Protein 2K5K (pdb70)

B-factor: mean 1.0, std 0.0, range [1.0, 1.0]

Solvent-accessible surface area: 7721 Å² total; per-residue (Å²): 189,192,77,130,108,143,141,98,167,176,144,129,98,85,134,74,118,123,51,122,38,88,47,112,136,153,140,161,201,70,144,92,94,118,87,115,140,153,184,50,80,203,148,52,140,151,107,123,236,158,55,128,222,143,132,157,43,185,58,110,59,207

Sequence (62 aa):
MRDMTEETRKDLPPEALRALAEAEERRRRAKALDLPKEIGGRNGPEPVRFGDWEKKGIAIDFMRDMTEETRKDLPPEALRALAEAEERRRRAKALDLPKEIGGRNGPEPVRFGDWEKKGIAIDFMRDMTEETRKDLPPEALRALAEAEERRRRAKALDLPKEIGGRNGPEPVRFGDWEKKGIAIDFMRDMTEETRKDLPPEALRALAEAEERRRRAKALDLPKEIGGRNGPEPVRFGDWEKKGIAIDFMRDMTEETRKDLPPEALRALAEAEERRRRAKALDLPKEIGGRNGPEPVRFGDWEKKGIAIDFMRDMTEETRKDLPPEALRALAEAEERRRRAKALDLPKEIGGRNGPEPVRFGDWEKKGIAIDFMRDMTEETRKDLPPEALRALAEAEERRRRAKALDLPKEIGGRNGPEPVRFGDWEKKGIAIDFMRDMTEETRKDLPPEALRALAEAEERRRRAKALDLPKEIGGRNGPEPVRFGDWEKKGIAIDFMRDMTEETRKDLPPEALRALAEAEERRRRAKALDLPKEIGGRNGPEPVRFGDWEKKGIAIDFMRDMTEETRKDLPPEALRALAEAEERRRRAKALDLPKEIGGRNGPEPVRFGDWEKKGIAIDF

Structure (mmCIF, N/CA/C/O backbone):
data_2K5K
#
_entry.id   2K5K
#
loop_
_atom_site.group_PDB
_atom_site.id
_atom_site.type_symbol
_atom_site.label_atom_id
_atom_site.label_alt_id
_atom_site.label_comp_id
_atom_site.label_asym_id
_atom_site.label_entity_id
_atom_site.label_seq_id
_atom_site.pdbx_PDB_ins_code
_atom_site.Cartn_x
_atom_site.Cartn_y
_atom_site.Cartn_z
_atom_site.occupancy
_atom_site.B_iso_or_equiv
_atom_site.auth_seq_id
_atom_site.auth_comp_id
_atom_site.auth_asym_id
_atom_site.auth_atom_id
_atom_site.pdbx_PDB_model_num
ATOM 1 N N . MET A 1 1 ? -25.555 -2.527 5.006 1.00 1.00 1 MET A N 1
ATOM 2 C CA . MET A 1 1 ? -26.857 -2.845 5.653 1.00 1.00 1 MET A CA 1
ATOM 3 C C . MET A 1 1 ? -27.872 -3.169 4.557 1.00 1.00 1 MET A C 1
ATOM 4 O O . MET A 1 1 ? -28.151 -2.335 3.697 1.00 1.00 1 MET A O 1
ATOM 20 N N . ARG A 1 2 ? -28.421 -4.382 4.581 1.00 1.00 2 ARG A N 1
ATOM 21 C CA . ARG A 1 2 ? -29.405 -4.789 3.575 1.00 1.00 2 ARG A CA 1
ATOM 22 C C . ARG A 1 2 ? -30.412 -5.743 4.196 1.00 1.00 2 ARG A C 1
ATOM 23 O O . ARG A 1 2 ? -30.070 -6.546 5.063 1.00 1.00 2 ARG A O 1
ATOM 44 N N . ASP A 1 3 ? -31.661 -5.640 3.755 1.00 1.00 3 ASP A N 1
ATOM 45 C CA . ASP A 1 3 ? -32.731 -6.488 4.279 1.00 1.00 3 ASP A CA 1
ATOM 46 C C . ASP A 1 3 ? -33.640 -6.971 3.146 1.00 1.00 3 ASP A C 1
ATOM 47 O O . ASP A 1 3 ? -34.125 -8.102 3.174 1.00 1.00 3 ASP A O 1
ATOM 56 N N . MET A 1 4 ? -33.853 -6.111 2.143 1.00 1.00 4 MET A N 1
ATOM 57 C CA . MET A 1 4 ? -34.697 -6.462 0.992 1.00 1.00 4 MET A CA 1
ATOM 58 C C . MET A 1 4 ? -33.949 -6.203 -0.321 1.00 1.00 4 MET A C 1
ATOM 59 O O . MET A 1 4 ? -33.085 -5.326 -0.390 1.00 1.00 4 MET A O 1
ATOM 73 N N . THR A 1 5 ? -34.281 -6.978 -1.357 1.00 1.00 5 THR A N 1
ATOM 74 C CA . THR A 1 5 ? -33.629 -6.825 -2.659 1.00 1.00 5 THR A CA 1
ATOM 75 C C . THR A 1 5 ? -33.893 -5.436 -3.230 1.00 1.00 5 THR A C 1
ATOM 76 O O . THR A 1 5 ? -32.975 -4.746 -3.676 1.00 1.00 5 THR A O 1
ATOM 87 N N . GLU A 1 6 ? -35.162 -5.037 -3.205 1.00 1.00 6 GLU A N 1
ATOM 88 C CA . GLU A 1 6 ? -35.569 -3.730 -3.715 1.00 1.00 6 GLU A CA 1
ATOM 89 C C . GLU A 1 6 ? -34.787 -3.356 -4.981 1.00 1.00 6 GLU A C 1
ATOM 90 O O . GLU A 1 6 ? -34.839 -4.075 -5.983 1.00 1.00 6 GLU A O 1
ATOM 102 N N . GLU A 1 7 ? -34.072 -2.233 -4.940 1.00 1.00 7 GLU A N 1
ATOM 103 C CA . GLU A 1 7 ? -33.296 -1.783 -6.094 1.00 1.00 7 GLU A CA 1
ATOM 104 C C . GLU A 1 7 ? -32.128 -2.728 -6.361 1.00 1.00 7 GLU A C 1
ATOM 105 O O . GLU A 1 7 ? -31.380 -3.073 -5.447 1.00 1.00 7 GLU A O 1
ATOM 117 N N . THR A 1 8 ? -31.967 -3.144 -7.621 1.00 1.00 8 THR A N 1
ATOM 118 C CA . THR A 1 8 ? -30.875 -4.049 -7.996 1.00 1.00 8 THR A CA 1
ATOM 119 C C . THR A 1 8 ? -30.031 -3.422 -9.102 1.00 1.00 8 THR A C 1
ATOM 120 O O . THR A 1 8 ? -30.558 -2.966 -10.117 1.00 1.00 8 THR A O 1
ATOM 131 N N . ARG A 1 9 ? -28.720 -3.396 -8.897 1.00 1.00 9 ARG A N 1
ATOM 132 C CA . ARG A 1 9 ? -27.822 -2.822 -9.886 1.00 1.00 9 ARG A CA 1
ATOM 133 C C . ARG A 1 9 ? -27.699 -3.769 -11.068 1.00 1.00 9 ARG A C 1
ATOM 134 O O . ARG A 1 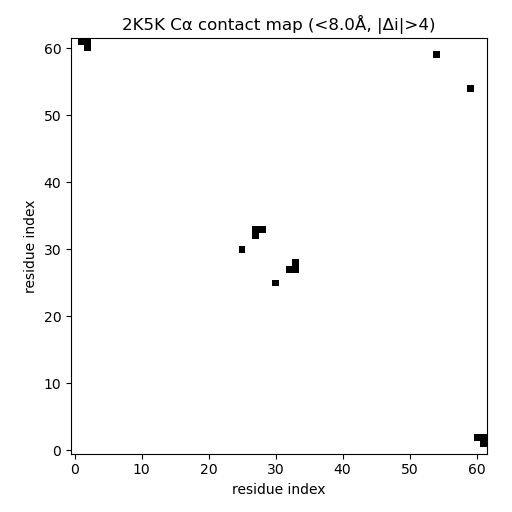9 ? -27.960 -4.965 -10.945 1.00 1.00 9 ARG A O 1
ATOM 155 N N . LYS A 1 10 ? -27.296 -3.227 -12.212 1.00 1.00 10 LYS A N 1
ATOM 156 C CA . LYS A 1 10 ? -27.127 -4.031 -13.422 1.00 1.00 10 LYS A CA 1
ATOM 157 C C . LYS A 1 10 ? -25.734 -3.790 -14.005 1.00 1.00 10 LYS A C 1
ATOM 158 O O . LYS A 1 10 ? -25.238 -2.660 -14.031 1.00 1.00 10 LYS A O 1
ATOM 177 N N . ASP A 1 11 ? -25.108 -4.870 -14.460 1.00 1.00 11 ASP A N 1
ATOM 178 C CA . ASP A 1 11 ? -23.775 -4.805 -15.048 1.00 1.00 11 ASP A CA 1
ATOM 179 C C . ASP A 1 11 ? -22.870 -3.825 -14.296 1.00 1.00 11 ASP A C 1
ATOM 180 O O . ASP A 1 11 ? -22.540 -2.744 -14.795 1.00 1.00 11 ASP A O 1
ATOM 189 N N . LEU A 1 12 ? -22.468 -4.226 -13.090 1.00 1.00 12 LEU A N 1
ATOM 190 C CA . LEU A 1 12 ? -21.597 -3.403 -12.258 1.00 1.00 12 LEU A CA 1
ATOM 191 C C . LEU A 1 12 ? -20.370 -2.941 -13.055 1.00 1.00 12 LEU A C 1
ATOM 192 O O . LEU A 1 12 ? -19.880 -3.672 -13.918 1.00 1.00 12 LEU A O 1
ATOM 208 N N . PRO A 1 13 ? -19.862 -1.758 -12.787 1.00 1.00 13 PRO A N 1
ATOM 209 C CA . PRO A 1 13 ? -18.670 -1.223 -13.510 1.00 1.00 13 PRO A CA 1
ATOM 210 C C . PRO A 1 13 ? -17.401 -2.021 -13.190 1.00 1.00 13 PRO A C 1
ATOM 211 O O . PRO A 1 13 ? -17.355 -2.753 -12.200 1.00 1.00 13 PRO A O 1
ATOM 222 N N . PRO A 1 14 ? -16.380 -1.891 -14.005 1.00 1.00 14 PRO A N 1
ATOM 223 C CA . PRO A 1 14 ? -15.091 -2.613 -13.796 1.00 1.00 14 PRO A CA 1
ATOM 224 C C . PRO A 1 14 ? -14.272 -1.998 -12.662 1.00 1.00 14 PRO A C 1
ATOM 225 O O . PRO A 1 14 ? -13.067 -1.776 -12.796 1.00 1.00 14 PRO A O 1
ATOM 236 N N . GLU A 1 15 ? -14.936 -1.733 -11.542 1.00 1.00 15 GLU A N 1
ATOM 237 C CA . GLU A 1 15 ? -14.264 -1.156 -10.385 1.00 1.00 15 GLU A CA 1
ATOM 238 C C . GLU A 1 15 ? -13.258 -2.154 -9.815 1.00 1.00 15 GLU A C 1
ATOM 239 O O . GLU A 1 15 ? -12.119 -1.801 -9.505 1.00 1.00 15 GLU A O 1
ATOM 251 N N . ALA A 1 16 ? -13.689 -3.406 -9.695 1.00 1.00 16 ALA A N 1
ATOM 252 C CA . ALA A 1 16 ? -12.834 -4.465 -9.177 1.00 1.00 16 ALA A CA 1
ATOM 253 C C . ALA A 1 16 ? -11.823 -4.892 -10.234 1.00 1.00 16 ALA A C 1
ATOM 254 O O . ALA A 1 16 ? -10.660 -5.164 -9.928 1.00 1.00 16 ALA A O 1
ATOM 261 N N . LEU A 1 17 ? -12.274 -4.942 -11.484 1.00 1.00 17 LEU A N 1
ATOM 262 C CA . LEU A 1 17 ? -11.401 -5.329 -12.580 1.00 1.00 17 LEU A CA 1
ATOM 263 C C . LEU A 1 17 ? -10.274 -4.313 -12.726 1.00 1.00 17 LEU A C 1
ATOM 264 O O . LEU A 1 17 ? -9.108 -4.678 -12.879 1.00 1.00 17 LEU A O 1
ATOM 280 N N . ARG A 1 18 ? -10.633 -3.035 -12.669 1.00 1.00 18 ARG A N 1
ATOM 281 C CA . ARG A 1 18 ? -9.648 -1.973 -12.782 1.00 1.00 18 ARG A CA 1
ATOM 282 C C . ARG A 1 18 ? -8.709 -2.026 -11.581 1.00 1.00 18 ARG A C 1
ATOM 283 O O . ARG A 1 18 ? -7.512 -1.763 -11.702 1.00 1.00 18 ARG A O 1
ATOM 304 N N . ALA A 1 19 ? -9.264 -2.371 -10.423 1.00 1.00 19 ALA A N 1
ATOM 305 C CA . ALA A 1 19 ? -8.463 -2.462 -9.206 1.00 1.00 19 ALA A CA 1
ATOM 306 C C . ALA A 1 19 ? -7.324 -3.453 -9.427 1.00 1.00 19 ALA A C 1
ATOM 307 O O . ALA A 1 19 ? -6.182 -3.206 -9.034 1.00 1.00 19 ALA A O 1
ATOM 314 N N . LEU A 1 20 ? -7.643 -4.564 -10.079 1.00 1.00 20 LEU A N 1
ATOM 315 C CA . LEU A 1 20 ? -6.646 -5.583 -10.373 1.00 1.00 20 LEU A CA 1
ATOM 316 C C . LEU A 1 20 ? -5.575 -5.002 -11.291 1.00 1.00 20 LEU A C 1
ATOM 317 O O . LEU A 1 20 ? -4.381 -5.251 -11.109 1.00 1.00 20 LEU A O 1
ATOM 333 N N . ALA A 1 21 ? -6.013 -4.214 -12.268 1.00 1.00 21 ALA A N 1
ATOM 334 C CA . ALA A 1 21 ? -5.093 -3.584 -13.208 1.00 1.00 21 ALA A CA 1
ATOM 335 C C . ALA A 1 21 ? -4.187 -2.586 -12.487 1.00 1.00 21 ALA A C 1
ATOM 336 O O . ALA A 1 21 ? -2.994 -2.497 -12.778 1.00 1.00 21 ALA A O 1
ATOM 343 N N . GLU A 1 22 ? -4.753 -1.846 -11.531 1.00 1.00 22 GLU A N 1
ATOM 344 C CA . GLU A 1 22 ? -3.967 -0.878 -10.772 1.00 1.00 22 GLU A CA 1
ATOM 345 C C . GLU A 1 22 ? -2.956 -1.617 -9.894 1.00 1.00 22 GLU A C 1
ATOM 346 O O . GLU A 1 22 ? -1.817 -1.184 -9.732 1.00 1.00 22 GLU A O 1
ATOM 358 N N . ALA A 1 23 ? -3.383 -2.751 -9.346 1.00 1.00 23 ALA A N 1
ATOM 359 C CA . ALA A 1 23 ? -2.509 -3.563 -8.503 1.00 1.00 23 ALA A CA 1
ATOM 360 C C . ALA A 1 23 ? -1.341 -4.093 -9.329 1.00 1.00 23 ALA A C 1
ATOM 361 O O . ALA A 1 23 ? -0.238 -4.284 -8.818 1.00 1.00 23 ALA A O 1
ATOM 368 N N . GLU A 1 24 ? -1.602 -4.324 -10.616 1.00 1.00 24 GLU A N 1
ATOM 369 C CA . GLU A 1 24 ? -0.580 -4.829 -11.527 1.00 1.00 24 GLU A CA 1
ATOM 370 C C . GLU A 1 24 ? 0.484 -3.762 -11.781 1.00 1.00 24 GLU A C 1
ATOM 371 O O . GLU A 1 24 ? 1.676 -4.066 -11.870 1.00 1.00 24 GLU A O 1
ATOM 383 N N . GLU A 1 25 ? 0.043 -2.508 -11.895 1.00 1.00 25 GLU A N 1
ATOM 384 C CA . GLU A 1 25 ? 0.964 -1.401 -12.137 1.00 1.00 25 GLU A CA 1
ATOM 385 C C . GLU A 1 25 ? 2.145 -1.486 -11.179 1.00 1.00 25 GLU A C 1
ATOM 386 O O . GLU A 1 25 ? 3.180 -0.846 -11.388 1.00 1.00 25 GLU A O 1
ATOM 398 N N . ARG A 1 26 ? 1.978 -2.275 -10.116 1.00 1.00 26 ARG A N 1
ATOM 399 C CA . ARG A 1 26 ? 3.030 -2.443 -9.109 1.00 1.00 26 ARG A CA 1
ATOM 400 C C . ARG A 1 26 ? 3.080 -3.886 -8.599 1.00 1.00 26 ARG A C 1
ATOM 401 O O . ARG A 1 26 ? 2.057 -4.564 -8.506 1.00 1.00 26 ARG A O 1
ATOM 422 N N . ARG A 1 27 ? 4.285 -4.346 -8.259 1.00 1.00 27 ARG A N 1
ATOM 423 C CA . ARG A 1 27 ? 4.470 -5.710 -7.745 1.00 1.00 27 ARG A CA 1
ATOM 424 C C . ARG A 1 27 ? 5.553 -5.725 -6.665 1.00 1.00 27 ARG A C 1
ATOM 425 O O . ARG A 1 27 ? 6.439 -4.869 -6.649 1.00 1.00 27 ARG A O 1
ATOM 446 N N . ARG A 1 28 ? 5.466 -6.699 -5.760 1.00 1.00 28 ARG A N 1
ATOM 447 C CA . ARG A 1 28 ? 6.431 -6.820 -4.667 1.00 1.00 28 ARG A CA 1
ATOM 448 C C . ARG A 1 28 ? 7.849 -7.027 -5.205 1.00 1.00 28 ARG A C 1
ATOM 449 O O . ARG A 1 28 ? 8.804 -6.427 -4.708 1.00 1.00 28 ARG A O 1
ATOM 470 N N . ARG A 1 29 ? 7.976 -7.871 -6.223 1.00 1.00 29 ARG A N 1
ATOM 471 C CA . ARG A 1 29 ? 9.277 -8.149 -6.828 1.00 1.00 29 ARG A CA 1
ATOM 472 C C . ARG A 1 29 ? 9.854 -6.879 -7.464 1.00 1.00 29 ARG A C 1
ATOM 473 O O . ARG A 1 29 ? 11.064 -6.653 -7.440 1.00 1.00 29 ARG A O 1
ATOM 494 N N . ALA A 1 30 ? 8.972 -6.059 -8.028 1.00 1.00 30 ALA A N 1
ATOM 495 C CA . ALA A 1 30 ? 9.385 -4.813 -8.671 1.00 1.00 30 ALA A CA 1
ATOM 496 C C . ALA A 1 30 ? 9.986 -3.846 -7.654 1.00 1.00 30 ALA A C 1
ATOM 497 O O . ALA A 1 30 ? 10.930 -3.114 -7.958 1.00 1.00 30 ALA A O 1
ATOM 504 N N . LYS A 1 31 ? 9.439 -3.849 -6.444 1.00 1.00 31 LYS A N 1
ATOM 505 C CA . LYS A 1 31 ? 9.938 -2.971 -5.389 1.00 1.00 31 LYS A CA 1
ATOM 506 C C . LYS A 1 31 ? 11.338 -3.394 -4.962 1.00 1.00 31 LYS A C 1
ATOM 507 O O . LYS A 1 31 ? 11.960 -2.742 -4.123 1.00 1.00 31 LYS A O 1
ATOM 526 N N . ALA A 1 32 ? 11.826 -4.484 -5.548 1.00 1.00 32 ALA A N 1
ATOM 527 C CA . ALA A 1 32 ? 13.161 -4.985 -5.231 1.00 1.00 32 ALA A CA 1
ATOM 528 C C . ALA A 1 32 ? 13.164 -5.671 -3.867 1.00 1.00 32 ALA A C 1
ATOM 529 O O . ALA A 1 32 ? 13.968 -5.330 -2.994 1.00 1.00 32 ALA A O 1
ATOM 536 N N . LEU A 1 33 ? 12.264 -6.636 -3.689 1.00 1.00 33 LEU A N 1
ATOM 537 C CA . LEU A 1 33 ? 12.176 -7.364 -2.426 1.00 1.00 33 LEU A CA 1
ATOM 538 C C . LEU A 1 33 ? 11.646 -8.779 -2.652 1.00 1.00 33 LEU A C 1
ATOM 539 O O . LEU A 1 33 ? 10.444 -9.029 -2.538 1.00 1.00 33 LEU A O 1
ATOM 555 N N . ASP A 1 34 ? 12.550 -9.698 -2.964 1.00 1.00 34 ASP A N 1
ATOM 556 C CA . ASP A 1 34 ? 12.177 -11.089 -3.207 1.00 1.00 34 ASP A CA 1
ATOM 557 C C . ASP A 1 34 ? 11.594 -11.733 -1.946 1.00 1.00 34 ASP A C 1
ATOM 558 O O . ASP A 1 34 ? 10.633 -12.500 -2.021 1.00 1.00 34 ASP A O 1
ATOM 567 N N . LEU A 1 35 ? 12.178 -11.406 -0.793 1.00 1.00 35 LEU A N 1
ATOM 568 C CA . LEU A 1 35 ? 11.707 -11.940 0.485 1.00 1.00 35 LEU A CA 1
ATOM 569 C C . LEU A 1 35 ? 12.173 -13.385 0.693 1.00 1.00 35 LEU A C 1
ATOM 570 O O . LEU A 1 35 ? 11.357 -14.287 0.898 1.00 1.00 35 LEU A O 1
ATOM 586 N N . PRO A 1 36 ? 13.456 -13.615 0.653 1.00 1.00 36 PRO A N 1
ATOM 587 C CA . PRO A 1 36 ? 14.031 -14.981 0.847 1.00 1.00 36 PRO A CA 1
ATOM 588 C C . PRO A 1 36 ? 13.826 -15.507 2.272 1.00 1.00 36 PRO A C 1
ATOM 589 O O . PRO A 1 36 ? 13.944 -16.708 2.516 1.00 1.00 36 PRO A O 1
ATOM 600 N N . LYS A 1 37 ? 13.531 -14.605 3.205 1.00 1.00 37 LYS A N 1
ATOM 601 C CA . LYS A 1 37 ? 13.331 -14.999 4.603 1.00 1.00 37 LYS A CA 1
ATOM 602 C C . LYS A 1 37 ? 12.151 -15.971 4.744 1.00 1.00 37 LYS A C 1
ATOM 603 O O . LYS A 1 37 ? 11.092 -15.767 4.147 1.00 1.00 37 LYS A O 1
ATOM 622 N N . GLU A 1 38 ? 12.337 -17.022 5.546 1.00 1.00 38 GLU A N 1
ATOM 623 C CA . GLU A 1 38 ? 11.274 -18.007 5.759 1.00 1.00 38 GLU A CA 1
ATOM 624 C C . GLU A 1 38 ? 11.526 -18.799 7.044 1.00 1.00 38 GLU A C 1
ATOM 625 O O . GLU A 1 38 ? 10.597 -19.069 7.810 1.00 1.00 38 GLU A O 1
ATOM 637 N N . ILE A 1 39 ? 12.788 -19.155 7.287 1.00 1.00 39 ILE A N 1
ATOM 638 C CA . ILE A 1 39 ? 13.139 -19.902 8.496 1.00 1.00 39 ILE A CA 1
ATOM 639 C C . ILE A 1 39 ? 12.991 -19.020 9.735 1.00 1.00 39 ILE A C 1
ATOM 640 O O . ILE A 1 39 ? 12.786 -19.517 10.845 1.00 1.00 39 ILE A O 1
ATOM 656 N N . GLY A 1 40 ? 13.107 -17.706 9.538 1.00 1.00 40 GLY A N 1
ATOM 657 C CA . GLY A 1 40 ? 12.999 -16.751 10.645 1.00 1.00 40 GLY A CA 1
ATOM 658 C C . GLY A 1 40 ? 11.545 -16.349 10.904 1.00 1.00 40 GLY A C 1
ATOM 659 O O . GLY A 1 40 ? 10.640 -16.746 10.167 1.00 1.00 40 GLY A O 1
ATOM 663 N N . GLY A 1 41 ? 11.333 -15.558 11.959 1.00 1.00 41 GLY A N 1
ATOM 664 C CA . GLY A 1 41 ? 9.984 -15.109 12.311 1.00 1.00 41 GLY A CA 1
ATOM 665 C C . GLY A 1 41 ? 10.018 -13.917 13.274 1.00 1.00 41 GLY A C 1
ATOM 666 O O . GLY A 1 41 ? 9.706 -14.057 14.458 1.00 1.00 41 GLY A O 1
ATOM 670 N N . ARG A 1 42 ? 10.399 -12.747 12.757 1.00 1.00 42 ARG A N 1
ATOM 671 C CA . ARG A 1 42 ? 10.476 -11.536 13.581 1.00 1.00 42 ARG A CA 1
ATOM 672 C C . ARG A 1 42 ? 9.089 -10.939 13.840 1.00 1.00 42 ARG A C 1
ATOM 673 O O . ARG A 1 42 ? 8.186 -11.039 13.006 1.00 1.00 42 ARG A O 1
ATOM 694 N N . ASN A 1 43 ? 8.934 -10.315 15.009 1.00 1.00 43 ASN A N 1
ATOM 695 C CA . ASN A 1 43 ? 7.663 -9.701 15.388 1.00 1.00 43 ASN A CA 1
ATOM 696 C C . ASN A 1 43 ? 7.410 -8.429 14.582 1.00 1.00 43 ASN A C 1
ATOM 697 O O . ASN A 1 43 ? 8.328 -7.644 14.341 1.00 1.00 43 ASN A O 1
ATOM 708 N N . GLY A 1 44 ? 6.157 -8.234 14.165 1.00 1.00 44 GLY A N 1
ATOM 709 C CA . GLY A 1 44 ? 5.781 -7.054 13.380 1.00 1.00 44 GLY A CA 1
ATOM 710 C C . GLY A 1 44 ? 4.658 -6.281 14.067 1.00 1.00 44 GLY A C 1
ATOM 711 O O . GLY A 1 44 ? 4.406 -6.463 15.260 1.00 1.00 44 GLY A O 1
ATOM 715 N N . PRO A 1 45 ? 3.991 -5.426 13.343 1.00 1.00 45 PRO A N 1
ATOM 716 C CA . PRO A 1 45 ? 2.869 -4.596 13.886 1.00 1.00 45 PRO A CA 1
ATOM 717 C C . PRO A 1 45 ? 1.738 -5.439 14.474 1.00 1.00 45 PRO A C 1
ATOM 718 O O . PRO A 1 45 ? 1.434 -6.524 13.977 1.00 1.00 45 PRO A O 1
ATOM 729 N N . GLU A 1 46 ? 1.122 -4.926 15.541 1.00 1.00 46 GLU A N 1
ATOM 730 C CA . GLU A 1 46 ? 0.029 -5.636 16.202 1.00 1.00 46 GLU A CA 1
ATOM 731 C C . GLU A 1 46 ? -0.794 -4.683 17.080 1.00 1.00 46 GLU A C 1
ATOM 732 O O . GLU A 1 46 ? -0.610 -4.626 18.298 1.00 1.00 46 GLU A O 1
ATOM 744 N N . PRO A 1 47 ? -1.695 -3.935 16.489 1.00 1.00 47 PRO A N 1
ATOM 745 C CA . PRO A 1 47 ? -2.562 -2.972 17.241 1.00 1.00 47 PRO A CA 1
ATOM 746 C C . PRO A 1 47 ? -3.418 -3.676 18.299 1.00 1.00 47 PRO A C 1
ATOM 747 O O . PRO A 1 47 ? -3.843 -4.817 18.107 1.00 1.00 47 PRO A O 1
ATOM 758 N N . VAL A 1 48 ? -3.652 -2.987 19.417 1.00 1.00 48 VAL A N 1
ATOM 759 C CA . VAL A 1 48 ? -4.439 -3.549 20.521 1.00 1.00 48 VAL A CA 1
ATOM 760 C C . VAL A 1 48 ? -5.831 -3.991 20.052 1.00 1.00 48 VAL A C 1
ATOM 761 O O . VAL A 1 48 ? -6.333 -3.519 19.031 1.00 1.00 48 VAL A O 1
ATOM 774 N N . ARG A 1 49 ? -6.439 -4.916 20.802 1.00 1.00 49 ARG A N 1
ATOM 775 C CA . ARG A 1 49 ? -7.763 -5.429 20.445 1.00 1.00 49 ARG A CA 1
ATOM 776 C C . ARG A 1 49 ? -8.853 -4.418 20.794 1.00 1.00 49 ARG A C 1
ATOM 777 O O . ARG A 1 49 ? -9.702 -4.672 21.651 1.00 1.00 49 ARG A O 1
ATOM 798 N N . PHE A 1 50 ? -8.829 -3.274 20.109 1.00 1.00 50 PHE A N 1
ATOM 799 C CA . PHE A 1 50 ? -9.823 -2.221 20.332 1.00 1.00 50 PHE A CA 1
ATOM 800 C C . PHE A 1 50 ? -10.799 -2.169 19.155 1.00 1.00 50 PHE A C 1
ATOM 801 O O . PHE A 1 50 ? -10.406 -2.357 18.001 1.00 1.00 50 PHE A O 1
ATOM 818 N N . GLY A 1 51 ? -12.070 -1.924 19.457 1.00 1.00 51 GLY A N 1
ATOM 819 C CA . GLY A 1 51 ? -13.097 -1.854 18.419 1.00 1.00 51 GLY A CA 1
ATOM 820 C C . GLY A 1 51 ? -14.315 -1.077 18.911 1.00 1.00 51 GLY A C 1
ATOM 821 O O . GLY A 1 51 ? -14.517 -0.919 20.115 1.00 1.00 51 GLY A O 1
ATOM 825 N N . ASP A 1 52 ? -15.122 -0.589 17.967 1.00 1.00 52 ASP A N 1
ATOM 826 C CA . ASP A 1 52 ? -16.317 0.183 18.313 1.00 1.00 52 ASP A CA 1
ATOM 827 C C . ASP A 1 52 ? -17.433 -0.035 17.290 1.00 1.00 52 ASP A C 1
ATOM 828 O O . ASP A 1 52 ? -17.397 0.513 16.189 1.00 1.00 52 ASP A O 1
ATOM 837 N N . TRP A 1 53 ? -18.430 -0.839 17.662 1.00 1.00 53 TRP A N 1
ATOM 838 C CA . TRP A 1 53 ? -19.560 -1.126 16.767 1.00 1.00 53 TRP A CA 1
ATOM 839 C C . TRP A 1 53 ? -20.822 -0.425 17.264 1.00 1.00 53 TRP A C 1
ATOM 840 O O . TRP A 1 53 ? -21.123 -0.439 18.456 1.00 1.00 53 TRP A O 1
ATOM 861 N N . GLU A 1 54 ? -21.565 0.177 16.334 1.00 1.00 54 GLU A N 1
ATOM 862 C CA . GLU A 1 54 ? -22.807 0.875 16.689 1.00 1.00 54 GLU A CA 1
ATOM 863 C C . GLU A 1 54 ? -23.942 0.513 15.727 1.00 1.00 54 GLU A C 1
ATOM 864 O O . GLU A 1 54 ? -24.555 1.387 15.114 1.00 1.00 54 GLU A O 1
ATOM 876 N N . LYS A 1 55 ? -24.213 -0.786 15.609 1.00 1.00 55 LYS A N 1
ATOM 877 C CA . LYS A 1 55 ? -25.272 -1.282 14.726 1.00 1.00 55 LYS A CA 1
ATOM 878 C C . LYS A 1 55 ? -26.662 -0.796 15.163 1.00 1.00 55 LYS A C 1
ATOM 879 O O . LYS A 1 55 ? -27.467 -0.383 14.328 1.00 1.00 55 LYS A O 1
ATOM 898 N N . LYS A 1 56 ? -26.941 -0.850 16.465 1.00 1.00 56 LYS A N 1
ATOM 899 C CA . LYS A 1 56 ? -28.245 -0.414 16.975 1.00 1.00 56 LYS A CA 1
ATOM 900 C C . LYS A 1 56 ? -28.515 1.045 16.602 1.00 1.00 56 LYS A C 1
ATOM 901 O O . LYS A 1 56 ? -27.624 1.892 16.681 1.00 1.00 56 LYS A O 1
ATOM 920 N N . GLY A 1 57 ? -29.750 1.329 16.190 1.00 1.00 57 GLY A N 1
ATOM 921 C CA . GLY A 1 57 ? -30.125 2.686 15.801 1.00 1.00 57 GLY A CA 1
ATOM 922 C C . GLY A 1 57 ? -31.410 2.683 14.977 1.00 1.00 57 GLY A C 1
ATOM 923 O O . GLY A 1 57 ? -32.179 1.723 15.014 1.00 1.00 57 GLY A O 1
ATOM 927 N N . ILE A 1 58 ? -31.638 3.762 14.237 1.00 1.00 58 ILE A N 1
ATOM 928 C CA . ILE A 1 58 ? -32.833 3.875 13.404 1.00 1.00 58 ILE A CA 1
ATOM 929 C C . ILE A 1 58 ? -32.822 2.821 12.293 1.00 1.00 58 ILE A C 1
ATOM 930 O O . ILE A 1 58 ? -33.844 2.205 11.995 1.00 1.00 58 ILE A O 1
ATOM 946 N N . ALA A 1 59 ? -31.658 2.638 11.673 1.00 1.00 59 ALA A N 1
ATOM 947 C CA . ALA A 1 59 ? -31.507 1.682 10.586 1.00 1.00 59 ALA A CA 1
ATOM 948 C C . ALA A 1 59 ? -31.575 0.244 11.100 1.00 1.00 59 ALA A C 1
ATOM 949 O O . ALA A 1 59 ? -31.655 -0.700 10.312 1.00 1.00 59 ALA A O 1
ATOM 956 N N . ILE A 1 60 ? -31.540 0.079 12.421 1.00 1.00 60 ILE A N 1
ATOM 957 C CA . ILE A 1 60 ? -31.595 -1.254 13.026 1.00 1.00 60 ILE A CA 1
ATOM 958 C C . ILE A 1 60 ? -32.583 -2.159 12.282 1.00 1.00 60 ILE A C 1
ATOM 959 O O . ILE A 1 60 ? -33.798 -1.960 12.336 1.00 1.00 60 ILE A O 1
ATOM 975 N N . ASP A 1 61 ? -32.041 -3.153 11.571 1.00 1.00 61 ASP A N 1
ATOM 976 C CA . ASP A 1 61 ? -32.869 -4.083 10.804 1.00 1.00 61 ASP A CA 1
ATOM 977 C C . ASP A 1 61 ? -32.146 -5.423 10.613 1.00 1.00 61 ASP A C 1
ATOM 978 O O . ASP A 1 61 ? -30.989 -5.573 11.009 1.00 1.00 61 ASP A O 1
ATOM 987 N N . PHE A 1 62 ? -32.834 -6.390 9.996 1.00 1.00 62 PHE A N 1
ATOM 988 C CA . PHE A 1 62 ? -32.241 -7.706 9.759 1.00 1.00 62 PHE A CA 1
ATOM 989 C C . PHE A 1 62 ? -33.157 -8.574 8.897 1.00 1.00 62 PHE A C 1
ATOM 990 O O . PHE A 1 62 ? -32.655 -9.192 7.970 1.00 1.00 62 PHE A O 1
ATOM 1007 N N . MET A 1 1 ? -35.198 -8.198 -14.186 1.00 1.00 1 MET A N 2
ATOM 1008 C CA . MET A 1 1 ? -34.017 -8.333 -15.085 1.00 1.00 1 MET A CA 2
ATOM 1009 C C . MET A 1 1 ? -33.311 -6.984 -15.195 1.00 1.00 1 MET A C 2
ATOM 1010 O O . MET A 1 1 ? -32.084 -6.915 -15.138 1.00 1.00 1 MET A O 2
ATOM 1026 N N . ARG A 1 2 ? -34.089 -5.908 -15.332 1.00 1.00 2 ARG A N 2
ATOM 1027 C CA . ARG A 1 2 ? -33.504 -4.569 -15.426 1.00 1.00 2 ARG A CA 2
ATOM 1028 C C . ARG A 1 2 ? -33.278 -4.010 -14.026 1.00 1.00 2 ARG A C 2
ATOM 1029 O O . ARG A 1 2 ? -34.148 -4.107 -13.160 1.00 1.00 2 ARG A O 2
ATOM 1050 N N . ASP A 1 3 ? -32.095 -3.446 -13.808 1.00 1.00 3 ASP A N 2
ATOM 1051 C CA . ASP A 1 3 ? -31.738 -2.890 -12.504 1.00 1.00 3 ASP A CA 2
ATOM 1052 C C . ASP A 1 3 ? -32.089 -1.402 -12.425 1.00 1.00 3 ASP A C 2
ATOM 1053 O O . ASP A 1 3 ? -32.370 -0.768 -13.441 1.00 1.00 3 ASP A O 2
ATOM 1062 N N . MET A 1 4 ? -32.087 -0.854 -11.207 1.00 1.00 4 MET A N 2
ATOM 1063 C CA . MET A 1 4 ? -32.422 0.559 -10.996 1.00 1.00 4 MET A CA 2
ATOM 1064 C C . MET A 1 4 ? -31.184 1.450 -11.130 1.00 1.00 4 MET A C 2
ATOM 1065 O O . MET A 1 4 ? -30.773 1.785 -12.242 1.00 1.00 4 MET A O 2
ATOM 1079 N N . THR A 1 5 ? -30.598 1.844 -9.998 1.00 1.00 5 THR A N 2
ATOM 1080 C CA . THR A 1 5 ? -29.418 2.704 -10.016 1.00 1.00 5 THR A CA 2
ATOM 1081 C C . THR A 1 5 ? -28.253 2.005 -10.705 1.00 1.00 5 THR A C 2
ATOM 1082 O O . THR A 1 5 ? -27.615 2.565 -11.598 1.00 1.00 5 THR A O 2
ATOM 1093 N N . GLU A 1 6 ? -27.976 0.780 -10.274 1.00 1.00 6 GLU A N 2
ATOM 1094 C CA . GLU A 1 6 ? -26.878 0.002 -10.838 1.00 1.00 6 GLU A CA 2
ATOM 1095 C C . GLU A 1 6 ? -27.155 -0.336 -12.302 1.00 1.00 6 GLU A C 2
ATOM 1096 O O . GLU A 1 6 ? -28.290 -0.616 -12.678 1.00 1.00 6 GLU A O 2
ATOM 1108 N N . GLU A 1 7 ? -26.106 -0.299 -13.130 1.00 1.00 7 GLU A N 2
ATOM 1109 C CA . GLU A 1 7 ? -26.241 -0.597 -14.561 1.00 1.00 7 GLU A CA 2
ATOM 1110 C C . GLU A 1 7 ? -25.763 -2.016 -14.857 1.00 1.00 7 GLU A C 2
ATOM 1111 O O . GLU A 1 7 ? -24.571 -2.311 -14.766 1.00 1.00 7 GLU A O 2
ATOM 1123 N N . THR A 1 8 ? -26.700 -2.893 -15.222 1.00 1.00 8 THR A N 2
ATOM 1124 C CA . THR A 1 8 ? -26.360 -4.281 -15.540 1.00 1.00 8 THR A CA 2
ATOM 1125 C C . THR A 1 8 ? -26.054 -4.414 -17.029 1.00 1.00 8 THR A C 2
ATOM 1126 O O . THR A 1 8 ? -26.828 -3.966 -17.875 1.00 1.00 8 THR A O 2
ATOM 1137 N N . ARG A 1 9 ? -24.918 -5.034 -17.340 1.00 1.00 9 ARG A N 2
ATOM 1138 C CA . ARG A 1 9 ? -24.501 -5.232 -18.730 1.00 1.00 9 ARG A CA 2
ATOM 1139 C C . ARG A 1 9 ? -23.934 -6.635 -18.893 1.00 1.00 9 ARG A C 2
ATOM 1140 O O . ARG A 1 9 ? -24.610 -7.534 -19.394 1.00 1.00 9 ARG A O 2
ATOM 1161 N N . LYS A 1 10 ? -22.691 -6.818 -18.456 1.00 1.00 10 LYS A N 2
ATOM 1162 C CA . LYS A 1 10 ? -22.043 -8.121 -18.542 1.00 1.00 10 LYS A CA 2
ATOM 1163 C C . LYS A 1 10 ? -22.377 -8.944 -17.299 1.00 1.00 10 LYS A C 2
ATOM 1164 O O . LYS A 1 10 ? -23.251 -9.809 -17.339 1.00 1.00 10 LYS A O 2
ATOM 1183 N N . ASP A 1 11 ? -21.686 -8.678 -16.194 1.00 1.00 11 ASP A N 2
ATOM 1184 C CA . ASP A 1 11 ? -21.938 -9.419 -14.962 1.00 1.00 11 ASP A CA 2
ATOM 1185 C C . ASP A 1 11 ? -21.392 -8.670 -13.747 1.00 1.00 11 ASP A C 2
ATOM 1186 O O . ASP A 1 11 ? -22.089 -7.853 -13.144 1.00 1.00 11 ASP A O 2
ATOM 1195 N N . LEU A 1 12 ? -20.145 -8.969 -13.386 1.00 1.00 12 LEU A N 2
ATOM 1196 C CA . LEU A 1 12 ? -19.515 -8.330 -12.231 1.00 1.00 12 LEU A CA 2
ATOM 1197 C C . LEU A 1 12 ? -19.100 -6.895 -12.570 1.00 1.00 12 LEU A C 2
ATOM 1198 O O . LEU A 1 12 ? -18.738 -6.608 -13.711 1.00 1.00 12 LEU A O 2
ATOM 1214 N N . PRO A 1 13 ? -19.140 -5.988 -11.618 1.00 1.00 13 PRO A N 2
ATOM 1215 C CA . PRO A 1 13 ? -18.756 -4.570 -11.865 1.00 1.00 13 PRO A CA 2
ATOM 1216 C C . PRO A 1 13 ? -17.267 -4.433 -12.241 1.00 1.00 13 PRO A C 2
ATOM 1217 O O . PRO A 1 13 ? -16.415 -5.112 -11.668 1.00 1.00 13 PRO A O 2
ATOM 1228 N N . PRO A 1 14 ? -16.935 -3.567 -13.176 1.00 1.00 14 PRO A N 2
ATOM 1229 C CA . PRO A 1 14 ? -15.520 -3.350 -13.602 1.00 1.00 14 PRO A CA 2
ATOM 1230 C C . PRO A 1 14 ? -14.742 -2.521 -12.580 1.00 1.00 14 PRO A C 2
ATOM 1231 O O . PRO A 1 14 ? -13.608 -2.109 -12.830 1.00 1.00 14 PRO A O 2
ATOM 1242 N N . GLU A 1 15 ? -15.358 -2.287 -11.423 1.00 1.00 15 GLU A N 2
ATOM 1243 C CA . GLU A 1 15 ? -14.715 -1.513 -10.366 1.00 1.00 15 GLU A CA 2
ATOM 1244 C C . GLU A 1 15 ? -13.508 -2.271 -9.829 1.00 1.00 15 GLU A C 2
ATOM 1245 O O . GLU A 1 15 ? -12.472 -1.683 -9.532 1.00 1.00 15 GLU A O 2
ATOM 1257 N N . ALA A 1 16 ? -13.654 -3.587 -9.709 1.00 1.00 16 ALA A N 2
ATOM 1258 C CA . ALA A 1 16 ? -12.573 -4.432 -9.220 1.00 1.00 16 ALA A CA 2
ATOM 1259 C C . ALA A 1 16 ? -11.636 -4.799 -10.363 1.00 1.00 16 ALA A C 2
ATOM 1260 O O . ALA A 1 16 ? -10.462 -5.103 -10.148 1.00 1.00 16 ALA A O 2
ATOM 1267 N N . LEU A 1 17 ? -12.166 -4.774 -11.584 1.00 1.00 17 LEU A N 2
ATOM 1268 C CA . LEU A 1 17 ? -11.368 -5.112 -12.757 1.00 1.00 17 LEU A CA 2
ATOM 1269 C C . LEU A 1 17 ? -10.221 -4.121 -12.918 1.00 1.00 17 LEU A C 2
ATOM 1270 O O . LEU A 1 17 ? -9.076 -4.510 -13.144 1.00 1.00 17 LEU A O 2
ATOM 1286 N N . ARG A 1 18 ? -10.535 -2.841 -12.785 1.00 1.00 18 ARG A N 2
ATOM 1287 C CA . ARG A 1 18 ? -9.522 -1.804 -12.905 1.00 1.00 18 ARG A CA 2
ATOM 1288 C C . ARG A 1 18 ? -8.665 -1.784 -11.646 1.00 1.00 18 ARG A C 2
ATOM 1289 O O . ARG A 1 18 ? -7.491 -1.419 -11.686 1.00 1.00 18 ARG A O 2
ATOM 1310 N N . ALA A 1 19 ? -9.261 -2.193 -10.525 1.00 1.00 19 ALA A N 2
ATOM 1311 C CA . ALA A 1 19 ? -8.541 -2.228 -9.258 1.00 1.00 19 ALA A CA 2
ATOM 1312 C C . ALA A 1 19 ? -7.391 -3.223 -9.358 1.00 1.00 19 ALA A C 2
ATOM 1313 O O . ALA A 1 19 ? -6.272 -2.950 -8.924 1.00 1.00 19 ALA A O 2
ATOM 1320 N N . LEU A 1 20 ? -7.677 -4.373 -9.958 1.00 1.00 20 LEU A N 2
ATOM 1321 C CA . LEU A 1 20 ? -6.668 -5.406 -10.143 1.00 1.00 20 LEU A CA 2
ATOM 1322 C C . LEU A 1 20 ? -5.578 -4.893 -11.075 1.00 1.00 20 LEU A C 2
ATOM 1323 O O . LEU A 1 20 ? -4.395 -5.171 -10.879 1.00 1.00 20 LEU A O 2
ATOM 1339 N N . ALA A 1 21 ? -5.989 -4.138 -12.089 1.00 1.00 21 ALA A N 2
ATOM 1340 C CA . ALA A 1 21 ? -5.051 -3.583 -13.054 1.00 1.00 21 ALA A CA 2
ATOM 1341 C C . ALA A 1 21 ? -4.084 -2.625 -12.364 1.00 1.00 21 ALA A C 2
ATOM 1342 O O . ALA A 1 21 ? -2.901 -2.581 -12.699 1.00 1.00 21 ALA A O 2
ATOM 1349 N N . GLU A 1 22 ? -4.586 -1.867 -11.389 1.00 1.00 22 GLU A N 2
ATOM 1350 C CA . GLU A 1 22 ? -3.742 -0.932 -10.653 1.00 1.00 22 GLU A CA 2
ATOM 1351 C C . GLU A 1 22 ? -2.733 -1.709 -9.812 1.00 1.00 22 GLU A C 2
ATOM 1352 O O . GLU A 1 22 ? -1.571 -1.321 -9.696 1.00 1.00 22 GLU A O 2
ATOM 1364 N N . ALA A 1 23 ? -3.187 -2.822 -9.241 1.00 1.00 23 ALA A N 2
ATOM 1365 C CA . ALA A 1 23 ? -2.321 -3.672 -8.430 1.00 1.00 23 ALA A CA 2
ATOM 1366 C C . ALA A 1 23 ? -1.208 -4.251 -9.298 1.00 1.00 23 ALA A C 2
ATOM 1367 O O . ALA A 1 23 ? -0.079 -4.437 -8.844 1.00 1.00 23 ALA A O 2
ATOM 1374 N N . GLU A 1 24 ? -1.542 -4.527 -10.556 1.00 1.00 24 GLU A N 2
ATOM 1375 C CA . GLU A 1 24 ? -0.577 -5.071 -11.506 1.00 1.00 24 GLU A CA 2
ATOM 1376 C C . GLU A 1 24 ? 0.424 -3.992 -11.928 1.00 1.00 24 GLU A C 2
ATOM 1377 O O . GLU A 1 24 ? 1.609 -4.270 -12.112 1.00 1.00 24 GLU A O 2
ATOM 1389 N N . GLU A 1 25 ? -0.067 -2.760 -12.075 1.00 1.00 25 GLU A N 2
ATOM 1390 C CA . GLU A 1 25 ? 0.785 -1.637 -12.471 1.00 1.00 25 GLU A CA 2
ATOM 1391 C C . GLU A 1 25 ? 1.510 -1.075 -11.250 1.00 1.00 25 GLU A C 2
ATOM 1392 O O . GLU A 1 25 ? 2.504 -0.359 -11.374 1.00 1.00 25 GLU A O 2
ATOM 1404 N N . ARG A 1 26 ? 0.999 -1.415 -10.072 1.00 1.00 26 ARG A N 2
ATOM 1405 C CA . ARG A 1 26 ? 1.582 -0.965 -8.810 1.00 1.00 26 ARG A CA 2
ATOM 1406 C C . ARG A 1 26 ? 1.832 0.543 -8.809 1.00 1.00 26 ARG A C 2
ATOM 1407 O O . ARG A 1 26 ? 2.978 0.988 -8.774 1.00 1.00 26 ARG A O 2
ATOM 1428 N N . ARG A 1 27 ? 0.751 1.323 -8.827 1.00 1.00 27 ARG A N 2
ATOM 1429 C CA . ARG A 1 27 ? 0.868 2.781 -8.807 1.00 1.00 27 ARG A CA 2
ATOM 1430 C C . ARG A 1 27 ? 1.094 3.276 -7.379 1.00 1.00 27 ARG A C 2
ATOM 1431 O O . ARG A 1 27 ? 0.553 2.719 -6.424 1.00 1.00 27 ARG A O 2
ATOM 1452 N N . ARG A 1 28 ? 1.901 4.323 -7.248 1.00 1.00 28 ARG A N 2
ATOM 1453 C CA . ARG A 1 28 ? 2.207 4.903 -5.941 1.00 1.00 28 ARG A CA 2
ATOM 1454 C C . ARG A 1 28 ? 0.943 5.439 -5.269 1.00 1.00 28 ARG A C 2
ATOM 1455 O O . ARG A 1 28 ? 0.834 5.439 -4.044 1.00 1.00 28 ARG A O 2
ATOM 1476 N N . ARG A 1 29 ? -0.003 5.907 -6.076 1.00 1.00 29 ARG A N 2
ATOM 1477 C CA . ARG A 1 29 ? -1.249 6.455 -5.549 1.00 1.00 29 ARG A CA 2
ATOM 1478 C C . ARG A 1 29 ? -2.007 5.393 -4.750 1.00 1.00 29 ARG A C 2
ATOM 1479 O O . ARG A 1 29 ? -2.616 5.693 -3.724 1.00 1.00 29 ARG A O 2
ATOM 1500 N N . ALA A 1 30 ? -1.964 4.155 -5.229 1.00 1.00 30 ALA A N 2
ATOM 1501 C CA . ALA A 1 30 ? -2.648 3.052 -4.561 1.00 1.00 30 ALA A CA 2
ATOM 1502 C C . ALA A 1 30 ? -2.006 2.764 -3.207 1.00 1.00 30 ALA A C 2
ATOM 1503 O O . ALA A 1 30 ? -2.696 2.435 -2.243 1.00 1.00 30 ALA A O 2
ATOM 1510 N N . LYS A 1 31 ? -0.684 2.892 -3.141 1.00 1.00 31 LYS A N 2
ATOM 1511 C CA . LYS A 1 31 ? 0.038 2.644 -1.899 1.00 1.00 31 LYS A CA 2
ATOM 1512 C C . LYS A 1 31 ? -0.425 3.609 -0.811 1.00 1.00 31 LYS A C 2
ATOM 1513 O O . LYS A 1 31 ? -0.617 3.218 0.341 1.00 1.00 31 LYS A O 2
ATOM 1532 N N . ALA A 1 32 ? -0.606 4.868 -1.185 1.00 1.00 32 ALA A N 2
ATOM 1533 C CA . ALA A 1 32 ? -1.048 5.882 -0.238 1.00 1.00 32 ALA A CA 2
ATOM 1534 C C . ALA A 1 32 ? -2.502 5.644 0.172 1.00 1.00 32 ALA A C 2
ATOM 1535 O O . ALA A 1 32 ? -3.007 6.290 1.089 1.00 1.00 32 ALA A O 2
ATOM 1542 N N . LEU A 1 33 ? -3.176 4.713 -0.513 1.00 1.00 33 LEU A N 2
ATOM 1543 C CA . LEU A 1 33 ? -4.575 4.398 -0.217 1.00 1.00 33 LEU A CA 2
ATOM 1544 C C . LEU A 1 33 ? -4.697 2.968 0.298 1.00 1.00 33 LEU A C 2
ATOM 1545 O O . LEU A 1 33 ? -5.798 2.434 0.414 1.00 1.00 33 LEU A O 2
ATOM 1561 N N . ASP A 1 34 ? -3.556 2.348 0.591 1.00 1.00 34 ASP A N 2
ATOM 1562 C CA . ASP A 1 34 ? -3.549 0.972 1.079 1.00 1.00 34 ASP A CA 2
ATOM 1563 C C . ASP A 1 34 ? -3.817 0.931 2.582 1.00 1.00 34 ASP A C 2
ATOM 1564 O O . ASP A 1 34 ? -2.982 1.356 3.381 1.00 1.00 34 ASP A O 2
ATOM 1573 N N . LEU A 1 35 ? -4.993 0.427 2.968 1.00 1.00 35 LEU A N 2
ATOM 1574 C CA . LEU A 1 35 ? -5.361 0.352 4.382 1.00 1.00 35 LEU A CA 2
ATOM 1575 C C . LEU A 1 35 ? -4.798 -0.921 5.028 1.00 1.00 35 LEU A C 2
ATOM 1576 O O . LEU A 1 35 ? -4.602 -1.931 4.354 1.00 1.00 35 LEU A O 2
ATOM 1592 N N . PRO A 1 36 ? -4.541 -0.889 6.321 1.00 1.00 36 PRO A N 2
ATOM 1593 C CA . PRO A 1 36 ? -3.988 -2.066 7.065 1.00 1.00 36 PRO A CA 2
ATOM 1594 C C . PRO A 1 36 ? -4.974 -3.234 7.117 1.00 1.00 36 PRO A C 2
ATOM 1595 O O . PRO A 1 36 ? -6.188 -3.032 7.115 1.00 1.00 36 PRO A O 2
ATOM 1606 N N . LYS A 1 37 ? -4.443 -4.462 7.167 1.00 1.00 37 LYS A N 2
ATOM 1607 C CA . LYS A 1 37 ? -5.288 -5.657 7.221 1.00 1.00 37 LYS A CA 2
ATOM 1608 C C . LYS A 1 37 ? -4.726 -6.683 8.216 1.00 1.00 37 LYS A C 2
ATOM 1609 O O . LYS A 1 37 ? -5.280 -6.866 9.301 1.00 1.00 37 LYS A O 2
ATOM 1628 N N . GLU A 1 38 ? -3.639 -7.359 7.848 1.00 1.00 38 GLU A N 2
ATOM 1629 C CA . GLU A 1 38 ? -3.048 -8.362 8.733 1.00 1.00 38 GLU A CA 2
ATOM 1630 C C . GLU A 1 38 ? -1.677 -8.798 8.212 1.00 1.00 38 GLU A C 2
ATOM 1631 O O . GLU A 1 38 ? -0.646 -8.334 8.699 1.00 1.00 38 GLU A O 2
ATOM 1643 N N . ILE A 1 39 ? -1.667 -9.688 7.214 1.00 1.00 39 ILE A N 2
ATOM 1644 C CA . ILE A 1 39 ? -0.409 -10.174 6.628 1.00 1.00 39 ILE A CA 2
ATOM 1645 C C . ILE A 1 39 ? -0.445 -10.040 5.107 1.00 1.00 39 ILE A C 2
ATOM 1646 O O . ILE A 1 39 ? -1.437 -10.389 4.469 1.00 1.00 39 ILE A O 2
ATOM 1662 N N . GLY A 1 40 ? 0.641 -9.524 4.534 1.00 1.00 40 GLY A N 2
ATOM 1663 C CA . GLY A 1 40 ? 0.717 -9.339 3.087 1.00 1.00 40 GLY A CA 2
ATOM 1664 C C . GLY A 1 40 ? 2.168 -9.331 2.605 1.00 1.00 40 GLY A C 2
ATOM 1665 O O . GLY A 1 40 ? 3.093 -9.160 3.399 1.00 1.00 40 GLY A O 2
ATOM 1669 N N . GLY A 1 41 ? 2.355 -9.515 1.301 1.00 1.00 41 GLY A N 2
ATOM 1670 C CA . GLY A 1 41 ? 3.694 -9.523 0.715 1.00 1.00 41 GLY A CA 2
ATOM 1671 C C . GLY A 1 41 ? 4.563 -10.640 1.300 1.00 1.00 41 GLY A C 2
ATOM 1672 O O . GLY A 1 41 ? 5.042 -10.541 2.428 1.00 1.00 41 GLY A O 2
ATOM 1676 N N . ARG A 1 42 ? 4.769 -11.695 0.512 1.00 1.00 42 ARG A N 2
ATOM 1677 C CA . ARG A 1 42 ? 5.591 -12.832 0.938 1.00 1.00 42 ARG A CA 2
ATOM 1678 C C . ARG A 1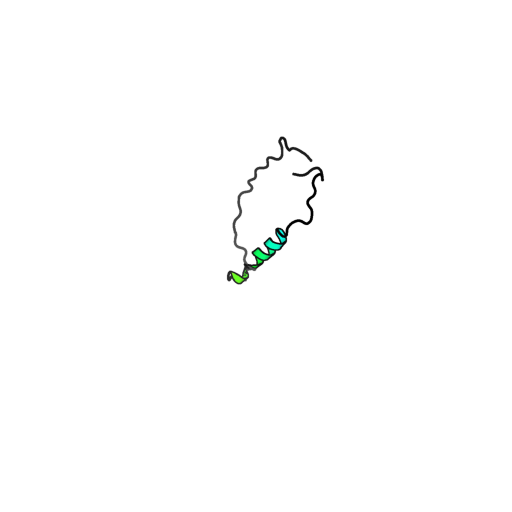 42 ? 5.244 -13.278 2.358 1.00 1.00 42 ARG A C 2
ATOM 1679 O O . ARG A 1 42 ? 5.904 -12.887 3.321 1.00 1.00 42 ARG A O 2
ATOM 1700 N N . ASN A 1 43 ? 4.210 -14.109 2.474 1.00 1.00 43 ASN A N 2
ATOM 1701 C CA . ASN A 1 43 ? 3.780 -14.618 3.773 1.00 1.00 43 ASN A CA 2
ATOM 1702 C C . ASN A 1 43 ? 4.751 -15.684 4.288 1.00 1.00 43 ASN A C 2
ATOM 1703 O O . ASN A 1 43 ? 4.384 -16.848 4.450 1.00 1.00 43 ASN A O 2
ATOM 1714 N N . GLY A 1 44 ? 5.992 -15.276 4.544 1.00 1.00 44 GLY A N 2
ATOM 1715 C CA . GLY A 1 44 ? 7.012 -16.201 5.039 1.00 1.00 44 GLY A CA 2
ATOM 1716 C C . GLY A 1 44 ? 6.946 -16.331 6.561 1.00 1.00 44 GLY A C 2
ATOM 1717 O O . GLY A 1 44 ? 7.018 -17.434 7.101 1.00 1.00 44 GLY A O 2
ATOM 1721 N N . PRO A 1 45 ? 6.819 -15.227 7.254 1.00 1.00 45 PRO A N 2
ATOM 1722 C CA . PRO A 1 45 ? 6.742 -15.202 8.748 1.00 1.00 45 PRO A CA 2
ATOM 1723 C C . PRO A 1 45 ? 5.559 -16.005 9.293 1.00 1.00 45 PRO A C 2
ATOM 1724 O O . PRO A 1 45 ? 4.495 -16.065 8.675 1.00 1.00 45 PRO A O 2
ATOM 1735 N N . GLU A 1 46 ? 5.771 -16.628 10.449 1.00 1.00 46 GLU A N 2
ATOM 1736 C CA . GLU A 1 46 ? 4.738 -17.442 11.086 1.00 1.00 46 GLU A CA 2
ATOM 1737 C C . GLU A 1 46 ? 3.354 -16.791 10.950 1.00 1.00 46 GLU A C 2
ATOM 1738 O O . GLU A 1 46 ? 3.246 -15.566 10.871 1.00 1.00 46 GLU A O 2
ATOM 1750 N N . PRO A 1 47 ? 2.299 -17.581 10.924 1.00 1.00 47 PRO A N 2
ATOM 1751 C CA . PRO A 1 47 ? 0.896 -17.061 10.800 1.00 1.00 47 PRO A CA 2
ATOM 1752 C C . PRO A 1 47 ? 0.461 -16.265 12.040 1.00 1.00 47 PRO A C 2
ATOM 1753 O O . PRO A 1 47 ? -0.470 -15.460 11.979 1.00 1.00 47 PRO A O 2
ATOM 1764 N N . VAL A 1 48 ? 1.142 -16.496 13.162 1.00 1.00 48 VAL A N 2
ATOM 1765 C CA . VAL A 1 48 ? 0.827 -15.803 14.414 1.00 1.00 48 VAL A CA 2
ATOM 1766 C C . VAL A 1 48 ? -0.652 -15.938 14.770 1.00 1.00 48 VAL A C 2
ATOM 1767 O O . VAL A 1 48 ? -1.518 -15.402 14.082 1.00 1.00 48 VAL A O 2
ATOM 1780 N N . ARG A 1 49 ? -0.934 -16.653 15.867 1.00 1.00 49 ARG A N 2
ATOM 1781 C CA . ARG A 1 49 ? -2.314 -16.850 16.328 1.00 1.00 49 ARG A CA 2
ATOM 1782 C C . ARG A 1 49 ? -2.428 -16.601 17.832 1.00 1.00 49 ARG A C 2
ATOM 1783 O O . ARG A 1 49 ? -2.702 -17.521 18.605 1.00 1.00 49 ARG A O 2
ATOM 1804 N N . PHE A 1 50 ? -2.231 -15.346 18.237 1.00 1.00 50 PHE A N 2
ATOM 1805 C CA . PHE A 1 50 ? -2.322 -14.961 19.649 1.00 1.00 50 PHE A CA 2
ATOM 1806 C C . PHE A 1 50 ? -3.157 -13.690 19.787 1.00 1.00 50 PHE A C 2
ATOM 1807 O O . PHE A 1 50 ? -2.680 -12.671 20.292 1.00 1.00 50 PHE A O 2
ATOM 1824 N N . GLY A 1 51 ? -4.404 -13.758 19.325 1.00 1.00 51 GLY A N 2
ATOM 1825 C CA . GLY A 1 51 ? -5.305 -12.612 19.388 1.00 1.00 51 GLY A CA 2
ATOM 1826 C C . GLY A 1 51 ? -5.808 -12.380 20.809 1.00 1.00 51 GLY A C 2
ATOM 1827 O O . GLY A 1 51 ? -5.111 -12.667 21.780 1.00 1.00 51 GLY A O 2
ATOM 1831 N N . ASP A 1 52 ? -7.021 -11.845 20.920 1.00 1.00 52 ASP A N 2
ATOM 1832 C CA . ASP A 1 52 ? -7.610 -11.557 22.226 1.00 1.00 52 ASP A CA 2
ATOM 1833 C C . ASP A 1 52 ? -8.286 -12.794 22.814 1.00 1.00 52 ASP A C 2
ATOM 1834 O O . ASP A 1 52 ? -9.512 -12.905 22.802 1.00 1.00 52 ASP A O 2
ATOM 1843 N N . TRP A 1 53 ? -7.475 -13.712 23.344 1.00 1.00 53 TRP A N 2
ATOM 1844 C CA . TRP A 1 53 ? -7.989 -14.941 23.957 1.00 1.00 53 TRP A CA 2
ATOM 1845 C C . TRP A 1 53 ? -9.200 -15.474 23.195 1.00 1.00 53 TRP A C 2
ATOM 1846 O O . TRP A 1 53 ? -10.342 -15.251 23.599 1.00 1.00 53 TRP A O 2
ATOM 1867 N N . GLU A 1 54 ? -8.946 -16.178 22.093 1.00 1.00 54 GLU A N 2
ATOM 1868 C CA . GLU A 1 54 ? -10.033 -16.734 21.289 1.00 1.00 54 GLU A CA 2
ATOM 1869 C C . GLU A 1 54 ? -9.576 -17.964 20.503 1.00 1.00 54 GLU A C 2
ATOM 1870 O O . GLU A 1 54 ? -8.507 -17.979 19.898 1.00 1.00 54 GLU A O 2
ATOM 1882 N N . LYS A 1 55 ? -10.419 -18.994 20.522 1.00 1.00 55 LYS A N 2
ATOM 1883 C CA . LYS A 1 55 ? -10.137 -20.242 19.811 1.00 1.00 55 LYS A CA 2
ATOM 1884 C C . LYS A 1 55 ? -8.754 -20.796 20.158 1.00 1.00 55 LYS A C 2
ATOM 1885 O O . LYS A 1 55 ? -7.822 -20.688 19.365 1.00 1.00 55 LYS A O 2
ATOM 1904 N N . LYS A 1 56 ? -8.629 -21.401 21.344 1.00 1.00 56 LYS A N 2
ATOM 1905 C CA . LYS A 1 56 ? -7.352 -21.986 21.780 1.00 1.00 56 LYS A CA 2
ATOM 1906 C C . LYS A 1 56 ? -7.584 -23.347 22.436 1.00 1.00 56 LYS A C 2
ATOM 1907 O O . LYS A 1 56 ? -8.383 -23.472 23.363 1.00 1.00 56 LYS A O 2
ATOM 1926 N N . GLY A 1 57 ? -6.877 -24.363 21.943 1.00 1.00 57 GLY A N 2
ATOM 1927 C CA . GLY A 1 57 ? -7.004 -25.718 22.480 1.00 1.00 57 GLY A CA 2
ATOM 1928 C C . GLY A 1 57 ? -6.021 -25.944 23.620 1.00 1.00 57 GLY A C 2
ATOM 1929 O O . GLY A 1 57 ? -5.310 -25.024 24.027 1.00 1.00 57 GLY A O 2
ATOM 1933 N N . ILE A 1 58 ? -5.984 -27.172 24.137 1.00 1.00 58 ILE A N 2
ATOM 1934 C CA . ILE A 1 58 ? -5.083 -27.512 25.238 1.00 1.00 58 ILE A CA 2
ATOM 1935 C C . ILE A 1 58 ? -3.889 -28.318 24.732 1.00 1.00 58 ILE A C 2
ATOM 1936 O O . ILE A 1 58 ? -4.043 -29.278 23.980 1.00 1.00 58 ILE A O 2
ATOM 1952 N N . ALA A 1 59 ? -2.696 -27.908 25.151 1.00 1.00 59 ALA A N 2
ATOM 1953 C CA . ALA A 1 59 ? -1.466 -28.584 24.746 1.00 1.00 59 ALA A CA 2
ATOM 1954 C C . ALA A 1 59 ? -1.432 -28.813 23.233 1.00 1.00 59 ALA A C 2
ATOM 1955 O O . ALA A 1 59 ? -0.696 -29.671 22.746 1.00 1.00 59 ALA A O 2
ATOM 1962 N N . ILE A 1 60 ? -2.226 -28.040 22.496 1.00 1.00 60 ILE A N 2
ATOM 1963 C CA . ILE A 1 60 ? -2.279 -28.163 21.038 1.00 1.00 60 ILE A CA 2
ATOM 1964 C C . ILE A 1 60 ? -2.549 -29.614 20.614 1.00 1.00 60 ILE A C 2
ATOM 1965 O O . ILE A 1 60 ? -2.597 -29.927 19.425 1.00 1.00 60 ILE A O 2
ATOM 1981 N N . ASP A 1 61 ? -2.735 -30.494 21.594 1.00 1.00 61 ASP A N 2
ATOM 1982 C CA . ASP A 1 61 ? -3.002 -31.905 21.320 1.00 1.00 61 ASP A CA 2
ATOM 1983 C C . ASP A 1 61 ? -4.349 -32.087 20.616 1.00 1.00 61 ASP A C 2
ATOM 1984 O O . ASP A 1 61 ? -5.339 -31.450 20.977 1.00 1.00 61 ASP A O 2
ATOM 1993 N N . PHE A 1 62 ? -4.373 -32.962 19.610 1.00 1.00 62 PHE A N 2
ATOM 1994 C CA . PHE A 1 62 ? -5.598 -33.227 18.852 1.00 1.00 62 PHE A CA 2
ATOM 1995 C C . PHE A 1 62 ? -6.557 -34.105 19.651 1.00 1.00 62 PHE A C 2
ATOM 1996 O O . PHE A 1 62 ? -7.690 -33.694 19.840 1.00 1.00 62 PHE A O 2
ATOM 2013 N N . MET A 1 1 ? -18.684 10.581 -15.969 1.00 1.00 1 MET A N 3
ATOM 2014 C CA . MET A 1 1 ? -19.276 11.805 -16.581 1.00 1.00 1 MET A CA 3
ATOM 2015 C C . MET A 1 1 ? -19.712 11.510 -18.014 1.00 1.00 1 MET A C 3
ATOM 2016 O O . MET A 1 1 ? -19.900 12.427 -18.813 1.00 1.00 1 MET A O 3
ATOM 2032 N N . ARG A 1 2 ? -19.885 10.231 -18.337 1.00 1.00 2 ARG A N 3
ATOM 2033 C CA . ARG A 1 2 ? -20.312 9.850 -19.678 1.00 1.00 2 ARG A CA 3
ATOM 2034 C C . ARG A 1 2 ? -21.694 10.427 -19.960 1.00 1.00 2 ARG A C 3
ATOM 2035 O O . ARG A 1 2 ? -21.958 10.946 -21.045 1.00 1.00 2 ARG A O 3
ATOM 2056 N N . ASP A 1 3 ? -22.568 10.338 -18.963 1.00 1.00 3 ASP A N 3
ATOM 2057 C CA . ASP A 1 3 ? -23.923 10.858 -19.085 1.00 1.00 3 ASP A CA 3
ATOM 2058 C C . ASP A 1 3 ? -24.570 10.398 -20.393 1.00 1.00 3 ASP A C 3
ATOM 2059 O O . ASP A 1 3 ? -24.804 9.205 -20.593 1.00 1.00 3 ASP A O 3
ATOM 2068 N N . MET A 1 4 ? -24.862 11.356 -21.273 1.00 1.00 4 MET A N 3
ATOM 2069 C CA . MET A 1 4 ? -25.488 11.053 -22.562 1.00 1.00 4 MET A CA 3
ATOM 2070 C C . MET A 1 4 ? -26.519 9.937 -22.424 1.00 1.00 4 MET A C 3
ATOM 2071 O O . MET A 1 4 ? -26.542 9.008 -23.228 1.00 1.00 4 MET A O 3
ATOM 2085 N N . THR A 1 5 ? -27.356 10.031 -21.398 1.00 1.00 5 THR A N 3
ATOM 2086 C CA . THR A 1 5 ? -28.377 9.016 -21.156 1.00 1.00 5 THR A CA 3
ATOM 2087 C C . THR A 1 5 ? -27.721 7.672 -20.837 1.00 1.00 5 THR A C 3
ATOM 2088 O O . THR A 1 5 ? -27.630 7.283 -19.672 1.00 1.00 5 THR A O 3
ATOM 2099 N N . GLU A 1 6 ? -27.263 6.972 -21.874 1.00 1.00 6 GLU A N 3
ATOM 2100 C CA . GLU A 1 6 ? -26.608 5.671 -21.699 1.00 1.00 6 GLU A CA 3
ATOM 2101 C C . GLU A 1 6 ? -27.260 4.863 -20.578 1.00 1.00 6 GLU A C 3
ATOM 2102 O O . GLU A 1 6 ? -26.572 4.220 -19.784 1.00 1.00 6 GLU A O 3
ATOM 2114 N N . GLU A 1 7 ? -28.587 4.890 -20.522 1.00 1.00 7 GLU A N 3
ATOM 2115 C CA . GLU A 1 7 ? -29.309 4.147 -19.498 1.00 1.00 7 GLU A CA 3
ATOM 2116 C C . GLU A 1 7 ? -29.222 2.649 -19.758 1.00 1.00 7 GLU A C 3
ATOM 2117 O O . GLU A 1 7 ? -29.582 2.171 -20.834 1.00 1.00 7 GLU A O 3
ATOM 2129 N N . THR A 1 8 ? -28.747 1.909 -18.761 1.00 1.00 8 THR A N 3
ATOM 2130 C CA . THR A 1 8 ? -28.618 0.458 -18.875 1.00 1.00 8 THR A CA 3
ATOM 2131 C C . THR A 1 8 ? -28.963 -0.206 -17.551 1.00 1.00 8 THR A C 3
ATOM 2132 O O . THR A 1 8 ? -29.211 0.468 -16.552 1.00 1.00 8 THR A O 3
ATOM 2143 N N . ARG A 1 9 ? -28.959 -1.533 -17.545 1.00 1.00 9 ARG A N 3
ATOM 2144 C CA . ARG A 1 9 ? -29.252 -2.275 -16.329 1.00 1.00 9 ARG A CA 3
ATOM 2145 C C . ARG A 1 9 ? -28.241 -1.892 -15.250 1.00 1.00 9 ARG A C 3
ATOM 2146 O O . ARG A 1 9 ? -28.523 -1.993 -14.058 1.00 1.00 9 ARG A O 3
ATOM 2167 N N . LYS A 1 10 ? -27.055 -1.463 -15.686 1.00 1.00 10 LYS A N 3
ATOM 2168 C CA . LYS A 1 10 ? -25.994 -1.079 -14.757 1.00 1.00 10 LYS A CA 3
ATOM 2169 C C . LYS A 1 10 ? -25.656 -2.241 -13.835 1.00 1.00 10 LYS A C 3
ATOM 2170 O O . LYS A 1 10 ? -26.208 -2.372 -12.742 1.00 1.00 10 LYS A O 3
ATOM 2189 N N . ASP A 1 11 ? -24.751 -3.092 -14.305 1.00 1.00 11 ASP A N 3
ATOM 2190 C CA . ASP A 1 11 ? -24.337 -4.268 -13.548 1.00 1.00 11 ASP A CA 3
ATOM 2191 C C . ASP A 1 11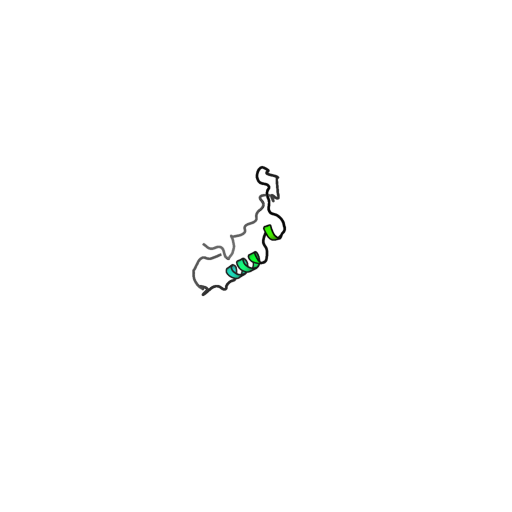 ? -23.291 -3.910 -12.490 1.00 1.00 11 ASP A C 3
ATOM 2192 O O . ASP A 1 11 ? -23.013 -2.736 -12.245 1.00 1.00 11 ASP A O 3
ATOM 2201 N N . LEU A 1 12 ? -22.723 -4.945 -11.867 1.00 1.00 12 LEU A N 3
ATOM 2202 C CA . LEU A 1 12 ? -21.713 -4.759 -10.823 1.00 1.00 12 LEU A CA 3
ATOM 2203 C C . LEU A 1 12 ? -20.652 -3.744 -11.274 1.00 1.00 12 LEU A C 3
ATOM 2204 O O . LEU A 1 12 ? -20.350 -3.655 -12.464 1.00 1.00 12 LEU A O 3
ATOM 2220 N N . PRO A 1 13 ? -20.086 -2.973 -10.364 1.00 1.00 13 PRO A N 3
ATOM 2221 C CA . PRO A 1 13 ? -19.051 -1.943 -10.717 1.00 1.00 13 PRO A CA 3
ATOM 2222 C C . PRO A 1 13 ? -17.782 -2.587 -11.312 1.00 1.00 13 PRO A C 3
ATOM 2223 O O . PRO A 1 13 ? -17.243 -3.528 -10.731 1.00 1.00 13 PRO A O 3
ATOM 2234 N N . PRO A 1 14 ? -17.279 -2.107 -12.441 1.00 1.00 14 PRO A N 3
ATOM 2235 C CA . PRO A 1 14 ? -16.046 -2.676 -13.065 1.00 1.00 14 PRO A CA 3
ATOM 2236 C C . PRO A 1 14 ? -14.779 -2.211 -12.349 1.00 1.00 14 PRO A C 3
ATOM 2237 O O . PRO A 1 14 ? -13.665 -2.536 -12.761 1.00 1.00 14 PRO A O 3
ATOM 2248 N N . GLU A 1 15 ? -14.962 -1.451 -11.274 1.00 1.00 15 GLU A N 3
ATOM 2249 C CA . GLU A 1 15 ? -13.834 -0.946 -10.503 1.00 1.00 15 GLU A CA 3
ATOM 2250 C C . GLU A 1 15 ? -12.985 -2.107 -9.998 1.00 1.00 15 GLU A C 3
ATOM 2251 O O . GLU A 1 15 ? -11.762 -2.004 -9.912 1.00 1.00 15 GLU A O 3
ATOM 2263 N N . ALA A 1 16 ? -13.646 -3.210 -9.661 1.00 1.00 16 ALA A N 3
ATOM 2264 C CA . ALA A 1 16 ? -12.942 -4.385 -9.164 1.00 1.00 16 ALA A CA 3
ATOM 2265 C C . ALA A 1 16 ? -11.910 -4.854 -10.180 1.00 1.00 16 ALA A C 3
ATOM 2266 O O . ALA A 1 16 ? -10.752 -5.098 -9.839 1.00 1.00 16 ALA A O 3
ATOM 2273 N N . LEU A 1 17 ? -12.339 -4.972 -11.431 1.00 1.00 17 LEU A N 3
ATOM 2274 C CA . LEU A 1 17 ? -11.447 -5.407 -12.500 1.00 1.00 17 LEU A CA 3
ATOM 2275 C C . LEU A 1 17 ? -10.331 -4.392 -12.690 1.00 1.00 17 LEU A C 3
ATOM 2276 O O . LEU A 1 17 ? -9.166 -4.752 -12.858 1.00 1.00 17 LEU A O 3
ATOM 2292 N N . ARG A 1 18 ? -10.701 -3.120 -12.647 1.00 1.00 18 ARG A N 3
ATOM 2293 C CA . ARG A 1 18 ? -9.733 -2.045 -12.796 1.00 1.00 18 ARG A CA 3
ATOM 2294 C C . ARG A 1 18 ? -8.783 -2.055 -11.610 1.00 1.00 18 ARG A C 3
ATOM 2295 O O . ARG A 1 18 ? -7.597 -1.758 -11.745 1.00 1.00 18 ARG A O 3
ATOM 2316 N N . ALA A 1 19 ? -9.317 -2.412 -10.446 1.00 1.00 19 ALA A N 3
ATOM 2317 C CA . ALA A 1 19 ? -8.502 -2.469 -9.240 1.00 1.00 19 ALA A CA 3
ATOM 2318 C C . ALA A 1 19 ? -7.376 -3.476 -9.438 1.00 1.00 19 ALA A C 3
ATOM 2319 O O . ALA A 1 19 ? -6.238 -3.242 -9.034 1.00 1.00 19 ALA A O 3
ATOM 2326 N N . LEU A 1 20 ? -7.707 -4.593 -10.081 1.00 1.00 20 LEU A N 3
ATOM 2327 C CA . LEU A 1 20 ? -6.718 -5.631 -10.350 1.00 1.00 20 LEU A CA 3
ATOM 2328 C C . LEU A 1 20 ? -5.644 -5.087 -11.286 1.00 1.00 20 LEU A C 3
ATOM 2329 O O . LEU A 1 20 ? -4.457 -5.362 -11.116 1.00 1.00 20 LEU A O 3
ATOM 2345 N N . ALA A 1 21 ? -6.076 -4.309 -12.276 1.00 1.00 21 ALA A N 3
ATOM 2346 C CA . ALA A 1 21 ? -5.149 -3.724 -13.238 1.00 1.00 21 ALA A CA 3
ATOM 2347 C C . ALA A 1 21 ? -4.207 -2.752 -12.540 1.00 1.00 21 ALA A C 3
ATOM 2348 O O . ALA A 1 21 ? -3.015 -2.702 -12.841 1.00 1.00 21 ALA A O 3
ATOM 2355 N N . GLU A 1 22 ? -4.745 -1.991 -11.598 1.00 1.00 22 GLU A N 3
ATOM 2356 C CA . GLU A 1 22 ? -3.934 -1.037 -10.856 1.00 1.00 22 GLU A CA 3
ATOM 2357 C C . GLU A 1 22 ? -2.942 -1.777 -9.971 1.00 1.00 22 GLU A C 3
ATOM 2358 O O . GLU A 1 22 ? -1.825 -1.310 -9.743 1.00 1.00 22 GLU A O 3
ATOM 2370 N N . ALA A 1 23 ? -3.356 -2.941 -9.487 1.00 1.00 23 ALA A N 3
ATOM 2371 C CA . ALA A 1 23 ? -2.496 -3.750 -8.638 1.00 1.00 23 ALA A CA 3
ATOM 2372 C C . ALA A 1 23 ? -1.243 -4.144 -9.405 1.00 1.00 23 ALA A C 3
ATOM 2373 O O . ALA A 1 23 ? -0.150 -4.215 -8.843 1.00 1.00 23 ALA A O 3
ATOM 2380 N N . GLU A 1 24 ? -1.412 -4.395 -10.700 1.00 1.00 24 GLU A N 3
ATOM 2381 C CA . GLU A 1 24 ? -0.289 -4.775 -11.545 1.00 1.00 24 GLU A CA 3
ATOM 2382 C C . GLU A 1 24 ? 0.675 -3.602 -11.690 1.00 1.00 24 GLU A C 3
ATOM 2383 O O . GLU A 1 24 ? 1.890 -3.766 -11.589 1.00 1.00 24 GLU A O 3
ATOM 2395 N N . GLU A 1 25 ? 0.121 -2.413 -11.916 1.00 1.00 25 GLU A N 3
ATOM 2396 C CA . GLU A 1 25 ? 0.939 -1.217 -12.059 1.00 1.00 25 GLU A CA 3
ATOM 2397 C C . GLU A 1 25 ? 1.582 -0.865 -10.723 1.00 1.00 25 GLU A C 3
ATOM 2398 O O . GLU A 1 25 ? 2.708 -0.375 -10.672 1.00 1.00 25 GLU A O 3
ATOM 2410 N N . ARG A 1 26 ? 0.852 -1.135 -9.640 1.00 1.00 26 ARG A N 3
ATOM 2411 C CA . ARG A 1 26 ? 1.339 -0.855 -8.286 1.00 1.00 26 ARG A CA 3
ATOM 2412 C C . ARG A 1 26 ? 2.138 0.445 -8.237 1.00 1.00 26 ARG A C 3
ATOM 2413 O O . ARG A 1 26 ? 2.046 1.278 -9.141 1.00 1.00 26 ARG A O 3
ATOM 2434 N N . ARG A 1 27 ? 2.910 0.622 -7.164 1.00 1.00 27 ARG A N 3
ATOM 2435 C CA . ARG A 1 27 ? 3.719 1.832 -6.989 1.00 1.00 27 ARG A CA 3
ATOM 2436 C C . ARG A 1 27 ? 5.172 1.562 -7.356 1.00 1.00 27 ARG A C 3
ATOM 2437 O O . ARG A 1 27 ? 5.967 1.146 -6.515 1.00 1.00 27 ARG A O 3
ATOM 2458 N N . ARG A 1 28 ? 5.512 1.803 -8.614 1.00 1.00 28 ARG A N 3
ATOM 2459 C CA . ARG A 1 28 ? 6.873 1.584 -9.082 1.00 1.00 28 ARG A CA 3
ATOM 2460 C C . ARG A 1 28 ? 7.842 2.564 -8.420 1.00 1.00 28 ARG A C 3
ATOM 2461 O O . ARG A 1 28 ? 8.986 2.217 -8.124 1.00 1.00 28 ARG A O 3
ATOM 2482 N N . ARG A 1 29 ? 7.376 3.789 -8.197 1.00 1.00 29 ARG A N 3
ATOM 2483 C CA . ARG A 1 29 ? 8.211 4.816 -7.579 1.00 1.00 29 ARG A CA 3
ATOM 2484 C C . ARG A 1 29 ? 8.646 4.392 -6.181 1.00 1.00 29 ARG A C 3
ATOM 2485 O O . ARG A 1 29 ? 9.653 4.869 -5.662 1.00 1.00 29 ARG A O 3
ATOM 2506 N N . ALA A 1 30 ? 7.875 3.496 -5.576 1.00 1.00 30 ALA A N 3
ATOM 2507 C CA . ALA A 1 30 ? 8.184 3.018 -4.235 1.00 1.00 30 ALA A CA 3
ATOM 2508 C C . ALA A 1 30 ? 9.507 2.267 -4.224 1.00 1.00 30 ALA A C 3
ATOM 2509 O O . ALA A 1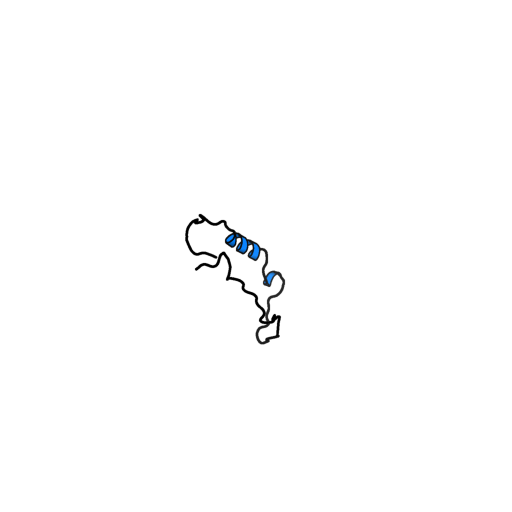 30 ? 10.259 2.323 -3.252 1.00 1.00 30 ALA A O 3
ATOM 2516 N N . LYS A 1 31 ? 9.784 1.556 -5.311 1.00 1.00 31 LYS A N 3
ATOM 2517 C CA . LYS A 1 31 ? 11.019 0.790 -5.413 1.00 1.00 31 LYS A CA 3
ATOM 2518 C C . LYS A 1 31 ? 12.229 1.706 -5.284 1.00 1.00 31 LYS A C 3
ATOM 2519 O O . LYS A 1 31 ? 13.205 1.363 -4.618 1.00 1.00 31 LYS A O 3
ATOM 2538 N N . ALA A 1 32 ? 12.161 2.870 -5.922 1.00 1.00 32 ALA A N 3
ATOM 2539 C CA . ALA A 1 32 ? 13.261 3.829 -5.869 1.00 1.00 32 ALA A CA 3
ATOM 2540 C C . ALA A 1 32 ? 13.163 4.699 -4.618 1.00 1.00 32 ALA A C 3
ATOM 2541 O O . ALA A 1 32 ? 13.927 5.648 -4.453 1.00 1.00 32 ALA A O 3
ATOM 2548 N N . LEU A 1 33 ? 12.217 4.367 -3.737 1.00 1.00 33 LEU A N 3
ATOM 2549 C CA . LEU A 1 33 ? 12.023 5.123 -2.499 1.00 1.00 33 LEU A CA 3
ATOM 2550 C C . LEU A 1 33 ? 11.585 4.183 -1.385 1.00 1.00 33 LEU A C 3
ATOM 2551 O O . LEU A 1 33 ? 10.394 4.058 -1.099 1.00 1.00 33 LEU A O 3
ATOM 2567 N N . ASP A 1 34 ? 12.552 3.519 -0.761 1.00 1.00 34 ASP A N 3
ATOM 2568 C CA . ASP A 1 34 ? 12.258 2.582 0.322 1.00 1.00 34 ASP A CA 3
ATOM 2569 C C . ASP A 1 34 ? 12.341 3.277 1.677 1.00 1.00 34 ASP A C 3
ATOM 2570 O O . ASP A 1 34 ? 12.207 2.636 2.720 1.00 1.00 34 ASP A O 3
ATOM 2579 N N . LEU A 1 35 ? 12.576 4.591 1.658 1.00 1.00 35 LEU A N 3
ATOM 2580 C CA . LEU A 1 35 ? 12.691 5.371 2.899 1.00 1.00 35 LEU A CA 3
ATOM 2581 C C . LEU A 1 35 ? 11.731 6.565 2.891 1.00 1.00 35 LEU A C 3
ATOM 2582 O O . LEU A 1 35 ? 12.160 7.717 2.959 1.00 1.00 35 LEU A O 3
ATOM 2598 N N . PRO A 1 36 ? 10.450 6.311 2.810 1.00 1.00 36 PRO A N 3
ATOM 2599 C CA . PRO A 1 36 ? 9.412 7.391 2.792 1.00 1.00 36 PRO A CA 3
ATOM 2600 C C . PRO A 1 36 ? 9.319 8.133 4.130 1.00 1.00 36 PRO A C 3
ATOM 2601 O O . PRO A 1 36 ? 8.741 9.219 4.206 1.00 1.00 36 PRO A O 3
ATOM 2612 N N . LYS A 1 37 ? 9.883 7.544 5.178 1.00 1.00 37 LYS A N 3
ATOM 2613 C CA . LYS A 1 37 ? 9.847 8.159 6.505 1.00 1.00 37 LYS A CA 3
ATOM 2614 C C . LYS A 1 37 ? 10.708 9.426 6.529 1.00 1.00 37 LYS A C 3
ATOM 2615 O O . LYS A 1 37 ? 11.744 9.494 5.869 1.00 1.00 37 LYS A O 3
ATOM 2634 N N . GLU A 1 38 ? 10.273 10.427 7.302 1.00 1.00 38 GLU A N 3
ATOM 2635 C CA . GLU A 1 38 ? 11.008 11.695 7.418 1.00 1.00 38 GLU A CA 3
ATOM 2636 C C . GLU A 1 38 ? 11.420 11.934 8.867 1.00 1.00 38 GLU A C 3
ATOM 2637 O O . GLU A 1 38 ? 11.279 13.040 9.391 1.00 1.00 38 GLU A O 3
ATOM 2649 N N . ILE A 1 39 ? 11.929 10.892 9.512 1.00 1.00 39 ILE A N 3
ATOM 2650 C CA . ILE A 1 39 ? 12.357 10.998 10.902 1.00 1.00 39 ILE A CA 3
ATOM 2651 C C . ILE A 1 39 ? 11.215 11.522 11.777 1.00 1.00 39 ILE A C 3
ATOM 2652 O O . ILE A 1 39 ? 10.512 10.742 12.420 1.00 1.00 39 ILE A O 3
ATOM 2668 N N . GLY A 1 40 ? 11.033 12.843 11.796 1.00 1.00 40 GLY A N 3
ATOM 2669 C CA . GLY A 1 40 ? 9.968 13.447 12.594 1.00 1.00 40 GLY A CA 3
ATOM 2670 C C . GLY A 1 40 ? 10.360 13.543 14.065 1.00 1.00 40 GLY A C 3
ATOM 2671 O O . GLY A 1 40 ? 11.495 13.248 14.437 1.00 1.00 40 GLY A O 3
ATOM 2675 N N . GLY A 1 41 ? 9.408 13.958 14.903 1.00 1.00 41 GLY A N 3
ATOM 2676 C CA . GLY A 1 41 ? 9.663 14.089 16.337 1.00 1.00 41 GLY A CA 3
ATOM 2677 C C . GLY A 1 41 ? 8.798 15.185 16.956 1.00 1.00 41 GLY A C 3
ATOM 2678 O O . GLY A 1 41 ? 9.255 15.922 17.827 1.00 1.00 41 GLY A O 3
ATOM 2682 N N . ARG A 1 42 ? 7.547 15.277 16.506 1.00 1.00 42 ARG A N 3
ATOM 2683 C CA . ARG A 1 42 ? 6.611 16.281 17.020 1.00 1.00 42 ARG A CA 3
ATOM 2684 C C . ARG A 1 42 ? 7.305 17.622 17.266 1.00 1.00 42 ARG A C 3
ATOM 2685 O O . ARG A 1 42 ? 7.990 17.808 18.271 1.00 1.00 42 ARG A O 3
ATOM 2706 N N . ASN A 1 43 ? 7.110 18.557 16.344 1.00 1.00 43 ASN A N 3
ATOM 2707 C CA . ASN A 1 43 ? 7.715 19.877 16.474 1.00 1.00 43 ASN A CA 3
ATOM 2708 C C . ASN A 1 43 ? 7.103 20.638 17.648 1.00 1.00 43 ASN A C 3
ATOM 2709 O O . ASN A 1 43 ? 5.897 20.891 17.677 1.00 1.00 43 ASN A O 3
ATOM 2720 N N . GLY A 1 44 ? 7.941 20.998 18.619 1.00 1.00 44 GLY A N 3
ATOM 2721 C CA . GLY A 1 44 ? 7.474 21.728 19.797 1.00 1.00 44 GLY A CA 3
ATOM 2722 C C . GLY A 1 44 ? 7.519 23.237 19.561 1.00 1.00 44 GLY A C 3
ATOM 2723 O O . GLY A 1 44 ? 7.603 23.694 18.420 1.00 1.00 44 GLY A O 3
ATOM 2727 N N . PRO A 1 45 ? 7.469 24.010 20.616 1.00 1.00 45 PRO A N 3
ATOM 2728 C CA . PRO A 1 45 ? 7.507 25.503 20.531 1.00 1.00 45 PRO A CA 3
ATOM 2729 C C . PRO A 1 45 ? 8.628 26.005 19.621 1.00 1.00 45 PRO A C 3
ATOM 2730 O O . PRO A 1 45 ? 9.473 25.228 19.174 1.00 1.00 45 PRO A O 3
ATOM 2741 N N . GLU A 1 46 ? 8.608 27.311 19.333 1.00 1.00 46 GLU A N 3
ATOM 2742 C CA . GLU A 1 46 ? 9.609 27.934 18.455 1.00 1.00 46 GLU A CA 3
ATOM 2743 C C . GLU A 1 46 ? 10.438 28.970 19.217 1.00 1.00 46 GLU A C 3
ATOM 2744 O O . GLU A 1 46 ? 10.124 30.160 19.191 1.00 1.00 46 GLU A O 3
ATOM 2756 N N . PRO A 1 47 ? 11.483 28.553 19.886 1.00 1.00 47 PRO A N 3
ATOM 2757 C CA . PRO A 1 47 ? 12.367 29.480 20.661 1.00 1.00 47 PRO A CA 3
ATOM 2758 C C . PRO A 1 47 ? 12.876 30.654 19.815 1.00 1.00 47 PRO A C 3
ATOM 2759 O O . PRO A 1 47 ? 12.284 31.004 18.795 1.00 1.00 47 PRO A O 3
ATOM 2770 N N . VAL A 1 48 ? 13.974 31.262 20.257 1.00 1.00 48 VAL A N 3
ATOM 2771 C CA . VAL A 1 48 ? 14.546 32.403 19.545 1.00 1.00 48 VAL A CA 3
ATOM 2772 C C . VAL A 1 48 ? 14.839 32.047 18.089 1.00 1.00 48 VAL A C 3
ATOM 2773 O O . VAL A 1 48 ? 15.422 31.004 17.796 1.00 1.00 48 VAL A O 3
ATOM 2786 N N . ARG A 1 49 ? 14.424 32.929 17.176 1.00 1.00 49 ARG A N 3
ATOM 2787 C CA . ARG A 1 49 ? 14.640 32.710 15.743 1.00 1.00 49 ARG A CA 3
ATOM 2788 C C . ARG A 1 49 ? 15.094 33.997 15.057 1.00 1.00 49 ARG A C 3
ATOM 2789 O O . ARG A 1 49 ? 15.136 34.069 13.828 1.00 1.00 49 ARG A O 3
ATOM 2810 N N . PHE A 1 50 ? 15.430 35.011 15.854 1.00 1.00 50 PHE A N 3
ATOM 2811 C CA . PHE A 1 50 ? 15.880 36.300 15.316 1.00 1.00 50 PHE A CA 3
ATOM 2812 C C . PHE A 1 50 ? 17.398 36.429 15.429 1.00 1.00 50 PHE A C 3
ATOM 2813 O O . PHE A 1 50 ? 17.967 36.224 16.501 1.00 1.00 50 PHE A O 3
ATOM 2830 N N . GLY A 1 51 ? 18.049 36.771 14.318 1.00 1.00 51 GLY A N 3
ATOM 2831 C CA . GLY A 1 51 ? 19.505 36.928 14.306 1.00 1.00 51 GLY A CA 3
ATOM 2832 C C . GLY A 1 51 ? 19.928 38.010 13.316 1.00 1.00 51 GLY A C 3
ATOM 2833 O O . GLY A 1 51 ? 19.800 37.839 12.103 1.00 1.00 51 GLY A O 3
ATOM 2837 N N . ASP A 1 52 ? 20.430 39.124 13.843 1.00 1.00 52 ASP A N 3
ATOM 2838 C CA . ASP A 1 52 ? 20.864 40.237 13.002 1.00 1.00 52 ASP A CA 3
ATOM 2839 C C . ASP A 1 52 ? 22.283 40.012 12.485 1.00 1.00 52 ASP A C 3
ATOM 2840 O O . ASP A 1 52 ? 22.997 39.130 12.963 1.00 1.00 52 ASP A O 3
ATOM 2849 N N . TRP A 1 53 ? 22.681 40.816 11.503 1.00 1.00 53 TRP A N 3
ATOM 2850 C CA . TRP A 1 53 ? 24.013 40.699 10.922 1.00 1.00 53 TRP A CA 3
ATOM 2851 C C . TRP A 1 53 ? 25.078 41.176 11.907 1.00 1.00 53 TRP A C 3
ATOM 2852 O O . TRP A 1 53 ? 24.767 41.732 12.961 1.00 1.00 53 TRP A O 3
ATOM 2873 N N . GLU A 1 54 ? 26.334 40.944 11.552 1.00 1.00 54 GLU A N 3
ATOM 2874 C CA . GLU A 1 54 ? 27.451 41.343 12.402 1.00 1.00 54 GLU A CA 3
ATOM 2875 C C . GLU A 1 54 ? 27.554 42.869 12.484 1.00 1.00 54 GLU A C 3
ATOM 2876 O O . GLU A 1 54 ? 26.742 43.524 13.140 1.00 1.00 54 GLU A O 3
ATOM 2888 N N . LYS A 1 55 ? 28.556 43.423 11.815 1.00 1.00 55 LYS A N 3
ATOM 2889 C CA . LYS A 1 55 ? 28.773 44.869 11.808 1.00 1.00 55 LYS A CA 3
ATOM 2890 C C . LYS A 1 55 ? 28.700 45.453 13.220 1.00 1.00 55 LYS A C 3
ATOM 2891 O O . LYS A 1 55 ? 28.368 46.625 13.398 1.00 1.00 55 LYS A O 3
ATOM 2910 N N . LYS A 1 56 ? 29.024 44.638 14.222 1.00 1.00 56 LYS A N 3
ATOM 2911 C CA . LYS A 1 56 ? 29.002 45.092 15.616 1.00 1.00 56 LYS A CA 3
ATOM 2912 C C . LYS A 1 56 ? 30.179 44.503 16.386 1.00 1.00 56 LYS A C 3
ATOM 2913 O O . LYS A 1 56 ? 30.719 43.462 16.012 1.00 1.00 56 LYS A O 3
ATOM 2932 N N . GLY A 1 57 ? 30.573 45.176 17.464 1.00 1.00 57 GLY A N 3
ATOM 2933 C CA . GLY A 1 57 ? 31.689 44.714 18.285 1.00 1.00 57 GLY A CA 3
ATOM 2934 C C . GLY A 1 57 ? 32.984 45.405 17.875 1.00 1.00 57 GLY A C 3
ATOM 2935 O O . GLY A 1 57 ? 32.975 46.577 17.498 1.00 1.00 57 GLY A O 3
ATOM 2939 N N . ILE A 1 58 ? 34.095 44.677 17.963 1.00 1.00 58 ILE A N 3
ATOM 2940 C CA . ILE A 1 58 ? 35.399 45.233 17.607 1.00 1.00 58 ILE A CA 3
ATOM 2941 C C . ILE A 1 58 ? 35.704 46.484 18.435 1.00 1.00 58 ILE A C 3
ATOM 2942 O O . ILE A 1 58 ? 36.783 47.066 18.322 1.00 1.00 58 ILE A O 3
ATOM 2958 N N . ALA A 1 59 ? 34.752 46.891 19.274 1.00 1.00 59 ALA A N 3
ATOM 2959 C CA . ALA A 1 59 ? 34.932 48.072 20.117 1.00 1.00 59 ALA A CA 3
ATOM 2960 C C . ALA A 1 59 ? 34.109 47.950 21.397 1.00 1.00 59 ALA A C 3
ATOM 2961 O O . ALA A 1 59 ? 33.987 48.914 22.152 1.00 1.00 59 ALA A O 3
ATOM 2968 N N . ILE A 1 60 ? 33.555 46.758 21.634 1.00 1.00 60 ILE A N 3
ATOM 2969 C CA . ILE A 1 60 ? 32.740 46.501 22.826 1.00 1.00 60 ILE A CA 3
ATOM 2970 C C . ILE A 1 60 ? 31.979 47.750 23.268 1.00 1.00 60 ILE A C 3
ATOM 2971 O O . ILE A 1 60 ? 32.061 48.172 24.423 1.00 1.00 60 ILE A O 3
ATOM 2987 N N . ASP A 1 61 ? 31.240 48.336 22.333 1.00 1.00 61 ASP A N 3
ATOM 2988 C CA . ASP A 1 61 ? 30.468 49.540 22.619 1.00 1.00 61 ASP A CA 3
ATOM 2989 C C . ASP A 1 61 ? 29.370 49.252 23.636 1.00 1.00 61 ASP A C 3
ATOM 2990 O O . ASP A 1 61 ? 28.758 48.183 23.622 1.00 1.00 61 ASP A O 3
ATOM 2999 N N . PHE A 1 62 ? 29.131 50.214 24.520 1.00 1.00 62 PHE A N 3
ATOM 3000 C CA . PHE A 1 62 ? 28.108 50.060 25.549 1.00 1.00 62 PHE A CA 3
ATOM 3001 C C . PHE A 1 62 ? 27.914 51.370 26.307 1.00 1.00 62 PHE A C 3
ATOM 3002 O O . PHE A 1 62 ? 26.785 51.663 26.666 1.00 1.00 62 PHE A O 3
ATOM 3019 N N . MET A 1 1 ? -21.640 21.030 -26.452 1.00 1.00 1 MET A N 4
ATOM 3020 C CA . MET A 1 1 ? -21.253 19.637 -26.103 1.00 1.00 1 MET A CA 4
ATOM 3021 C C . MET A 1 1 ? -22.418 18.710 -26.444 1.00 1.00 1 MET A C 4
ATOM 3022 O O . MET A 1 1 ? -23.484 18.798 -25.834 1.00 1.00 1 MET A O 4
ATOM 3038 N N . ARG A 1 2 ? -22.223 17.822 -27.423 1.00 1.00 2 ARG A N 4
ATOM 3039 C CA . ARG A 1 2 ? -23.286 16.893 -27.816 1.00 1.00 2 ARG A CA 4
ATOM 3040 C C . ARG A 1 2 ? -23.121 15.580 -27.060 1.00 1.00 2 ARG A C 4
ATOM 3041 O O . ARG A 1 2 ? -22.007 15.075 -26.904 1.00 1.00 2 ARG A O 4
ATOM 3062 N N . ASP A 1 3 ? -24.236 15.050 -26.576 1.00 1.00 3 ASP A N 4
ATOM 3063 C CA . ASP A 1 3 ? -24.229 13.806 -25.814 1.00 1.00 3 ASP A CA 4
ATOM 3064 C C . ASP A 1 3 ? -24.210 12.590 -26.748 1.00 1.00 3 ASP A C 4
ATOM 3065 O O . ASP A 1 3 ? -24.690 12.660 -27.882 1.00 1.00 3 ASP A O 4
ATOM 3074 N N . MET A 1 4 ? -23.644 11.481 -26.261 1.00 1.00 4 MET A N 4
ATOM 3075 C CA . MET A 1 4 ? -23.555 10.249 -27.054 1.00 1.00 4 MET A CA 4
ATOM 3076 C C . MET A 1 4 ? -23.254 9.050 -26.155 1.00 1.00 4 MET A C 4
ATOM 3077 O O . MET A 1 4 ? -23.725 7.940 -26.407 1.00 1.00 4 MET A O 4
ATOM 3091 N N . THR A 1 5 ? -22.471 9.278 -25.096 1.00 1.00 5 THR A N 4
ATOM 3092 C CA . THR A 1 5 ? -22.119 8.206 -24.156 1.00 1.00 5 THR A CA 4
ATOM 3093 C C . THR A 1 5 ? -22.314 8.670 -22.719 1.00 1.00 5 THR A C 4
ATOM 3094 O O . THR A 1 5 ? -22.368 9.870 -22.442 1.00 1.00 5 THR A O 4
ATOM 3105 N N . GLU A 1 6 ? -22.422 7.708 -21.807 1.00 1.00 6 GLU A N 4
ATOM 3106 C CA . GLU A 1 6 ? -22.617 8.018 -20.396 1.00 1.00 6 GLU A CA 4
ATOM 3107 C C . GLU A 1 6 ? -22.257 6.811 -19.523 1.00 1.00 6 GLU A C 4
ATOM 3108 O O . GLU A 1 6 ? -22.140 5.689 -20.018 1.00 1.00 6 GLU A O 4
ATOM 3120 N N . GLU A 1 7 ? -22.066 7.050 -18.225 1.00 1.00 7 GLU A N 4
ATOM 3121 C CA . GLU A 1 7 ? -21.707 5.978 -17.299 1.00 1.00 7 GLU A CA 4
ATOM 3122 C C . GLU A 1 7 ? -22.957 5.295 -16.756 1.00 1.00 7 GLU A C 4
ATOM 3123 O O . GLU A 1 7 ? -23.740 5.906 -16.029 1.00 1.00 7 GLU A O 4
ATOM 3135 N N . THR A 1 8 ? -23.145 4.018 -17.107 1.00 1.00 8 THR A N 4
ATOM 3136 C CA . THR A 1 8 ? -24.311 3.260 -16.639 1.00 1.00 8 THR A CA 4
ATOM 3137 C C . THR A 1 8 ? -23.855 1.996 -15.918 1.00 1.00 8 THR A C 4
ATOM 3138 O O . THR A 1 8 ? -23.041 1.231 -16.438 1.00 1.00 8 THR A O 4
ATOM 3149 N N . ARG A 1 9 ? -24.383 1.779 -14.715 1.00 1.00 9 ARG A N 4
ATOM 3150 C CA . ARG A 1 9 ? -24.024 0.596 -13.936 1.00 1.00 9 ARG A CA 4
ATOM 3151 C C . ARG A 1 9 ? -24.929 -0.558 -14.343 1.00 1.00 9 ARG A C 4
ATOM 3152 O O . ARG A 1 9 ? -25.723 -1.058 -13.545 1.00 1.00 9 ARG A O 4
ATOM 3173 N N . LYS A 1 10 ? -24.813 -0.960 -15.610 1.00 1.00 10 LYS A N 4
ATOM 3174 C CA . LYS A 1 10 ? -25.631 -2.041 -16.139 1.00 1.00 10 LYS A CA 4
ATOM 3175 C C . LYS A 1 10 ? -25.315 -3.340 -15.405 1.00 1.00 10 LYS A C 4
ATOM 3176 O O . LYS A 1 10 ? -26.214 -4.123 -15.099 1.00 1.00 10 LYS A O 4
ATOM 3195 N N . ASP A 1 11 ? -24.032 -3.565 -15.127 1.00 1.00 11 ASP A N 4
ATOM 3196 C CA . ASP A 1 11 ? -23.602 -4.782 -14.436 1.00 1.00 11 ASP A CA 4
ATOM 3197 C C . ASP A 1 11 ? -23.015 -4.471 -13.057 1.00 1.00 11 ASP A C 4
ATOM 3198 O O . ASP A 1 11 ? -22.990 -3.318 -12.618 1.00 1.00 11 ASP A O 4
ATOM 3207 N N . LEU A 1 12 ? -22.563 -5.522 -12.376 1.00 1.00 12 LEU A N 4
ATOM 3208 C CA . LEU A 1 12 ? -21.994 -5.387 -11.041 1.00 1.00 12 LEU A CA 4
ATOM 3209 C C . LEU A 1 12 ? -20.764 -4.473 -11.074 1.00 1.00 12 LEU A C 4
ATOM 3210 O O . LEU A 1 12 ? -20.040 -4.454 -12.070 1.00 1.00 12 LEU A O 4
ATOM 3226 N N . PRO A 1 13 ? -20.512 -3.723 -10.023 1.00 1.00 13 PRO A N 4
ATOM 3227 C CA . PRO A 1 13 ? -19.348 -2.801 -9.963 1.00 1.00 13 PRO A CA 4
ATOM 3228 C C . PRO A 1 13 ? -18.095 -3.410 -10.616 1.00 1.00 13 PRO A C 4
ATOM 3229 O O . PRO A 1 13 ? -17.431 -4.259 -10.016 1.00 1.00 13 PRO A O 4
ATOM 3240 N N . PRO A 1 14 ? -17.763 -3.000 -11.819 1.00 1.00 14 PRO A N 4
ATOM 3241 C CA . PRO A 1 14 ? -16.573 -3.525 -12.544 1.00 1.00 14 PRO A CA 4
ATOM 3242 C C . PRO A 1 14 ? -15.287 -2.826 -12.106 1.00 1.00 14 PRO A C 4
ATOM 3243 O O . PRO A 1 14 ? -14.204 -3.134 -12.599 1.00 1.00 14 PRO A O 4
ATOM 3254 N N . GLU A 1 15 ? -15.422 -1.888 -11.172 1.00 1.00 15 GLU A N 4
ATOM 3255 C CA . GLU A 1 15 ? -14.269 -1.149 -10.665 1.00 1.00 15 GLU A CA 4
ATOM 3256 C C . GLU A 1 15 ? -13.229 -2.124 -10.119 1.00 1.00 15 GLU A C 4
ATOM 3257 O O . GLU A 1 15 ? -12.030 -1.849 -10.141 1.00 1.00 15 GLU A O 4
ATOM 3269 N N . ALA A 1 16 ? -13.706 -3.268 -9.638 1.00 1.00 16 ALA A N 4
ATOM 3270 C CA . ALA A 1 16 ? -12.826 -4.292 -9.093 1.00 1.00 16 ALA A CA 4
ATOM 3271 C C . ALA A 1 16 ? -11.841 -4.766 -10.156 1.00 1.00 16 ALA A C 4
ATOM 3272 O O . ALA A 1 16 ? -10.665 -4.999 -9.870 1.00 1.00 16 ALA A O 4
ATOM 3279 N N . LEU A 1 17 ? -12.323 -4.891 -11.388 1.00 1.00 17 LEU A N 4
ATOM 3280 C CA . LEU A 1 17 ? -11.473 -5.320 -12.491 1.00 1.00 17 LEU A CA 4
ATOM 3281 C C . LEU A 1 17 ? -10.370 -4.297 -12.725 1.00 1.00 17 LEU A C 4
ATOM 3282 O O . LEU A 1 17 ? -9.208 -4.653 -12.921 1.00 1.00 17 LEU A O 4
ATOM 3298 N N . ARG A 1 18 ? -10.740 -3.024 -12.684 1.00 1.00 18 ARG A N 4
ATOM 3299 C CA . ARG A 1 18 ? -9.772 -1.957 -12.869 1.00 1.00 18 ARG A CA 4
ATOM 3300 C C . ARG A 1 18 ? -8.796 -1.942 -11.696 1.00 1.00 18 ARG A C 4
ATOM 3301 O O . ARG A 1 18 ? -7.597 -1.714 -11.871 1.00 1.00 18 ARG A O 4
ATOM 3322 N N . ALA A 1 19 ? -9.319 -2.190 -10.496 1.00 1.00 19 ALA A N 4
ATOM 3323 C CA . ALA A 1 19 ? -8.481 -2.209 -9.303 1.00 1.00 19 ALA A CA 4
ATOM 3324 C C . ALA A 1 19 ? -7.427 -3.302 -9.442 1.00 1.00 19 ALA A C 4
ATOM 3325 O O . ALA A 1 19 ? -6.272 -3.125 -9.050 1.00 1.00 19 ALA A O 4
ATOM 3332 N N . LEU A 1 20 ? -7.832 -4.423 -10.027 1.00 1.00 20 LEU A N 4
ATOM 3333 C CA . LEU A 1 20 ? -6.916 -5.536 -10.239 1.00 1.00 20 LEU A CA 4
ATOM 3334 C C . LEU A 1 20 ? -5.778 -5.099 -11.157 1.00 1.00 20 LEU A C 4
ATOM 3335 O O . LEU A 1 20 ? -4.614 -5.427 -10.926 1.00 1.00 20 LEU A O 4
ATOM 3351 N N . ALA A 1 21 ? -6.130 -4.351 -12.199 1.00 1.00 21 ALA A N 4
ATOM 3352 C CA . ALA A 1 21 ? -5.142 -3.861 -13.153 1.00 1.00 21 ALA A CA 4
ATOM 3353 C C . ALA A 1 21 ? -4.172 -2.894 -12.469 1.00 1.00 21 ALA A C 4
ATOM 3354 O O . ALA A 1 21 ? -2.981 -2.873 -12.784 1.00 1.00 21 ALA A O 4
ATOM 3361 N N . GLU A 1 22 ? -4.682 -2.108 -11.520 1.00 1.00 22 GLU A N 4
ATOM 3362 C CA . GLU A 1 22 ? -3.833 -1.164 -10.799 1.00 1.00 22 GLU A CA 4
ATOM 3363 C C . GLU A 1 22 ? -2.810 -1.931 -9.961 1.00 1.00 22 GLU A C 4
ATOM 3364 O O . GLU A 1 22 ? -1.681 -1.480 -9.768 1.00 1.00 22 GLU A O 4
ATOM 3376 N N . ALA A 1 23 ? -3.215 -3.108 -9.484 1.00 1.00 23 ALA A N 4
ATOM 3377 C CA . ALA A 1 23 ? -2.327 -3.950 -8.689 1.00 1.00 23 ALA A CA 4
ATOM 3378 C C . ALA A 1 23 ? -1.075 -4.286 -9.497 1.00 1.00 23 ALA A C 4
ATOM 3379 O O . ALA A 1 23 ? 0.018 -4.424 -8.947 1.00 1.00 23 ALA A O 4
ATOM 3386 N N . GLU A 1 24 ? -1.253 -4.411 -10.812 1.00 1.00 24 GLU A N 4
ATOM 3387 C CA . GLU A 1 24 ? -0.142 -4.720 -11.708 1.00 1.00 24 GLU A CA 4
ATOM 3388 C C . GLU A 1 24 ? 0.813 -3.529 -11.807 1.00 1.00 24 GLU A C 4
ATOM 3389 O O . GLU A 1 24 ? 2.033 -3.698 -11.809 1.00 1.00 24 GLU A O 4
ATOM 3401 N N . GLU A 1 25 ? 0.246 -2.326 -11.878 1.00 1.00 25 GLU A N 4
ATOM 3402 C CA . GLU A 1 25 ? 1.053 -1.110 -11.960 1.00 1.00 25 GLU A CA 4
ATOM 3403 C C . GLU A 1 25 ? 1.785 -0.876 -10.641 1.00 1.00 25 GLU A C 4
ATOM 3404 O O . GLU A 1 25 ? 2.910 -0.372 -10.618 1.00 1.00 25 GLU A O 4
ATOM 3416 N N . ARG A 1 26 ? 1.116 -1.224 -9.544 1.00 1.00 26 ARG A N 4
ATOM 3417 C CA . ARG A 1 26 ? 1.670 -1.035 -8.205 1.00 1.00 26 ARG A CA 4
ATOM 3418 C C . ARG A 1 26 ? 3.133 -1.482 -8.129 1.00 1.00 26 ARG A C 4
ATOM 3419 O O . ARG A 1 26 ? 3.463 -2.630 -8.436 1.00 1.00 26 ARG A O 4
ATOM 3440 N N . ARG A 1 27 ? 4.004 -0.565 -7.697 1.00 1.00 27 ARG A N 4
ATOM 3441 C CA . ARG A 1 27 ? 5.430 -0.869 -7.562 1.00 1.00 27 ARG A CA 4
ATOM 3442 C C . ARG A 1 27 ? 6.092 0.085 -6.567 1.00 1.00 27 ARG A C 4
ATOM 3443 O O . ARG A 1 27 ? 7.126 0.685 -6.863 1.00 1.00 27 ARG A O 4
ATOM 3464 N N . ARG A 1 28 ? 5.484 0.218 -5.389 1.00 1.00 28 ARG A N 4
ATOM 3465 C CA . ARG A 1 28 ? 6.013 1.101 -4.350 1.00 1.00 28 ARG A CA 4
ATOM 3466 C C . ARG A 1 28 ? 7.314 0.545 -3.767 1.00 1.00 28 ARG A C 4
ATOM 3467 O O . ARG A 1 28 ? 8.101 1.279 -3.166 1.00 1.00 28 ARG A O 4
ATOM 3488 N N . ARG A 1 29 ? 7.536 -0.754 -3.957 1.00 1.00 29 ARG A N 4
ATOM 3489 C CA . ARG A 1 29 ? 8.745 -1.402 -3.456 1.00 1.00 29 ARG A CA 4
ATOM 3490 C C . ARG A 1 29 ? 9.978 -0.887 -4.197 1.00 1.00 29 ARG A C 4
ATOM 3491 O O . ARG A 1 29 ? 11.101 -0.968 -3.694 1.00 1.00 29 ARG A O 4
ATOM 3512 N N . ALA A 1 30 ? 9.758 -0.351 -5.396 1.00 1.00 30 ALA A N 4
ATOM 3513 C CA . ALA A 1 30 ? 10.850 0.184 -6.210 1.00 1.00 30 ALA A CA 4
ATOM 3514 C C . ALA A 1 30 ? 11.094 1.659 -5.890 1.00 1.00 30 ALA A C 4
ATOM 3515 O O . ALA A 1 30 ? 12.191 2.176 -6.105 1.00 1.00 30 ALA A O 4
ATOM 3522 N N . LYS A 1 31 ? 10.071 2.328 -5.367 1.00 1.00 31 LYS A N 4
ATOM 3523 C CA . LYS A 1 31 ? 10.195 3.741 -5.017 1.00 1.00 31 LYS A CA 4
ATOM 3524 C C . LYS A 1 31 ? 11.257 3.932 -3.934 1.00 1.00 31 LYS A C 4
ATOM 3525 O O . LYS A 1 31 ? 12.093 4.831 -4.023 1.00 1.00 31 LYS A O 4
ATOM 3544 N N . ALA A 1 32 ? 11.218 3.075 -2.917 1.00 1.00 32 ALA A N 4
ATOM 3545 C CA . ALA A 1 32 ? 12.182 3.153 -1.823 1.00 1.00 32 ALA A CA 4
ATOM 3546 C C . ALA A 1 32 ? 13.467 2.414 -2.186 1.00 1.00 32 ALA A C 4
ATOM 3547 O O . ALA A 1 32 ? 14.319 2.173 -1.328 1.00 1.00 32 ALA A O 4
ATOM 3554 N N . LEU A 1 33 ? 13.609 2.064 -3.467 1.00 1.00 33 LEU A N 4
ATOM 3555 C CA . LEU A 1 33 ? 14.796 1.360 -3.934 1.00 1.00 33 LEU A CA 4
ATOM 3556 C C . LEU A 1 33 ? 15.022 1.607 -5.424 1.00 1.00 33 LEU A C 4
ATOM 3557 O O . LEU A 1 33 ? 14.333 1.035 -6.271 1.00 1.00 33 LEU A O 4
ATOM 3573 N N . ASP A 1 34 ? 16.000 2.453 -5.734 1.00 1.00 34 ASP A N 4
ATOM 3574 C CA . ASP A 1 34 ? 16.321 2.772 -7.121 1.00 1.00 34 ASP A CA 4
ATOM 3575 C C . ASP A 1 34 ? 16.958 1.575 -7.832 1.00 1.00 34 ASP A C 4
ATOM 3576 O O . ASP A 1 34 ? 17.738 0.827 -7.238 1.00 1.00 34 ASP A O 4
ATOM 3585 N N . LEU A 1 35 ? 16.607 1.394 -9.104 1.00 1.00 35 LEU A N 4
ATOM 3586 C CA . LEU A 1 35 ? 17.128 0.281 -9.894 1.00 1.00 35 LEU A CA 4
ATOM 3587 C C . LEU A 1 35 ? 18.635 0.091 -9.664 1.00 1.00 35 LEU A C 4
ATOM 3588 O O . LEU A 1 35 ? 19.348 1.036 -9.326 1.00 1.00 35 LEU A O 4
ATOM 3604 N N . PRO A 1 36 ? 19.127 -1.113 -9.843 1.00 1.00 36 PRO A N 4
ATOM 3605 C CA . PRO A 1 36 ? 20.577 -1.418 -9.649 1.00 1.00 36 PRO A CA 4
ATOM 3606 C C . PRO A 1 36 ? 21.469 -0.711 -10.675 1.00 1.00 36 PRO A C 4
ATOM 3607 O O . PRO A 1 36 ? 22.669 -0.555 -10.457 1.00 1.00 36 PRO A O 4
ATOM 3618 N N . LYS A 1 37 ? 20.879 -0.297 -11.795 1.00 1.00 37 LYS A N 4
ATOM 3619 C CA . LYS A 1 37 ? 21.642 0.375 -12.849 1.00 1.00 37 LYS A CA 4
ATOM 3620 C C . LYS A 1 37 ? 22.018 1.796 -12.430 1.00 1.00 37 LYS A C 4
ATOM 3621 O O . LYS A 1 37 ? 21.827 2.180 -11.275 1.00 1.00 37 LYS A O 4
ATOM 3640 N N . GLU A 1 38 ? 22.567 2.580 -13.364 1.00 1.00 38 GLU A N 4
ATOM 3641 C CA . GLU A 1 38 ? 22.972 3.953 -13.057 1.00 1.00 38 GLU A CA 4
ATOM 3642 C C . GLU A 1 38 ? 22.672 4.865 -14.245 1.00 1.00 38 GLU A C 4
ATOM 3643 O O . GLU A 1 38 ? 21.883 4.511 -15.124 1.00 1.00 38 GLU A O 4
ATOM 3655 N N . ILE A 1 39 ? 23.294 6.046 -14.267 1.00 1.00 39 ILE A N 4
ATOM 3656 C CA . ILE A 1 39 ? 23.076 7.001 -15.360 1.00 1.00 39 ILE A CA 4
ATOM 3657 C C . ILE A 1 39 ? 24.176 6.869 -16.412 1.00 1.00 39 ILE A C 4
ATOM 3658 O O . ILE A 1 39 ? 24.122 7.508 -17.465 1.00 1.00 39 ILE A O 4
ATOM 3674 N N . GLY A 1 40 ? 25.170 6.035 -16.115 1.00 1.00 40 GLY A N 4
ATOM 3675 C CA . GLY A 1 40 ? 26.288 5.810 -17.032 1.00 1.00 40 GLY A CA 4
ATOM 3676 C C . GLY A 1 40 ? 27.110 7.079 -17.247 1.00 1.00 40 GLY A C 4
ATOM 3677 O O . GLY A 1 40 ? 27.442 7.784 -16.294 1.00 1.00 40 GLY A O 4
ATOM 3681 N N . GLY A 1 41 ? 27.447 7.361 -18.510 1.00 1.00 41 GLY A N 4
ATOM 3682 C CA . GLY A 1 41 ? 28.241 8.550 -18.851 1.00 1.00 41 GLY A CA 4
ATOM 3683 C C . GLY A 1 41 ? 29.530 8.168 -19.582 1.00 1.00 41 GLY A C 4
ATOM 3684 O O . GLY A 1 41 ? 30.049 7.062 -19.416 1.00 1.00 41 GLY A O 4
ATOM 3688 N N . ARG A 1 42 ? 30.036 9.093 -20.399 1.00 1.00 42 ARG A N 4
ATOM 3689 C CA . ARG A 1 42 ? 31.261 8.854 -21.165 1.00 1.00 42 ARG A CA 4
ATOM 3690 C C . ARG A 1 42 ? 32.514 8.963 -20.291 1.00 1.00 42 ARG A C 4
ATOM 3691 O O . ARG A 1 42 ? 33.577 8.458 -20.656 1.00 1.00 42 ARG A O 4
ATOM 3712 N N . ASN A 1 43 ? 32.389 9.624 -19.143 1.00 1.00 43 ASN A N 4
ATOM 3713 C CA . ASN A 1 43 ? 33.524 9.793 -18.232 1.00 1.00 43 ASN A CA 4
ATOM 3714 C C . ASN A 1 43 ? 33.525 8.702 -17.160 1.00 1.00 43 ASN A C 4
ATOM 3715 O O . ASN A 1 43 ? 32.467 8.270 -16.697 1.00 1.00 43 ASN A O 4
ATOM 3726 N N . GLY A 1 44 ? 34.722 8.258 -16.775 1.00 1.00 44 GLY A N 4
ATOM 3727 C CA . GLY A 1 44 ? 34.860 7.214 -15.762 1.00 1.00 44 GLY A CA 4
ATOM 3728 C C . GLY A 1 44 ? 36.274 6.636 -15.762 1.00 1.00 44 GLY A C 4
ATOM 3729 O O . GLY A 1 44 ? 37.060 6.890 -14.846 1.00 1.00 44 GLY A O 4
ATOM 3733 N N . PRO A 1 45 ? 36.607 5.868 -16.766 1.00 1.00 45 PRO A N 4
ATOM 3734 C CA . PRO A 1 45 ? 37.957 5.234 -16.895 1.00 1.00 45 PRO A CA 4
ATOM 3735 C C . PRO A 1 45 ? 39.076 6.265 -17.076 1.00 1.00 45 PRO A C 4
ATOM 3736 O O . PRO A 1 45 ? 40.236 5.991 -16.769 1.00 1.00 45 PRO A O 4
ATOM 3747 N N . GLU A 1 46 ? 38.710 7.446 -17.577 1.00 1.00 46 GLU A N 4
ATOM 3748 C CA . GLU A 1 46 ? 39.672 8.529 -17.801 1.00 1.00 46 GLU A CA 4
ATOM 3749 C C . GLU A 1 46 ? 41.051 7.996 -18.215 1.00 1.00 46 GLU A C 4
ATOM 3750 O O . GLU A 1 46 ? 42.043 8.204 -17.512 1.00 1.00 46 GLU A O 4
ATOM 3762 N N . PRO A 1 47 ? 41.141 7.323 -19.340 1.00 1.00 47 PRO A N 4
ATOM 3763 C CA . PRO A 1 47 ? 42.436 6.768 -19.844 1.00 1.00 47 PRO A CA 4
ATOM 3764 C C . PRO A 1 47 ? 43.403 7.874 -20.278 1.00 1.00 47 PRO A C 4
ATOM 3765 O O . PRO A 1 47 ? 42.979 8.940 -20.728 1.00 1.00 47 PRO A O 4
ATOM 3776 N N . VAL A 1 48 ? 44.701 7.608 -20.131 1.00 1.00 48 VAL A N 4
ATOM 3777 C CA . VAL A 1 48 ? 45.726 8.590 -20.496 1.00 1.00 48 VAL A CA 4
ATOM 3778 C C . VAL A 1 48 ? 45.870 8.726 -22.020 1.00 1.00 48 VAL A C 4
ATOM 3779 O O . VAL A 1 48 ? 45.136 9.488 -22.651 1.00 1.00 48 VAL A O 4
ATOM 3792 N N . ARG A 1 49 ? 46.825 7.999 -22.601 1.00 1.00 49 ARG A N 4
ATOM 3793 C CA . ARG A 1 49 ? 47.061 8.053 -24.046 1.00 1.00 49 ARG A CA 4
ATOM 3794 C C . ARG A 1 49 ? 47.145 9.496 -24.535 1.00 1.00 49 ARG A C 4
ATOM 3795 O O . ARG A 1 49 ? 46.390 9.913 -25.416 1.00 1.00 49 ARG A O 4
ATOM 3816 N N . PHE A 1 50 ? 48.091 10.249 -23.972 1.00 1.00 50 PHE A N 4
ATOM 3817 C CA . PHE A 1 50 ? 48.301 11.646 -24.361 1.00 1.00 50 PHE A CA 4
ATOM 3818 C C . PHE A 1 50 ? 49.554 11.767 -25.228 1.00 1.00 50 PHE A C 4
ATOM 3819 O O . PHE A 1 50 ? 49.994 12.872 -25.552 1.00 1.00 50 PHE A O 4
ATOM 3836 N N . GLY A 1 51 ? 50.121 10.620 -25.605 1.00 1.00 51 GLY A N 4
ATOM 3837 C CA . GLY A 1 51 ? 51.326 10.598 -26.439 1.00 1.00 51 GLY A CA 4
ATOM 3838 C C . GLY A 1 51 ? 50.967 10.503 -27.923 1.00 1.00 51 GLY A C 4
ATOM 3839 O O . GLY A 1 51 ? 51.198 9.480 -28.564 1.00 1.00 51 GLY A O 4
ATOM 3843 N N . ASP A 1 52 ? 50.389 11.577 -28.452 1.00 1.00 52 ASP A N 4
ATOM 3844 C CA . ASP A 1 52 ? 49.980 11.620 -29.858 1.00 1.00 52 ASP A CA 4
ATOM 3845 C C . ASP A 1 52 ? 51.190 11.705 -30.795 1.00 1.00 52 ASP A C 4
ATOM 3846 O O . ASP A 1 52 ? 52.183 12.369 -30.490 1.00 1.00 52 ASP A O 4
ATOM 3855 N N . TRP A 1 53 ? 51.096 11.026 -31.939 1.00 1.00 53 TRP A N 4
ATOM 3856 C CA . TRP A 1 53 ? 52.185 11.021 -32.915 1.00 1.00 53 TRP A CA 4
ATOM 3857 C C . TRP A 1 53 ? 52.193 12.316 -33.728 1.00 1.00 53 TRP A C 4
ATOM 3858 O O . TRP A 1 53 ? 51.299 12.554 -34.541 1.00 1.00 53 TRP A O 4
ATOM 3879 N N . GLU A 1 54 ? 53.210 13.148 -33.506 1.00 1.00 54 GLU A N 4
ATOM 3880 C CA . GLU A 1 54 ? 53.315 14.415 -34.231 1.00 1.00 54 GLU A CA 4
ATOM 3881 C C . GLU A 1 54 ? 54.662 15.097 -33.967 1.00 1.00 54 GLU A C 4
ATOM 3882 O O . GLU A 1 54 ? 54.741 16.322 -33.861 1.00 1.00 54 GLU A O 4
ATOM 3894 N N . LYS A 1 55 ? 55.713 14.288 -33.864 1.00 1.00 55 LYS A N 4
ATOM 3895 C CA . LYS A 1 55 ? 57.059 14.802 -33.606 1.00 1.00 55 LYS A CA 4
ATOM 3896 C C . LYS A 1 55 ? 57.559 15.708 -34.742 1.00 1.00 55 LYS A C 4
ATOM 3897 O O . LYS A 1 55 ? 58.124 16.773 -34.484 1.00 1.00 55 LYS A O 4
ATOM 3916 N N . LYS A 1 56 ? 57.357 15.284 -35.990 1.00 1.00 56 LYS A N 4
ATOM 3917 C CA . LYS A 1 56 ? 57.801 16.071 -37.147 1.00 1.00 56 LYS A CA 4
ATOM 3918 C C . LYS A 1 56 ? 59.172 16.703 -36.882 1.00 1.00 56 LYS A C 4
ATOM 3919 O O . LYS A 1 56 ? 59.892 16.290 -35.972 1.00 1.00 56 LYS A O 4
ATOM 3938 N N . GLY A 1 57 ? 59.532 17.703 -37.686 1.00 1.00 57 GLY A N 4
ATOM 3939 C CA . GLY A 1 57 ? 60.819 18.379 -37.530 1.00 1.00 57 GLY A CA 4
ATOM 3940 C C . GLY A 1 57 ? 60.714 19.527 -36.530 1.00 1.00 57 GLY A C 4
ATOM 3941 O O . GLY A 1 57 ? 59.669 19.727 -35.907 1.00 1.00 57 GLY A O 4
ATOM 3945 N N . ILE A 1 58 ? 61.803 20.275 -36.378 1.00 1.00 58 ILE A N 4
ATOM 3946 C CA . ILE A 1 58 ? 61.830 21.402 -35.448 1.00 1.00 58 ILE A CA 4
ATOM 3947 C C . ILE A 1 58 ? 60.830 22.474 -35.877 1.00 1.00 58 ILE A C 4
ATOM 3948 O O . ILE A 1 58 ? 60.106 23.030 -35.049 1.00 1.00 58 ILE A O 4
ATOM 3964 N N . ALA A 1 59 ? 60.799 22.758 -37.177 1.00 1.00 59 ALA A N 4
ATOM 3965 C CA . ALA A 1 59 ? 59.891 23.766 -37.720 1.00 1.00 59 ALA A CA 4
ATOM 3966 C C . ALA A 1 59 ? 59.500 23.416 -39.158 1.00 1.00 59 ALA A C 4
ATOM 3967 O O . ALA A 1 59 ? 58.317 23.401 -39.497 1.00 1.00 59 ALA A O 4
ATOM 3974 N N . ILE A 1 60 ? 60.496 23.132 -40.003 1.00 1.00 60 ILE A N 4
ATOM 3975 C CA . ILE A 1 60 ? 60.220 22.783 -41.399 1.00 1.00 60 ILE A CA 4
ATOM 3976 C C . ILE A 1 60 ? 61.346 21.929 -41.992 1.00 1.00 60 ILE A C 4
ATOM 3977 O O . ILE A 1 60 ? 61.091 20.989 -42.745 1.00 1.00 60 ILE A O 4
ATOM 3993 N N . ASP A 1 61 ? 62.587 22.266 -41.641 1.00 1.00 61 ASP A N 4
ATOM 3994 C CA . ASP A 1 61 ? 63.753 21.527 -42.130 1.00 1.00 61 ASP A CA 4
ATOM 3995 C C . ASP A 1 61 ? 63.823 21.539 -43.659 1.00 1.00 61 ASP A C 4
ATOM 3996 O O . ASP A 1 61 ? 62.918 22.041 -44.325 1.00 1.00 61 ASP A O 4
ATOM 4005 N N . PHE A 1 62 ? 64.912 20.993 -44.210 1.00 1.00 62 PHE A N 4
ATOM 4006 C CA . PHE A 1 62 ? 65.089 20.960 -45.663 1.00 1.00 62 PHE A CA 4
ATOM 4007 C C . PHE A 1 62 ? 66.259 20.059 -46.055 1.00 1.00 62 PHE A C 4
ATOM 4008 O O . PHE A 1 62 ? 66.304 19.646 -47.204 1.00 1.00 62 PHE A O 4
ATOM 4025 N N . MET A 1 1 ? -40.211 16.536 -17.259 1.00 1.00 1 MET A N 5
ATOM 4026 C CA . MET A 1 1 ? -39.861 15.946 -18.578 1.00 1.00 1 MET A CA 5
ATOM 4027 C C . MET A 1 1 ? -38.682 16.703 -19.174 1.00 1.00 1 MET A C 5
ATOM 4028 O O . MET A 1 1 ? -38.102 16.275 -20.173 1.00 1.00 1 MET A O 5
ATOM 4044 N N . ARG A 1 2 ? -38.321 17.822 -18.555 1.00 1.00 2 ARG A N 5
ATOM 4045 C CA . ARG A 1 2 ? -37.199 18.609 -19.048 1.00 1.00 2 ARG A CA 5
ATOM 4046 C C . ARG A 1 2 ? -35.894 17.901 -18.711 1.00 1.00 2 ARG A C 5
ATOM 4047 O O . ARG A 1 2 ? -35.686 17.468 -17.576 1.00 1.00 2 ARG A O 5
ATOM 4068 N N . ASP A 1 3 ? -35.023 17.770 -19.709 1.00 1.00 3 ASP A N 5
ATOM 4069 C CA . ASP A 1 3 ? -33.738 17.092 -19.522 1.00 1.00 3 ASP A CA 5
ATOM 4070 C C . ASP A 1 3 ? -32.612 17.867 -20.207 1.00 1.00 3 ASP A C 5
ATOM 4071 O O . ASP A 1 3 ? -31.870 17.322 -21.026 1.00 1.00 3 ASP A O 5
ATOM 4080 N N . MET A 1 4 ? -32.491 19.152 -19.856 1.00 1.00 4 MET A N 5
ATOM 4081 C CA . MET A 1 4 ? -31.455 20.014 -20.426 1.00 1.00 4 MET A CA 5
ATOM 4082 C C . MET A 1 4 ? -30.057 19.535 -20.019 1.00 1.00 4 MET A C 5
ATOM 4083 O O . MET A 1 4 ? -29.129 19.558 -20.827 1.00 1.00 4 MET A O 5
ATOM 4097 N N . THR A 1 5 ? -29.911 19.105 -18.760 1.00 1.00 5 THR A N 5
ATOM 4098 C CA . THR A 1 5 ? -28.618 18.623 -18.263 1.00 1.00 5 THR A CA 5
ATOM 4099 C C . THR A 1 5 ? -28.827 17.474 -17.286 1.00 1.00 5 THR A C 5
ATOM 4100 O O . THR A 1 5 ? -29.478 17.638 -16.254 1.00 1.00 5 THR A O 5
ATOM 4111 N N . GLU A 1 6 ? -28.278 16.311 -17.618 1.00 1.00 6 GLU A N 5
ATOM 4112 C CA . GLU A 1 6 ? -28.423 15.144 -16.759 1.00 1.00 6 GLU A CA 5
ATOM 4113 C C . GLU A 1 6 ? -27.372 14.091 -17.121 1.00 1.00 6 GLU A C 5
ATOM 4114 O O . GLU A 1 6 ? -27.328 13.612 -18.255 1.00 1.00 6 GLU A O 5
ATOM 4126 N N . GLU A 1 7 ? -26.522 13.743 -16.151 1.00 1.00 7 GLU A N 5
ATOM 4127 C CA . GLU A 1 7 ? -25.471 12.751 -16.383 1.00 1.00 7 GLU A CA 5
ATOM 4128 C C . GLU A 1 7 ? -24.933 12.206 -15.061 1.00 1.00 7 GLU A C 5
ATOM 4129 O O . GLU A 1 7 ? -23.744 12.334 -14.765 1.00 1.00 7 GLU A O 5
ATOM 4141 N N . THR A 1 8 ? -25.812 11.596 -14.269 1.00 1.00 8 THR A N 5
ATOM 4142 C CA . THR A 1 8 ? -25.412 11.036 -12.983 1.00 1.00 8 THR A CA 5
ATOM 4143 C C . THR A 1 8 ? -24.404 9.906 -13.176 1.00 1.00 8 THR A C 5
ATOM 4144 O O . THR A 1 8 ? -23.428 9.807 -12.435 1.00 1.00 8 THR A O 5
ATOM 4155 N N . ARG A 1 9 ? -24.648 9.050 -14.167 1.00 1.00 9 ARG A N 5
ATOM 4156 C CA . ARG A 1 9 ? -23.752 7.928 -14.432 1.00 1.00 9 ARG A CA 5
ATOM 4157 C C . ARG A 1 9 ? -23.718 7.004 -13.224 1.00 1.00 9 ARG A C 5
ATOM 4158 O O . ARG A 1 9 ? -23.545 7.457 -12.091 1.00 1.00 9 ARG A O 5
ATOM 4179 N N . LYS A 1 10 ? -23.889 5.709 -13.468 1.00 1.00 10 LYS A N 5
ATOM 4180 C CA . LYS A 1 10 ? -23.878 4.729 -12.385 1.00 1.00 10 LYS A CA 5
ATOM 4181 C C . LYS A 1 10 ? -22.460 4.235 -12.123 1.00 1.00 10 LYS A C 5
ATOM 4182 O O . LYS A 1 10 ? -22.157 3.048 -12.253 1.00 1.00 10 LYS A O 5
ATOM 4201 N N . ASP A 1 11 ? -21.600 5.176 -11.742 1.00 1.00 11 ASP A N 5
ATOM 4202 C CA . ASP A 1 11 ? -20.205 4.884 -11.431 1.00 1.00 11 ASP A CA 5
ATOM 4203 C C . ASP A 1 11 ? -19.617 3.849 -12.387 1.00 1.00 11 ASP A C 5
ATOM 4204 O O . ASP A 1 11 ? -20.112 3.665 -13.499 1.00 1.00 11 ASP A O 5
ATOM 4213 N N . LEU A 1 12 ? -18.551 3.174 -11.939 1.00 1.00 12 LEU A N 5
ATOM 4214 C CA . LEU A 1 12 ? -17.887 2.153 -12.744 1.00 1.00 12 LEU A CA 5
ATOM 4215 C C . LEU A 1 12 ? -18.126 0.767 -12.132 1.00 1.00 12 LEU A C 5
ATOM 4216 O O . LEU A 1 12 ? -17.437 0.380 -11.188 1.00 1.00 12 LEU A O 5
ATOM 4232 N N . PRO A 1 13 ? -19.072 0.008 -12.653 1.00 1.00 13 PRO A N 5
ATOM 4233 C CA . PRO A 1 13 ? -19.362 -1.364 -12.142 1.00 1.00 13 PRO A CA 5
ATOM 4234 C C . PRO A 1 13 ? -18.108 -2.248 -12.096 1.00 1.00 13 PRO A C 5
ATOM 4235 O O . PRO A 1 13 ? -17.887 -2.957 -11.110 1.00 1.00 13 PRO A O 5
ATOM 4246 N N . PRO A 1 14 ? -17.288 -2.228 -13.128 1.00 1.00 14 PRO A N 5
ATOM 4247 C CA . PRO A 1 14 ? -16.054 -3.051 -13.175 1.00 1.00 14 PRO A CA 5
ATOM 4248 C C . PRO A 1 14 ? -14.889 -2.377 -12.454 1.00 1.00 14 PRO A C 5
ATOM 4249 O O . PRO A 1 14 ? -13.755 -2.392 -12.930 1.00 1.00 14 PRO A O 5
ATOM 4260 N N . GLU A 1 15 ? -15.182 -1.791 -11.296 1.00 1.00 15 GLU A N 5
ATOM 4261 C CA . GLU A 1 15 ? -14.156 -1.118 -10.507 1.00 1.00 15 GLU A CA 5
ATOM 4262 C C . GLU A 1 15 ? -13.152 -2.139 -9.987 1.00 1.00 15 GLU A C 5
ATOM 4263 O O . GLU A 1 15 ? -11.947 -1.883 -9.947 1.00 1.00 15 GLU A O 5
ATOM 4275 N N . ALA A 1 16 ? -13.662 -3.301 -9.591 1.00 1.00 16 ALA A N 5
ATOM 4276 C CA . ALA A 1 16 ? -12.817 -4.367 -9.075 1.00 1.00 16 ALA A CA 5
ATOM 4277 C C . ALA A 1 16 ? -11.838 -4.829 -10.147 1.00 1.00 16 ALA A C 5
ATOM 4278 O O . ALA A 1 16 ? -10.667 -5.086 -9.868 1.00 1.00 16 ALA A O 5
ATOM 4285 N N . LEU A 1 17 ? -12.327 -4.929 -11.377 1.00 1.00 17 LEU A N 5
ATOM 4286 C CA . LEU A 1 17 ? -11.486 -5.353 -12.487 1.00 1.00 17 LEU A CA 5
ATOM 4287 C C . LEU A 1 17 ? -10.376 -4.338 -12.711 1.00 1.00 17 LEU A C 5
ATOM 4288 O O . LEU A 1 17 ? -9.222 -4.701 -12.931 1.00 1.00 17 LEU A O 5
ATOM 4304 N N . ARG A 1 18 ? -10.733 -3.067 -12.635 1.00 1.00 18 ARG A N 5
ATOM 4305 C CA . ARG A 1 18 ? -9.760 -2.005 -12.811 1.00 1.00 18 ARG A CA 5
ATOM 4306 C C . ARG A 1 18 ? -8.774 -2.018 -11.654 1.00 1.00 18 ARG A C 5
ATOM 4307 O O . ARG A 1 18 ? -7.581 -1.772 -11.835 1.00 1.00 18 ARG A O 5
ATOM 4328 N N . ALA A 1 19 ? -9.279 -2.321 -10.462 1.00 1.00 19 ALA A N 5
ATOM 4329 C CA . ALA A 1 19 ? -8.429 -2.380 -9.284 1.00 1.00 19 ALA A CA 5
ATOM 4330 C C . ALA A 1 19 ? -7.330 -3.408 -9.509 1.00 1.00 19 ALA A C 5
ATOM 4331 O O . ALA A 1 19 ? -6.185 -3.208 -9.114 1.00 1.00 19 ALA A O 5
ATOM 4338 N N . LEU A 1 20 ? -7.693 -4.510 -10.151 1.00 1.00 20 LEU A N 5
ATOM 4339 C CA . LEU A 1 20 ? -6.731 -5.563 -10.426 1.00 1.00 20 LEU A CA 5
ATOM 4340 C C . LEU A 1 20 ? -5.624 -5.012 -11.329 1.00 1.00 20 LEU A C 5
ATOM 4341 O O . LEU A 1 20 ? -4.440 -5.271 -11.121 1.00 1.00 20 LEU A O 5
ATOM 4357 N N . ALA A 1 21 ? -6.027 -4.245 -12.332 1.00 1.00 21 ALA A N 5
ATOM 4358 C CA . ALA A 1 21 ? -5.072 -3.665 -13.263 1.00 1.00 21 ALA A CA 5
ATOM 4359 C C . ALA A 1 21 ? -4.152 -2.684 -12.542 1.00 1.00 21 ALA A C 5
ATOM 4360 O O . ALA A 1 21 ? -2.956 -2.621 -12.827 1.00 1.00 21 ALA A O 5
ATOM 4367 N N . GLU A 1 22 ? -4.713 -1.931 -11.597 1.00 1.00 22 GLU A N 5
ATOM 4368 C CA . GLU A 1 22 ? -3.921 -0.973 -10.834 1.00 1.00 22 GLU A CA 5
ATOM 4369 C C . GLU A 1 22 ? -2.927 -1.719 -9.947 1.00 1.00 22 GLU A C 5
ATOM 4370 O O . GLU A 1 22 ? -1.807 -1.257 -9.722 1.00 1.00 22 GLU A O 5
ATOM 4382 N N . ALA A 1 23 ? -3.344 -2.885 -9.457 1.00 1.00 23 ALA A N 5
ATOM 4383 C CA . ALA A 1 23 ? -2.485 -3.704 -8.612 1.00 1.00 23 ALA A CA 5
ATOM 4384 C C . ALA A 1 23 ? -1.253 -4.146 -9.399 1.00 1.00 23 ALA A C 5
ATOM 4385 O O . ALA A 1 23 ? -0.149 -4.228 -8.858 1.00 1.00 23 ALA A O 5
ATOM 4392 N N . GLU A 1 24 ? -1.456 -4.423 -10.684 1.00 1.00 24 GLU A N 5
ATOM 4393 C CA . GLU A 1 24 ? -0.366 -4.851 -11.554 1.00 1.00 24 GLU A CA 5
ATOM 4394 C C . GLU A 1 24 ? 0.650 -3.718 -11.724 1.00 1.00 24 GLU A C 5
ATOM 4395 O O . GLU A 1 24 ? 1.859 -3.956 -11.744 1.00 1.00 24 GLU A O 5
ATOM 4407 N N . GLU A 1 25 ? 0.150 -2.487 -11.836 1.00 1.00 25 GLU A N 5
ATOM 4408 C CA . GLU A 1 25 ? 1.017 -1.317 -11.993 1.00 1.00 25 GLU A CA 5
ATOM 4409 C C . GLU A 1 25 ? 1.840 -1.107 -10.725 1.00 1.00 25 GLU A C 5
ATOM 4410 O O . GLU A 1 25 ? 2.992 -0.676 -10.782 1.00 1.00 25 GLU A O 5
ATOM 4422 N N . ARG A 1 26 ? 1.226 -1.425 -9.587 1.00 1.00 26 ARG A N 5
ATOM 4423 C CA . ARG A 1 26 ? 1.873 -1.297 -8.283 1.00 1.00 26 ARG A CA 5
ATOM 4424 C C . ARG A 1 26 ? 2.061 0.170 -7.886 1.00 1.00 26 ARG A C 5
ATOM 4425 O O . ARG A 1 26 ? 3.161 0.586 -7.521 1.00 1.00 26 ARG A O 5
ATOM 4446 N N . ARG A 1 27 ? 0.979 0.952 -7.941 1.00 1.00 27 ARG A N 5
ATOM 4447 C CA . ARG A 1 27 ? 1.031 2.372 -7.562 1.00 1.00 27 ARG A CA 5
ATOM 4448 C C . ARG A 1 27 ? -0.141 2.722 -6.647 1.00 1.00 27 ARG A C 5
ATOM 4449 O O . ARG A 1 27 ? -0.494 3.891 -6.498 1.00 1.00 27 ARG A O 5
ATOM 4470 N N . ARG A 1 28 ? -0.742 1.701 -6.042 1.00 1.00 28 ARG A N 5
ATOM 4471 C CA . ARG A 1 28 ? -1.877 1.912 -5.144 1.00 1.00 28 ARG A CA 5
ATOM 4472 C C . ARG A 1 28 ? -1.458 2.699 -3.903 1.00 1.00 28 ARG A C 5
ATOM 4473 O O . ARG A 1 28 ? -2.194 3.562 -3.426 1.00 1.00 28 ARG A O 5
ATOM 4494 N N . ARG A 1 29 ? -0.272 2.393 -3.384 1.00 1.00 29 ARG A N 5
ATOM 4495 C CA . ARG A 1 29 ? 0.237 3.080 -2.200 1.00 1.00 29 ARG A CA 5
ATOM 4496 C C . ARG A 1 29 ? 0.472 4.560 -2.494 1.00 1.00 29 ARG A C 5
ATOM 4497 O O . ARG A 1 29 ? 0.207 5.422 -1.655 1.00 1.00 29 ARG A O 5
ATOM 4518 N N . ALA A 1 30 ? 0.971 4.843 -3.692 1.00 1.00 30 ALA A N 5
ATOM 4519 C CA . ALA A 1 30 ? 1.247 6.218 -4.097 1.00 1.00 30 ALA A CA 5
ATOM 4520 C C . ALA A 1 30 ? -0.044 7.031 -4.171 1.00 1.00 30 ALA A C 5
ATOM 4521 O O . ALA A 1 30 ? -0.082 8.187 -3.752 1.00 1.00 30 ALA A O 5
ATOM 4528 N N . LYS A 1 31 ? -1.099 6.418 -4.701 1.00 1.00 31 LYS A N 5
ATOM 4529 C CA . LYS A 1 31 ? -2.383 7.098 -4.818 1.00 1.00 31 LYS A CA 5
ATOM 4530 C C . LYS A 1 31 ? -2.929 7.445 -3.433 1.00 1.00 31 LYS A C 5
ATOM 4531 O O . LYS A 1 31 ? -3.458 8.536 -3.218 1.00 1.00 31 LYS A O 5
ATOM 4550 N N . ALA A 1 32 ? -2.793 6.510 -2.499 1.00 1.00 32 ALA A N 5
ATOM 4551 C CA . ALA A 1 32 ? -3.269 6.724 -1.137 1.00 1.00 32 ALA A CA 5
ATOM 4552 C C . ALA A 1 32 ? -2.521 7.881 -0.488 1.00 1.00 32 ALA A C 5
ATOM 4553 O O . ALA A 1 32 ? -3.025 8.509 0.445 1.00 1.00 32 ALA A O 5
ATOM 4560 N N . LEU A 1 33 ? -1.310 8.165 -0.985 1.00 1.00 33 LEU A N 5
ATOM 4561 C CA . LEU A 1 33 ? -0.502 9.255 -0.437 1.00 1.00 33 LEU A CA 5
ATOM 4562 C C . LEU A 1 33 ? 0.207 10.016 -1.556 1.00 1.00 33 LEU A C 5
ATOM 4563 O O . LEU A 1 33 ? 1.361 9.741 -1.882 1.00 1.00 33 LEU A O 5
ATOM 4579 N N . ASP A 1 34 ? -0.498 10.977 -2.137 1.00 1.00 34 ASP A N 5
ATOM 4580 C CA . ASP A 1 34 ? 0.062 11.781 -3.213 1.00 1.00 34 ASP A CA 5
ATOM 4581 C C . ASP A 1 34 ? 1.174 12.699 -2.694 1.00 1.00 34 ASP A C 5
ATOM 4582 O O . ASP A 1 34 ? 2.070 13.085 -3.443 1.00 1.00 34 ASP A O 5
ATOM 4591 N N . LEU A 1 35 ? 1.106 13.041 -1.408 1.00 1.00 35 LEU A N 5
ATOM 4592 C CA . LEU A 1 35 ? 2.112 13.910 -0.787 1.00 1.00 35 LEU A CA 5
ATOM 4593 C C . LEU A 1 35 ? 1.848 15.384 -1.124 1.00 1.00 35 LEU A C 5
ATOM 4594 O O . LEU A 1 35 ? 2.553 15.987 -1.933 1.00 1.00 35 LEU A O 5
ATOM 4610 N N . PRO A 1 36 ? 0.853 15.971 -0.513 1.00 1.00 36 PRO A N 5
ATOM 4611 C CA . PRO A 1 36 ? 0.496 17.407 -0.742 1.00 1.00 36 PRO A CA 5
ATOM 4612 C C . PRO A 1 36 ? 1.642 18.354 -0.369 1.00 1.00 36 PRO A C 5
ATOM 4613 O O . PRO A 1 36 ? 2.405 18.085 0.560 1.00 1.00 36 PRO A O 5
ATOM 4624 N N . LYS A 1 37 ? 1.753 19.458 -1.104 1.00 1.00 37 LYS A N 5
ATOM 4625 C CA . LYS A 1 37 ? 2.808 20.440 -0.854 1.00 1.00 37 LYS A CA 5
ATOM 4626 C C . LYS A 1 37 ? 2.728 20.987 0.573 1.00 1.00 37 LYS A C 5
ATOM 4627 O O . LYS A 1 37 ? 1.658 21.379 1.038 1.00 1.00 37 LYS A O 5
ATOM 4646 N N . GLU A 1 38 ? 3.874 21.021 1.257 1.00 1.00 38 GLU A N 5
ATOM 4647 C CA . GLU A 1 38 ? 3.927 21.534 2.628 1.00 1.00 38 GLU A CA 5
ATOM 4648 C C . GLU A 1 38 ? 5.342 22.011 2.971 1.00 1.00 38 GLU A C 5
ATOM 4649 O O . GLU A 1 38 ? 5.530 22.807 3.891 1.00 1.00 38 GLU A O 5
ATOM 4661 N N . ILE A 1 39 ? 6.332 21.532 2.216 1.00 1.00 39 ILE A N 5
ATOM 4662 C CA . ILE A 1 39 ? 7.719 21.931 2.448 1.00 1.00 39 ILE A CA 5
ATOM 4663 C C . ILE A 1 39 ? 7.912 23.413 2.126 1.00 1.00 39 ILE A C 5
ATOM 4664 O O . ILE A 1 39 ? 8.612 24.129 2.844 1.00 1.00 39 ILE A O 5
ATOM 4680 N N . GLY A 1 40 ? 7.293 23.861 1.037 1.00 1.00 40 GLY A N 5
ATOM 4681 C CA . GLY A 1 40 ? 7.405 25.257 0.614 1.00 1.00 40 GLY A CA 5
ATOM 4682 C C . GLY A 1 40 ? 6.721 26.205 1.600 1.00 1.00 40 GLY A C 5
ATOM 4683 O O . GLY A 1 40 ? 5.906 25.782 2.421 1.00 1.00 40 GLY A O 5
ATOM 4687 N N . GLY A 1 41 ? 7.057 27.493 1.502 1.00 1.00 41 GLY A N 5
ATOM 4688 C CA . GLY A 1 41 ? 6.470 28.509 2.377 1.00 1.00 41 GLY A CA 5
ATOM 4689 C C . GLY A 1 41 ? 6.972 28.369 3.816 1.00 1.00 41 GLY A C 5
ATOM 4690 O O . GLY A 1 41 ? 6.183 28.186 4.743 1.00 1.00 41 GLY A O 5
ATOM 4694 N N . ARG A 1 42 ? 8.291 28.454 3.996 1.00 1.00 42 ARG A N 5
ATOM 4695 C CA . ARG A 1 42 ? 8.887 28.329 5.326 1.00 1.00 42 ARG A CA 5
ATOM 4696 C C . ARG A 1 42 ? 8.630 29.574 6.174 1.00 1.00 42 ARG A C 5
ATOM 4697 O O . ARG A 1 42 ? 8.563 30.689 5.655 1.00 1.00 42 ARG A O 5
ATOM 4718 N N . ASN A 1 43 ? 8.486 29.370 7.488 1.00 1.00 43 ASN A N 5
ATOM 4719 C CA . ASN A 1 43 ? 8.231 30.471 8.422 1.00 1.00 43 ASN A CA 5
ATOM 4720 C C . ASN A 1 43 ? 9.524 30.913 9.109 1.00 1.00 43 ASN A C 5
ATOM 4721 O O . ASN A 1 43 ? 10.379 30.088 9.437 1.00 1.00 43 ASN A O 5
ATOM 4732 N N . GLY A 1 44 ? 9.659 32.221 9.321 1.00 1.00 44 GLY A N 5
ATOM 4733 C CA . GLY A 1 44 ? 10.849 32.771 9.966 1.00 1.00 44 GLY A CA 5
ATOM 4734 C C . GLY A 1 44 ? 10.589 34.188 10.479 1.00 1.00 44 GLY A C 5
ATOM 4735 O O . GLY A 1 44 ? 11.285 35.134 10.107 1.00 1.00 44 GLY A O 5
ATOM 4739 N N . PRO A 1 45 ? 9.601 34.345 11.322 1.00 1.00 45 PRO A N 5
ATOM 4740 C CA . PRO A 1 45 ? 9.225 35.672 11.904 1.00 1.00 45 PRO A CA 5
ATOM 4741 C C . PRO A 1 45 ? 10.215 36.148 12.970 1.00 1.00 45 PRO A C 5
ATOM 4742 O O . PRO A 1 45 ? 10.910 35.348 13.594 1.00 1.00 45 PRO A O 5
ATOM 4753 N N . GLU A 1 46 ? 10.267 37.464 13.158 1.00 1.00 46 GLU A N 5
ATOM 4754 C CA . GLU A 1 46 ? 11.172 38.064 14.134 1.00 1.00 46 GLU A CA 5
ATOM 4755 C C . GLU A 1 46 ? 10.998 37.424 15.522 1.00 1.00 46 GLU A C 5
ATOM 4756 O O . GLU A 1 46 ? 9.909 36.968 15.866 1.00 1.00 46 GLU A O 5
ATOM 4768 N N . PRO A 1 47 ? 12.047 37.391 16.323 1.00 1.00 47 PRO A N 5
ATOM 4769 C CA . PRO A 1 47 ? 11.999 36.802 17.700 1.00 1.00 47 PRO A CA 5
ATOM 4770 C C . PRO A 1 47 ? 11.113 37.618 18.647 1.00 1.00 47 PRO A C 5
ATOM 4771 O O . PRO A 1 47 ? 10.958 38.827 18.481 1.00 1.00 47 PRO A O 5
ATOM 4782 N N . VAL A 1 48 ? 10.524 36.941 19.632 1.00 1.00 48 VAL A N 5
ATOM 4783 C CA . VAL A 1 48 ? 9.640 37.605 20.589 1.00 1.00 48 VAL A CA 5
ATOM 4784 C C . VAL A 1 48 ? 10.436 38.302 21.700 1.00 1.00 48 VAL A C 5
ATOM 4785 O O . VAL A 1 48 ? 10.110 38.169 22.878 1.00 1.00 48 VAL A O 5
ATOM 4798 N N . ARG A 1 49 ? 11.469 39.051 21.312 1.00 1.00 49 ARG A N 5
ATOM 4799 C CA . ARG A 1 49 ? 12.303 39.777 22.276 1.00 1.00 49 ARG A CA 5
ATOM 4800 C C . ARG A 1 49 ? 12.899 38.830 23.320 1.00 1.00 49 ARG A C 5
ATOM 4801 O O . ARG A 1 49 ? 14.095 38.536 23.291 1.00 1.00 49 ARG A O 5
ATOM 4822 N N . PHE A 1 50 ? 12.065 38.356 24.240 1.00 1.00 50 PHE A N 5
ATOM 4823 C CA . PHE A 1 50 ? 12.531 37.446 25.285 1.00 1.00 50 PHE A CA 5
ATOM 4824 C C . PHE A 1 50 ? 13.044 36.144 24.667 1.00 1.00 50 PHE A C 5
ATOM 4825 O O . PHE A 1 50 ? 14.084 35.623 25.068 1.00 1.00 50 PHE A O 5
ATOM 4842 N N . GLY A 1 51 ? 12.309 35.629 23.686 1.00 1.00 51 GLY A N 5
ATOM 4843 C CA . GLY A 1 51 ? 12.702 34.396 23.016 1.00 1.00 51 GLY A CA 5
ATOM 4844 C C . GLY A 1 51 ? 12.352 33.170 23.856 1.00 1.00 51 GLY A C 5
ATOM 4845 O O . GLY A 1 51 ? 11.471 33.220 24.711 1.00 1.00 51 GLY A O 5
ATOM 4849 N N . ASP A 1 52 ? 13.044 32.064 23.588 1.00 1.00 52 ASP A N 5
ATOM 4850 C CA . ASP A 1 52 ? 12.801 30.814 24.306 1.00 1.00 52 ASP A CA 5
ATOM 4851 C C . ASP A 1 52 ? 13.558 30.783 25.631 1.00 1.00 52 ASP A C 5
ATOM 4852 O O . ASP A 1 52 ? 14.357 31.673 25.919 1.00 1.00 52 ASP A O 5
ATOM 4861 N N . TRP A 1 53 ? 13.297 29.749 26.439 1.00 1.00 53 TRP A N 5
ATOM 4862 C CA . TRP A 1 53 ? 13.950 29.601 27.744 1.00 1.00 53 TRP A CA 5
ATOM 4863 C C . TRP A 1 53 ? 15.085 28.584 27.664 1.00 1.00 53 TRP A C 5
ATOM 4864 O O . TRP A 1 53 ? 14.990 27.597 26.934 1.00 1.00 53 TRP A O 5
ATOM 4885 N N . GLU A 1 54 ? 16.159 28.828 28.416 1.00 1.00 54 GLU A N 5
ATOM 4886 C CA . GLU A 1 54 ? 17.317 27.925 28.422 1.00 1.00 54 GLU A CA 5
ATOM 4887 C C . GLU A 1 54 ? 17.869 27.741 29.838 1.00 1.00 54 GLU A C 5
ATOM 4888 O O . GLU A 1 54 ? 19.082 27.669 30.038 1.00 1.00 54 GLU A O 5
ATOM 4900 N N . LYS A 1 55 ? 16.966 27.668 30.813 1.00 1.00 55 LYS A N 5
ATOM 4901 C CA . LYS A 1 55 ? 17.351 27.496 32.216 1.00 1.00 55 LYS A CA 5
ATOM 4902 C C . LYS A 1 55 ? 18.056 26.154 32.453 1.00 1.00 55 LYS A C 5
ATOM 4903 O O . LYS A 1 55 ? 19.038 26.090 33.191 1.00 1.00 55 LYS A O 5
ATOM 4922 N N . LYS A 1 56 ? 17.553 25.085 31.836 1.00 1.00 56 LYS A N 5
ATOM 4923 C CA . LYS A 1 56 ? 18.158 23.762 32.013 1.00 1.00 56 LYS A CA 5
ATOM 4924 C C . LYS A 1 56 ? 19.532 23.704 31.352 1.00 1.00 56 LYS A C 5
ATOM 4925 O O . LYS A 1 56 ? 19.749 24.305 30.300 1.00 1.00 56 LYS A O 5
ATOM 4944 N N . GLY A 1 57 ? 20.463 22.977 31.981 1.00 1.00 57 GLY A N 5
ATOM 4945 C CA . GLY A 1 57 ? 21.825 22.843 31.454 1.00 1.00 57 GLY A CA 5
ATOM 4946 C C . GLY A 1 57 ? 22.253 21.381 31.412 1.00 1.00 57 GLY A C 5
ATOM 4947 O O . GLY A 1 57 ? 21.435 20.489 31.200 1.00 1.00 57 GLY A O 5
ATOM 4951 N N . ILE A 1 58 ? 23.550 21.146 31.608 1.00 1.00 58 ILE A N 5
ATOM 4952 C CA . ILE A 1 58 ? 24.082 19.789 31.586 1.00 1.00 58 ILE A CA 5
ATOM 4953 C C . ILE A 1 58 ? 23.542 18.982 32.761 1.00 1.00 58 ILE A C 5
ATOM 4954 O O . ILE A 1 58 ? 23.200 17.808 32.614 1.00 1.00 58 ILE A O 5
ATOM 4970 N N . ALA A 1 59 ? 23.473 19.618 33.929 1.00 1.00 59 ALA A N 5
ATOM 4971 C CA . ALA A 1 59 ? 22.977 18.956 35.139 1.00 1.00 59 ALA A CA 5
ATOM 4972 C C . ALA A 1 59 ? 22.003 19.861 35.890 1.00 1.00 59 ALA A C 5
ATOM 4973 O O . ALA A 1 59 ? 21.875 19.767 37.110 1.00 1.00 59 ALA A O 5
ATOM 4980 N N . ILE A 1 60 ? 21.318 20.736 35.151 1.00 1.00 60 ILE A N 5
ATOM 4981 C CA . ILE A 1 60 ? 20.352 21.658 35.753 1.00 1.00 60 ILE A CA 5
ATOM 4982 C C . ILE A 1 60 ? 21.013 22.524 36.833 1.00 1.00 60 ILE A C 5
ATOM 4983 O O . ILE A 1 60 ? 20.378 23.412 37.405 1.00 1.00 60 ILE A O 5
ATOM 4999 N N . ASP A 1 61 ? 22.294 22.272 37.101 1.00 1.00 61 ASP A N 5
ATOM 5000 C CA . ASP A 1 61 ? 23.022 23.035 38.107 1.00 1.00 61 ASP A CA 5
ATOM 5001 C C . ASP A 1 61 ? 24.501 22.645 38.116 1.00 1.00 61 ASP A C 5
ATOM 5002 O O . ASP A 1 61 ? 25.212 22.879 37.138 1.00 1.00 61 ASP A O 5
ATOM 5011 N N . PHE A 1 62 ? 24.964 22.059 39.223 1.00 1.00 62 PHE A N 5
ATOM 5012 C CA . PHE A 1 62 ? 26.370 21.653 39.346 1.00 1.00 62 PHE A CA 5
ATOM 5013 C C . PHE A 1 62 ? 26.490 20.318 40.074 1.00 1.00 62 PHE A C 5
ATOM 5014 O O . PHE A 1 62 ? 27.332 19.525 39.685 1.00 1.00 62 PHE A O 5
ATOM 5031 N N . MET A 1 1 ? -13.913 -20.933 11.554 1.00 1.00 1 MET A N 6
ATOM 5032 C CA . MET A 1 1 ? -15.326 -20.557 11.844 1.00 1.00 1 MET A CA 6
ATOM 5033 C C . MET A 1 1 ? -15.634 -19.216 11.182 1.00 1.00 1 MET A C 6
ATOM 5034 O O . MET A 1 1 ? -16.625 -19.088 10.461 1.00 1.00 1 MET A O 6
ATOM 5050 N N . ARG A 1 2 ? -14.776 -18.227 11.407 1.00 1.00 2 ARG A N 6
ATOM 5051 C CA . ARG A 1 2 ? -14.973 -16.918 10.794 1.00 1.00 2 ARG A CA 6
ATOM 5052 C C . ARG A 1 2 ? -14.829 -17.036 9.281 1.00 1.00 2 ARG A C 6
ATOM 5053 O O . ARG A 1 2 ? -15.537 -16.375 8.521 1.00 1.00 2 ARG A O 6
ATOM 5074 N N . ASP A 1 3 ? -13.898 -17.889 8.860 1.00 1.00 3 ASP A N 6
ATOM 5075 C CA . ASP A 1 3 ? -13.641 -18.109 7.438 1.00 1.00 3 ASP A CA 6
ATOM 5076 C C . ASP A 1 3 ? -14.543 -19.218 6.889 1.00 1.00 3 ASP A C 6
ATOM 5077 O O . ASP A 1 3 ? -14.291 -20.404 7.107 1.00 1.00 3 ASP A O 6
ATOM 5086 N N . MET A 1 4 ? -15.600 -18.815 6.175 1.00 1.00 4 MET A N 6
ATOM 5087 C CA . MET A 1 4 ? -16.548 -19.770 5.587 1.00 1.00 4 MET A CA 6
ATOM 5088 C C . MET A 1 4 ? -17.120 -19.213 4.281 1.00 1.00 4 MET A C 6
ATOM 5089 O O . MET A 1 4 ? -17.617 -18.086 4.243 1.00 1.00 4 MET A O 6
ATOM 5103 N N . THR A 1 5 ? -17.039 -20.004 3.210 1.00 1.00 5 THR A N 6
ATOM 5104 C CA . THR A 1 5 ? -17.543 -19.573 1.905 1.00 1.00 5 THR A CA 6
ATOM 5105 C C . THR A 1 5 ? -17.128 -18.132 1.624 1.00 1.00 5 THR A C 6
ATOM 5106 O O . THR A 1 5 ? -17.821 -17.190 2.011 1.00 1.00 5 THR A O 6
ATOM 5117 N N . GLU A 1 6 ? -15.989 -17.968 0.952 1.00 1.00 6 GLU A N 6
ATOM 5118 C CA . GLU A 1 6 ? -15.478 -16.633 0.626 1.00 1.00 6 GLU A CA 6
ATOM 5119 C C . GLU A 1 6 ? -15.036 -16.553 -0.837 1.00 1.00 6 GLU A C 6
ATOM 5120 O O . GLU A 1 6 ? -14.423 -15.569 -1.253 1.00 1.00 6 GLU A O 6
ATOM 5132 N N . GLU A 1 7 ? -15.361 -17.589 -1.616 1.00 1.00 7 GLU A N 6
ATOM 5133 C CA . GLU A 1 7 ? -14.997 -17.625 -3.040 1.00 1.00 7 GLU A CA 6
ATOM 5134 C C . GLU A 1 7 ? -16.160 -18.167 -3.868 1.00 1.00 7 GLU A C 6
ATOM 5135 O O . GLU A 1 7 ? -16.748 -19.197 -3.533 1.00 1.00 7 GLU A O 6
ATOM 5147 N N . THR A 1 8 ? -16.481 -17.471 -4.961 1.00 1.00 8 THR A N 6
ATOM 5148 C CA . THR A 1 8 ? -17.570 -17.888 -5.852 1.00 1.00 8 THR A CA 6
ATOM 5149 C C . THR A 1 8 ? -17.100 -17.898 -7.303 1.00 1.00 8 THR A C 6
ATOM 5150 O O . THR A 1 8 ? -16.508 -16.928 -7.780 1.00 1.00 8 THR A O 6
ATOM 5161 N N . ARG A 1 9 ? -17.369 -18.997 -8.003 1.00 1.00 9 ARG A N 6
ATOM 5162 C CA . ARG A 1 9 ? -16.968 -19.114 -9.402 1.00 1.00 9 ARG A CA 6
ATOM 5163 C C . ARG A 1 9 ? -17.712 -18.096 -10.255 1.00 1.00 9 ARG A C 6
ATOM 5164 O O . ARG A 1 9 ? -17.283 -16.950 -10.396 1.00 1.00 9 ARG A O 6
ATOM 5185 N N . LYS A 1 10 ? -18.836 -18.520 -10.818 1.00 1.00 10 LYS A N 6
ATOM 5186 C CA . LYS A 1 10 ? -19.638 -17.638 -11.651 1.00 1.00 10 LYS A CA 6
ATOM 5187 C C . LYS A 1 10 ? -20.040 -16.407 -10.851 1.00 1.00 10 LYS A C 6
ATOM 5188 O O . LYS A 1 10 ? -20.935 -16.464 -10.007 1.00 1.00 10 LYS A O 6
ATOM 5207 N N . ASP A 1 11 ? -19.353 -15.299 -11.111 1.00 1.00 11 ASP A N 6
ATOM 5208 C CA . ASP A 1 11 ? -19.623 -14.053 -10.401 1.00 1.00 11 ASP A CA 6
ATOM 5209 C C . ASP A 1 11 ? -19.292 -12.848 -11.278 1.00 1.00 11 ASP A C 6
ATOM 5210 O O . ASP A 1 11 ? -18.403 -12.911 -12.130 1.00 1.00 11 ASP A O 6
ATOM 5219 N N . LEU A 1 12 ? -20.010 -11.747 -11.057 1.00 1.00 12 LEU A N 6
ATOM 5220 C CA . LEU A 1 12 ? -19.794 -10.515 -11.822 1.00 1.00 12 LEU A CA 6
ATOM 5221 C C . LEU A 1 12 ? -19.147 -9.449 -10.920 1.00 1.00 12 LEU A C 6
ATOM 5222 O O . LEU A 1 12 ? -19.844 -8.799 -10.140 1.00 1.00 12 LEU A O 6
ATOM 5238 N N . PRO A 1 13 ? -17.847 -9.254 -10.996 1.00 1.00 13 PRO A N 6
ATOM 5239 C CA . PRO A 1 13 ? -17.159 -8.243 -10.146 1.00 1.00 13 PRO A CA 6
ATOM 5240 C C . PRO A 1 13 ? -17.375 -6.809 -10.665 1.00 1.00 13 PRO A C 6
ATOM 5241 O O . PRO A 1 13 ? -17.426 -6.586 -11.875 1.00 1.00 13 PRO A O 6
ATOM 5252 N N . PRO A 1 14 ? -17.498 -5.836 -9.783 1.00 1.00 14 PRO A N 6
ATOM 5253 C CA . PRO A 1 14 ? -17.705 -4.410 -10.185 1.00 1.00 14 PRO A CA 6
ATOM 5254 C C . PRO A 1 14 ? -16.423 -3.770 -10.730 1.00 1.00 14 PRO A C 6
ATOM 5255 O O . PRO A 1 14 ? -15.490 -4.465 -11.124 1.00 1.00 14 PRO A O 6
ATOM 5266 N N . GLU A 1 15 ? -16.393 -2.442 -10.742 1.00 1.00 15 GLU A N 6
ATOM 5267 C CA . GLU A 1 15 ? -15.234 -1.711 -11.244 1.00 1.00 15 GLU A CA 6
ATOM 5268 C C . GLU A 1 15 ? -13.963 -2.247 -10.589 1.00 1.00 15 GLU A C 6
ATOM 5269 O O . GLU A 1 15 ? -12.854 -2.036 -11.084 1.00 1.00 15 GLU A O 6
ATOM 5281 N N . ALA A 1 16 ? -14.141 -2.965 -9.487 1.00 1.00 16 ALA A N 6
ATOM 5282 C CA . ALA A 1 16 ? -13.021 -3.554 -8.769 1.00 1.00 16 ALA A CA 6
ATOM 5283 C C . ALA A 1 16 ? -12.208 -4.443 -9.703 1.00 1.00 16 ALA A C 6
ATOM 5284 O O . ALA A 1 16 ? -11.025 -4.691 -9.473 1.00 1.00 16 ALA A O 6
ATOM 5291 N N . LEU A 1 17 ? -12.852 -4.908 -10.766 1.00 1.00 17 LEU A N 6
ATOM 5292 C CA . LEU A 1 17 ? -12.183 -5.756 -11.741 1.00 1.00 17 LEU A CA 6
ATOM 5293 C C . LEU A 1 17 ? -11.034 -4.986 -12.385 1.00 1.00 17 LEU A C 6
ATOM 5294 O O . LEU A 1 17 ? -9.976 -5.549 -12.671 1.00 1.00 17 LEU A O 6
ATOM 5310 N N . ARG A 1 18 ? -11.252 -3.691 -12.606 1.00 1.00 18 ARG A N 6
ATOM 5311 C CA . ARG A 1 18 ? -10.233 -2.840 -13.208 1.00 1.00 18 ARG A CA 6
ATOM 5312 C C . ARG A 1 18 ? -9.182 -2.479 -12.171 1.00 1.00 18 ARG A C 6
ATOM 5313 O O . ARG A 1 18 ? -8.015 -2.287 -12.498 1.00 1.00 18 ARG A O 6
ATOM 5334 N N . ALA A 1 19 ? -9.609 -2.386 -10.919 1.00 1.00 19 ALA A N 6
ATOM 5335 C CA . ALA A 1 19 ? -8.698 -2.050 -9.837 1.00 1.00 19 ALA A CA 6
ATOM 5336 C C . ALA A 1 19 ? -7.481 -2.963 -9.906 1.00 1.00 19 ALA A C 6
ATOM 5337 O O . ALA A 1 19 ? -6.408 -2.635 -9.401 1.00 1.00 19 ALA A O 6
ATOM 5344 N N . LEU A 1 20 ? -7.668 -4.112 -10.545 1.00 1.00 20 LEU A N 6
ATOM 5345 C CA . LEU A 1 20 ? -6.592 -5.081 -10.693 1.00 1.00 20 LEU A CA 6
ATOM 5346 C C . LEU A 1 20 ? -5.445 -4.456 -11.482 1.00 1.00 20 LEU A C 6
ATOM 5347 O O . LEU A 1 20 ? -4.288 -4.857 -11.344 1.00 1.00 20 LEU A O 6
ATOM 5363 N N . ALA A 1 21 ? -5.779 -3.464 -12.303 1.00 1.00 21 ALA A N 6
ATOM 5364 C CA . ALA A 1 21 ? -4.781 -2.773 -13.110 1.00 1.00 21 ALA A CA 6
ATOM 5365 C C . ALA A 1 21 ? -3.759 -2.080 -12.214 1.00 1.00 21 ALA A C 6
ATOM 5366 O O . ALA A 1 21 ? -2.577 -2.017 -12.541 1.00 1.00 21 ALA A O 6
ATOM 5373 N N . GLU A 1 22 ? -4.217 -1.572 -11.074 1.00 1.00 22 GLU A N 6
ATOM 5374 C CA . GLU A 1 22 ? -3.316 -0.908 -10.141 1.00 1.00 22 GLU A CA 6
ATOM 5375 C C . GLU A 1 22 ? -2.326 -1.922 -9.576 1.00 1.00 22 GLU A C 6
ATOM 5376 O O . GLU A 1 22 ? -1.175 -1.594 -9.295 1.00 1.00 22 GLU A O 6
ATOM 5388 N N . ALA A 1 23 ? -2.783 -3.163 -9.431 1.00 1.00 23 ALA A N 6
ATOM 5389 C CA . ALA A 1 23 ? -1.931 -4.230 -8.922 1.00 1.00 23 ALA A CA 6
ATOM 5390 C C . ALA A 1 23 ? -0.789 -4.492 -9.900 1.00 1.00 23 ALA A C 6
ATOM 5391 O O . ALA A 1 23 ? 0.336 -4.788 -9.495 1.00 1.00 23 ALA A O 6
ATOM 5398 N N . GLU A 1 24 ? -1.093 -4.377 -11.191 1.00 1.00 24 GLU A N 6
ATOM 5399 C CA . GLU A 1 24 ? -0.093 -4.599 -12.230 1.00 1.00 24 GLU A CA 6
ATOM 5400 C C . GLU A 1 24 ? 1.097 -3.668 -12.024 1.00 1.00 24 GLU A C 6
ATOM 5401 O O . GLU A 1 24 ? 2.239 -4.037 -12.300 1.00 1.00 24 GLU A O 6
ATOM 5413 N N . GLU A 1 25 ? 0.824 -2.463 -11.530 1.00 1.00 25 GLU A N 6
ATOM 5414 C CA . GLU A 1 25 ? 1.888 -1.495 -11.284 1.00 1.00 25 GLU A CA 6
ATOM 5415 C C . GLU A 1 25 ? 2.842 -2.023 -10.216 1.00 1.00 25 GLU A C 6
ATOM 5416 O O . GLU A 1 25 ? 4.058 -1.870 -10.320 1.00 1.00 25 GLU A O 6
ATOM 5428 N N . ARG A 1 26 ? 2.269 -2.635 -9.179 1.00 1.00 26 ARG A N 6
ATOM 5429 C CA . ARG A 1 26 ? 3.057 -3.180 -8.071 1.00 1.00 26 ARG A CA 6
ATOM 5430 C C . ARG A 1 26 ? 3.350 -4.670 -8.278 1.00 1.00 26 ARG A C 6
ATOM 5431 O O . ARG A 1 26 ? 2.475 -5.435 -8.683 1.00 1.00 26 ARG A O 6
ATOM 5452 N N . ARG A 1 27 ? 4.589 -5.065 -7.990 1.00 1.00 27 ARG A N 6
ATOM 5453 C CA . ARG A 1 27 ? 5.009 -6.459 -8.136 1.00 1.00 27 ARG A CA 6
ATOM 5454 C C . ARG A 1 27 ? 4.853 -6.921 -9.582 1.00 1.00 27 ARG A C 6
ATOM 5455 O O . ARG A 1 27 ? 4.078 -7.831 -9.878 1.00 1.00 27 ARG A O 6
ATOM 5476 N N . ARG A 1 28 ? 5.600 -6.282 -10.475 1.00 1.00 28 ARG A N 6
ATOM 5477 C CA . ARG A 1 28 ? 5.557 -6.613 -11.894 1.00 1.00 28 ARG A CA 6
ATOM 5478 C C . ARG A 1 28 ? 5.994 -8.056 -12.136 1.00 1.00 28 ARG A C 6
ATOM 5479 O O . ARG A 1 28 ? 5.545 -8.702 -13.083 1.00 1.00 28 ARG A O 6
ATOM 5500 N N . ARG A 1 29 ? 6.873 -8.554 -11.276 1.00 1.00 29 ARG A N 6
ATOM 5501 C CA . ARG A 1 29 ? 7.365 -9.920 -11.401 1.00 1.00 29 ARG A CA 6
ATOM 5502 C C . ARG A 1 29 ? 6.210 -10.915 -11.298 1.00 1.00 29 ARG A C 6
ATOM 5503 O O . ARG A 1 29 ? 6.363 -12.093 -11.624 1.00 1.00 29 ARG A O 6
ATOM 5524 N N . ALA A 1 30 ? 5.065 -10.434 -10.825 1.00 1.00 30 ALA A N 6
ATOM 5525 C CA . ALA A 1 30 ? 3.890 -11.285 -10.659 1.00 1.00 30 ALA A CA 6
ATOM 5526 C C . ALA A 1 30 ? 3.509 -11.949 -11.976 1.00 1.00 30 ALA A C 6
ATOM 5527 O O . ALA A 1 30 ? 3.136 -13.121 -12.006 1.00 1.00 30 ALA A O 6
ATOM 5534 N N . LYS A 1 31 ? 3.609 -11.196 -13.064 1.00 1.00 31 LYS A N 6
ATOM 5535 C CA . LYS A 1 31 ? 3.275 -11.724 -14.382 1.00 1.00 31 LYS A CA 6
ATOM 5536 C C . LYS A 1 31 ? 4.444 -12.532 -14.949 1.00 1.00 31 LYS A C 6
ATOM 5537 O O . LYS A 1 31 ? 4.334 -13.129 -16.021 1.00 1.00 31 LYS A O 6
ATOM 5556 N N . ALA A 1 32 ? 5.559 -12.551 -14.219 1.00 1.00 32 ALA A N 6
ATOM 5557 C CA . ALA A 1 32 ? 6.754 -13.294 -14.643 1.00 1.00 32 ALA A CA 6
ATOM 5558 C C . ALA A 1 32 ? 7.159 -14.283 -13.550 1.00 1.00 32 ALA A C 6
ATOM 5559 O O . ALA A 1 32 ? 6.780 -15.451 -13.598 1.00 1.00 32 ALA A O 6
ATOM 5566 N N . LEU A 1 33 ? 7.928 -13.801 -12.568 1.00 1.00 33 LEU A N 6
ATOM 5567 C CA . LEU A 1 33 ? 8.381 -14.633 -11.452 1.00 1.00 33 LEU A CA 6
ATOM 5568 C C . LEU A 1 33 ? 9.664 -15.350 -11.832 1.00 1.00 33 LEU A C 6
ATOM 5569 O O . LEU A 1 33 ? 10.537 -15.571 -10.993 1.00 1.00 33 LEU A O 6
ATOM 5585 N N . ASP A 1 34 ? 9.774 -15.702 -13.100 1.00 1.00 34 ASP A N 6
ATOM 5586 C CA . ASP A 1 34 ? 10.962 -16.380 -13.574 1.00 1.00 34 ASP A CA 6
ATOM 5587 C C . ASP A 1 34 ? 10.928 -16.534 -15.090 1.00 1.00 34 ASP A C 6
ATOM 5588 O O . ASP A 1 34 ? 10.381 -17.506 -15.611 1.00 1.00 34 ASP A O 6
ATOM 5597 N N . LEU A 1 35 ? 11.513 -15.571 -15.792 1.00 1.00 35 LEU A N 6
ATOM 5598 C CA . LEU A 1 35 ? 11.539 -15.611 -17.254 1.00 1.00 35 LEU A CA 6
ATOM 5599 C C . LEU A 1 35 ? 12.614 -16.575 -17.775 1.00 1.00 35 LEU A C 6
ATOM 5600 O O . LEU A 1 35 ? 12.397 -17.264 -18.770 1.00 1.00 35 LEU A O 6
ATOM 5616 N N . PRO A 1 36 ? 13.765 -16.626 -17.147 1.00 1.00 36 PRO A N 6
ATOM 5617 C CA . PRO A 1 36 ? 14.883 -17.517 -17.595 1.00 1.00 36 PRO A CA 6
ATOM 5618 C C . PRO A 1 36 ? 14.453 -18.985 -17.717 1.00 1.00 36 PRO A C 6
ATOM 5619 O O . PRO A 1 36 ? 14.832 -19.672 -18.667 1.00 1.00 36 PRO A O 6
ATOM 5630 N N . LYS A 1 37 ? 13.660 -19.449 -16.753 1.00 1.00 37 LYS A N 6
ATOM 5631 C CA . LYS A 1 37 ? 13.170 -20.833 -16.743 1.00 1.00 37 LYS A CA 6
ATOM 5632 C C . LYS A 1 37 ? 14.206 -21.804 -17.313 1.00 1.00 37 LYS A C 6
ATOM 5633 O O . LYS A 1 37 ? 14.071 -22.274 -18.444 1.00 1.00 37 LYS A O 6
ATOM 5652 N N . GLU A 1 38 ? 15.236 -22.112 -16.520 1.00 1.00 38 GLU A N 6
ATOM 5653 C CA . GLU A 1 38 ? 16.282 -23.042 -16.957 1.00 1.00 38 GLU A CA 6
ATOM 5654 C C . GLU A 1 38 ? 16.893 -23.770 -15.756 1.00 1.00 38 GLU A C 6
ATOM 5655 O O . GLU A 1 38 ? 17.007 -24.995 -15.760 1.00 1.00 38 GLU A O 6
ATOM 5667 N N . ILE A 1 39 ? 17.273 -23.014 -14.726 1.00 1.00 39 ILE A N 6
ATOM 5668 C CA . ILE A 1 39 ? 17.858 -23.615 -13.526 1.00 1.00 39 ILE A CA 6
ATOM 5669 C C . ILE A 1 39 ? 16.819 -24.463 -12.792 1.00 1.00 39 ILE A C 6
ATOM 5670 O O . ILE A 1 39 ? 17.119 -25.563 -12.325 1.00 1.00 39 ILE A O 6
ATOM 5686 N N . GLY A 1 40 ? 15.594 -23.947 -12.704 1.00 1.00 40 GLY A N 6
ATOM 5687 C CA . GLY A 1 40 ? 14.512 -24.670 -12.036 1.00 1.00 40 GLY A CA 6
ATOM 5688 C C . GLY A 1 40 ? 14.611 -24.559 -10.514 1.00 1.00 40 GLY A C 6
ATOM 5689 O O . GLY A 1 40 ? 15.291 -23.679 -9.989 1.00 1.00 40 GLY A O 6
ATOM 5693 N N . GLY A 1 41 ? 13.921 -25.460 -9.814 1.00 1.00 41 GLY A N 6
ATOM 5694 C CA . GLY A 1 41 ? 13.933 -25.452 -8.352 1.00 1.00 41 GLY A CA 6
ATOM 5695 C C . GLY A 1 41 ? 13.262 -26.706 -7.786 1.00 1.00 41 GLY A C 6
ATOM 5696 O O . GLY A 1 41 ? 13.007 -27.668 -8.510 1.00 1.00 41 GLY A O 6
ATOM 5700 N N . ARG A 1 42 ? 12.992 -26.687 -6.480 1.00 1.00 42 ARG A N 6
ATOM 5701 C CA . ARG A 1 42 ? 12.366 -27.831 -5.816 1.00 1.00 42 ARG A CA 6
ATOM 5702 C C . ARG A 1 42 ? 10.873 -27.915 -6.138 1.00 1.00 42 ARG A C 6
ATOM 5703 O O . ARG A 1 42 ? 10.184 -26.898 -6.229 1.00 1.00 42 ARG A O 6
ATOM 5724 N N . ASN A 1 43 ? 10.384 -29.144 -6.299 1.00 1.00 43 ASN A N 6
ATOM 5725 C CA . ASN A 1 43 ? 8.973 -29.376 -6.602 1.00 1.00 43 ASN A CA 6
ATOM 5726 C C . ASN A 1 43 ? 8.558 -28.633 -7.871 1.00 1.00 43 ASN A C 6
ATOM 5727 O O . ASN A 1 43 ? 7.434 -28.141 -7.973 1.00 1.00 43 ASN A O 6
ATOM 5738 N N . GLY A 1 44 ? 9.473 -28.560 -8.833 1.00 1.00 44 GLY A N 6
ATOM 5739 C CA . GLY A 1 44 ? 9.191 -27.876 -10.093 1.00 1.00 44 GLY A CA 6
ATOM 5740 C C . GLY A 1 44 ? 8.280 -28.720 -10.983 1.00 1.00 44 GLY A C 6
ATOM 5741 O O . GLY A 1 44 ? 7.883 -29.822 -10.613 1.00 1.00 44 GLY A O 6
ATOM 5745 N N . PRO A 1 45 ? 7.946 -28.218 -12.146 1.00 1.00 45 PRO A N 6
ATOM 5746 C CA . PRO A 1 45 ? 7.064 -28.930 -13.117 1.00 1.00 45 PRO A CA 6
ATOM 5747 C C . PRO A 1 45 ? 7.409 -30.416 -13.240 1.00 1.00 45 PRO A C 6
ATOM 5748 O O . PRO A 1 45 ? 8.124 -30.829 -14.155 1.00 1.00 45 PRO A O 6
ATOM 5759 N N . GLU A 1 46 ? 6.884 -31.213 -12.312 1.00 1.00 46 GLU A N 6
ATOM 5760 C CA . GLU A 1 46 ? 7.120 -32.656 -12.306 1.00 1.00 46 GLU A CA 6
ATOM 5761 C C . GLU A 1 46 ? 5.937 -33.418 -12.926 1.00 1.00 46 GLU A C 6
ATOM 5762 O O . GLU A 1 46 ? 6.143 -34.430 -13.597 1.00 1.00 46 GLU A O 6
ATOM 5774 N N . PRO A 1 47 ? 4.707 -32.980 -12.711 1.00 1.00 47 PRO A N 6
ATOM 5775 C CA . PRO A 1 47 ? 3.511 -33.682 -13.266 1.00 1.00 47 PRO A CA 6
ATOM 5776 C C . PRO A 1 47 ? 3.257 -33.336 -14.735 1.00 1.00 47 PRO A C 6
ATOM 5777 O O . PRO A 1 47 ? 2.824 -34.189 -15.511 1.00 1.00 47 PRO A O 6
ATOM 5788 N N . VAL A 1 48 ? 3.534 -32.082 -15.104 1.00 1.00 48 VAL A N 6
ATOM 5789 C CA . VAL A 1 48 ? 3.341 -31.610 -16.482 1.00 1.00 48 VAL A CA 6
ATOM 5790 C C . VAL A 1 48 ? 2.176 -32.327 -17.171 1.00 1.00 48 VAL A C 6
ATOM 5791 O O . VAL A 1 48 ? 2.360 -33.369 -17.799 1.00 1.00 48 VAL A O 6
ATOM 5804 N N . ARG A 1 49 ? 0.975 -31.758 -17.048 1.00 1.00 49 ARG A N 6
ATOM 5805 C CA . ARG A 1 49 ? -0.214 -32.351 -17.663 1.00 1.00 49 ARG A CA 6
ATOM 5806 C C . ARG A 1 49 ? -0.346 -31.905 -19.119 1.00 1.00 49 ARG A C 6
ATOM 5807 O O . ARG A 1 49 ? -1.416 -32.020 -19.717 1.00 1.00 49 ARG A O 6
ATOM 5828 N N . PHE A 1 50 ? 0.751 -31.400 -19.679 1.00 1.00 50 PHE A N 6
ATOM 5829 C CA . PHE A 1 50 ? 0.756 -30.936 -21.066 1.00 1.00 50 PHE A CA 6
ATOM 5830 C C . PHE A 1 50 ? -0.500 -30.121 -21.367 1.00 1.00 50 PHE A C 6
ATOM 5831 O O . PHE A 1 50 ? -1.498 -30.651 -21.857 1.00 1.00 50 PHE A O 6
ATOM 5848 N N . GLY A 1 51 ? -0.437 -28.825 -21.068 1.00 1.00 51 GLY A N 6
ATOM 5849 C CA . GLY A 1 51 ? -1.569 -27.934 -21.301 1.00 1.00 51 GLY A CA 6
ATOM 5850 C C . GLY A 1 51 ? -1.643 -27.506 -22.765 1.00 1.00 51 GLY A C 6
ATOM 5851 O O . GLY A 1 51 ? -0.798 -27.885 -23.577 1.00 1.00 51 GLY A O 6
ATOM 5855 N N . ASP A 1 52 ? -2.667 -26.717 -23.093 1.00 1.00 52 ASP A N 6
ATOM 5856 C CA . ASP A 1 52 ? -2.864 -26.240 -24.463 1.00 1.00 52 ASP A CA 6
ATOM 5857 C C . ASP A 1 52 ? -2.177 -24.891 -24.683 1.00 1.00 52 ASP A C 6
ATOM 5858 O O . ASP A 1 52 ? -2.564 -23.878 -24.103 1.00 1.00 52 ASP A O 6
ATOM 5867 N N . TRP A 1 53 ? -1.148 -24.884 -25.534 1.00 1.00 53 TRP A N 6
ATOM 5868 C CA . TRP A 1 53 ? -0.404 -23.654 -25.834 1.00 1.00 53 TRP A CA 6
ATOM 5869 C C . TRP A 1 53 ? -0.163 -23.525 -27.338 1.00 1.00 53 TRP A C 6
ATOM 5870 O O . TRP A 1 53 ? 0.377 -24.436 -27.966 1.00 1.00 53 TRP A O 6
ATOM 5891 N N . GLU A 1 54 ? -0.559 -22.388 -27.909 1.00 1.00 54 GLU A N 6
ATOM 5892 C CA . GLU A 1 54 ? -0.370 -22.162 -29.341 1.00 1.00 54 GLU A CA 6
ATOM 5893 C C . GLU A 1 54 ? -0.580 -20.685 -29.695 1.00 1.00 54 GLU A C 6
ATOM 5894 O O . GLU A 1 54 ? -1.608 -20.310 -30.260 1.00 1.00 54 GLU A O 6
ATOM 5906 N N . LYS A 1 55 ? 0.414 -19.859 -29.370 1.00 1.00 55 LYS A N 6
ATOM 5907 C CA . LYS A 1 55 ? 0.358 -18.424 -29.669 1.00 1.00 55 LYS A CA 6
ATOM 5908 C C . LYS A 1 55 ? -0.945 -17.793 -29.173 1.00 1.00 55 LYS A C 6
ATOM 5909 O O . LYS A 1 55 ? -1.892 -17.618 -29.940 1.00 1.00 55 LYS A O 6
ATOM 5928 N N . LYS A 1 56 ? -0.978 -17.441 -27.889 1.00 1.00 56 LYS A N 6
ATOM 5929 C CA . LYS A 1 56 ? -2.165 -16.818 -27.304 1.00 1.00 56 LYS A CA 6
ATOM 5930 C C . LYS A 1 56 ? -2.266 -15.355 -27.736 1.00 1.00 56 LYS A C 6
ATOM 5931 O O . LYS A 1 56 ? -1.254 -14.672 -27.894 1.00 1.00 56 LYS A O 6
ATOM 5950 N N . GLY A 1 57 ? -3.497 -14.886 -27.928 1.00 1.00 57 GLY A N 6
ATOM 5951 C CA . GLY A 1 57 ? -3.727 -13.506 -28.346 1.00 1.00 57 GLY A CA 6
ATOM 5952 C C . GLY A 1 57 ? -5.173 -13.306 -28.796 1.00 1.00 57 GLY A C 6
ATOM 5953 O O . GLY A 1 57 ? -6.027 -14.164 -28.574 1.00 1.00 57 GLY A O 6
ATOM 5957 N N . ILE A 1 58 ? -5.439 -12.168 -29.428 1.00 1.00 58 ILE A N 6
ATOM 5958 C CA . ILE A 1 58 ? -6.782 -11.865 -29.912 1.00 1.00 58 ILE A CA 6
ATOM 5959 C C . ILE A 1 58 ? -7.086 -12.638 -31.196 1.00 1.00 58 ILE A C 6
ATOM 5960 O O . ILE A 1 58 ? -8.245 -12.910 -31.511 1.00 1.00 58 ILE A O 6
ATOM 5976 N N . ALA A 1 59 ? -6.034 -12.967 -31.940 1.00 1.00 59 ALA A N 6
ATOM 5977 C CA . ALA A 1 59 ? -6.184 -13.692 -33.202 1.00 1.00 59 ALA A CA 6
ATOM 5978 C C . ALA A 1 59 ? -6.478 -15.173 -32.968 1.00 1.00 59 ALA A C 6
ATOM 5979 O O . ALA A 1 59 ? -6.285 -15.997 -33.861 1.00 1.00 59 ALA A O 6
ATOM 5986 N N . ILE A 1 60 ? -6.942 -15.503 -31.768 1.00 1.00 60 ILE A N 6
ATOM 5987 C CA . ILE A 1 60 ? -7.252 -16.892 -31.429 1.00 1.00 60 ILE A CA 6
ATOM 5988 C C . ILE A 1 60 ? -8.627 -17.291 -31.967 1.00 1.00 60 ILE A C 6
ATOM 5989 O O . ILE A 1 60 ? -8.971 -18.473 -32.006 1.00 1.00 60 ILE A O 6
ATOM 6005 N N . ASP A 1 61 ? -9.414 -16.296 -32.371 1.00 1.00 61 ASP A N 6
ATOM 6006 C CA . ASP A 1 61 ? -10.758 -16.544 -32.895 1.00 1.00 61 ASP A CA 6
ATOM 6007 C C . ASP A 1 61 ? -10.709 -17.369 -34.183 1.00 1.00 61 ASP A C 6
ATOM 6008 O O . ASP A 1 61 ? -11.547 -18.246 -34.399 1.00 1.00 61 ASP A O 6
ATOM 6017 N N . PHE A 1 62 ? -9.730 -17.079 -35.040 1.00 1.00 62 PHE A N 6
ATOM 6018 C CA . PHE A 1 62 ? -9.592 -17.796 -36.307 1.00 1.00 62 PHE A CA 6
ATOM 6019 C C . PHE A 1 62 ? -9.320 -19.278 -36.065 1.00 1.00 62 PHE A C 6
ATOM 6020 O O . PHE A 1 62 ? -9.294 -19.676 -34.912 1.00 1.00 62 PHE A O 6
ATOM 6037 N N . MET A 1 1 ? -29.037 -20.108 -18.586 1.00 1.00 1 MET A N 7
ATOM 6038 C CA . MET A 1 1 ? -28.886 -20.056 -20.064 1.00 1.00 1 MET A CA 7
ATOM 6039 C C . MET A 1 1 ? -27.396 -20.095 -20.396 1.00 1.00 1 MET A C 7
ATOM 6040 O O . MET A 1 1 ? -26.577 -19.543 -19.661 1.00 1.00 1 MET A O 7
ATOM 6056 N N . ARG A 1 2 ? -27.039 -20.744 -21.504 1.00 1.00 2 ARG A N 7
ATOM 6057 C CA . ARG A 1 2 ? -25.635 -20.837 -21.912 1.00 1.00 2 ARG A CA 7
ATOM 6058 C C . ARG A 1 2 ? -25.530 -20.799 -23.426 1.00 1.00 2 ARG A C 7
ATOM 6059 O O . ARG A 1 2 ? -26.343 -21.394 -24.132 1.00 1.00 2 ARG A O 7
ATOM 6080 N N . ASP A 1 3 ? -24.528 -20.079 -23.924 1.00 1.00 3 ASP A N 7
ATOM 6081 C CA . ASP A 1 3 ? -24.322 -19.942 -25.364 1.00 1.00 3 ASP A CA 7
ATOM 6082 C C . ASP A 1 3 ? -23.261 -20.929 -25.862 1.00 1.00 3 ASP A C 7
ATOM 6083 O O . ASP A 1 3 ? -22.070 -20.766 -25.590 1.00 1.00 3 ASP A O 7
ATOM 6092 N N . MET A 1 4 ? -23.711 -21.957 -26.590 1.00 1.00 4 MET A N 7
ATOM 6093 C CA . MET A 1 4 ? -22.807 -22.980 -27.128 1.00 1.00 4 MET A CA 7
ATOM 6094 C C . MET A 1 4 ? -22.320 -22.596 -28.525 1.00 1.00 4 MET A C 7
ATOM 6095 O O . MET A 1 4 ? -21.119 -22.413 -28.741 1.00 1.00 4 MET A O 7
ATOM 6109 N N . THR A 1 5 ? -23.251 -22.477 -29.473 1.00 1.00 5 THR A N 7
ATOM 6110 C CA . THR A 1 5 ? -22.889 -22.114 -30.844 1.00 1.00 5 THR A CA 7
ATOM 6111 C C . THR A 1 5 ? -22.422 -20.662 -30.905 1.00 1.00 5 THR A C 7
ATOM 6112 O O . THR A 1 5 ? -21.513 -20.320 -31.660 1.00 1.00 5 THR A O 7
ATOM 6123 N N . GLU A 1 6 ? -23.068 -19.813 -30.111 1.00 1.00 6 GLU A N 7
ATOM 6124 C CA . GLU A 1 6 ? -22.736 -18.390 -30.075 1.00 1.00 6 GLU A CA 7
ATOM 6125 C C . GLU A 1 6 ? -21.620 -18.119 -29.063 1.00 1.00 6 GLU A C 7
ATOM 6126 O O . GLU A 1 6 ? -21.430 -18.881 -28.114 1.00 1.00 6 GLU A O 7
ATOM 6138 N N . GLU A 1 7 ? -20.875 -17.032 -29.280 1.00 1.00 7 GLU A N 7
ATOM 6139 C CA . GLU A 1 7 ? -19.770 -16.670 -28.389 1.00 1.00 7 GLU A CA 7
ATOM 6140 C C . GLU A 1 7 ? -20.301 -16.243 -27.021 1.00 1.00 7 GLU A C 7
ATOM 6141 O O . GLU A 1 7 ? -21.391 -15.683 -26.919 1.00 1.00 7 GLU A O 7
ATOM 6153 N N . THR A 1 8 ? -19.521 -16.505 -25.972 1.00 1.00 8 THR A N 7
ATOM 6154 C CA . THR A 1 8 ? -19.930 -16.138 -24.621 1.00 1.00 8 THR A CA 7
ATOM 6155 C C . THR A 1 8 ? -20.035 -14.619 -24.497 1.00 1.00 8 THR A C 7
ATOM 6156 O O . THR A 1 8 ? -19.155 -13.888 -24.956 1.00 1.00 8 THR A O 7
ATOM 6167 N N . ARG A 1 9 ? -21.110 -14.149 -23.876 1.00 1.00 9 ARG A N 7
ATOM 6168 C CA . ARG A 1 9 ? -21.308 -12.716 -23.702 1.00 1.00 9 ARG A CA 7
ATOM 6169 C C . ARG A 1 9 ? -20.433 -12.210 -22.566 1.00 1.00 9 ARG A C 7
ATOM 6170 O O . ARG A 1 9 ? -19.831 -12.997 -21.839 1.00 1.00 9 ARG A O 7
ATOM 6191 N N . LYS A 1 10 ? -20.377 -10.890 -22.408 1.00 1.00 10 LYS A N 7
ATOM 6192 C CA . LYS A 1 10 ? -19.583 -10.281 -21.344 1.00 1.00 10 LYS A CA 7
ATOM 6193 C C . LYS A 1 10 ? -20.387 -9.166 -20.686 1.00 1.00 10 LYS A C 7
ATOM 6194 O O . LYS A 1 10 ? -21.032 -8.362 -21.363 1.00 1.00 10 LYS A O 7
ATOM 6213 N N . ASP A 1 11 ? -20.373 -9.155 -19.361 1.00 1.00 11 ASP A N 7
ATOM 6214 C CA . ASP A 1 11 ? -21.128 -8.177 -18.589 1.00 1.00 11 ASP A CA 7
ATOM 6215 C C . ASP A 1 11 ? -20.449 -6.814 -18.580 1.00 1.00 11 ASP A C 7
ATOM 6216 O O . ASP A 1 11 ? -19.827 -6.414 -19.564 1.00 1.00 11 ASP A O 7
ATOM 6225 N N . LEU A 1 12 ? -20.586 -6.093 -17.459 1.00 1.00 12 LEU A N 7
ATOM 6226 C CA . LEU A 1 12 ? -19.996 -4.760 -17.321 1.00 1.00 12 LEU A CA 7
ATOM 6227 C C . LEU A 1 12 ? -18.836 -4.798 -16.321 1.00 1.00 12 LEU A C 7
ATOM 6228 O O . LEU A 1 12 ? -19.060 -4.762 -15.111 1.00 1.00 12 LEU A O 7
ATOM 6244 N N . PRO A 1 13 ? -17.614 -4.869 -16.794 1.00 1.00 13 PRO A N 7
ATOM 6245 C CA . PRO A 1 13 ? -16.426 -4.913 -15.904 1.00 1.00 13 PRO A CA 7
ATOM 6246 C C . PRO A 1 13 ? -16.453 -3.786 -14.851 1.00 1.00 13 PRO A C 7
ATOM 6247 O O . PRO A 1 13 ? -16.276 -2.615 -15.193 1.00 1.00 13 PRO A O 7
ATOM 6258 N N . PRO A 1 14 ? -16.671 -4.102 -13.595 1.00 1.00 14 PRO A N 7
ATOM 6259 C CA . PRO A 1 14 ? -16.717 -3.083 -12.510 1.00 1.00 14 PRO A CA 7
ATOM 6260 C C . PRO A 1 14 ? -15.326 -2.612 -12.089 1.00 1.00 14 PRO A C 7
ATOM 6261 O O . PRO A 1 14 ? -14.314 -3.146 -12.537 1.00 1.00 14 PRO A O 7
ATOM 6272 N N . GLU A 1 15 ? -15.299 -1.601 -11.228 1.00 1.00 15 GLU A N 7
ATOM 6273 C CA . GLU A 1 15 ? -14.038 -1.052 -10.751 1.00 1.00 15 GLU A CA 7
ATOM 6274 C C . GLU A 1 15 ? -13.156 -2.164 -10.194 1.00 1.00 15 GLU A C 7
ATOM 6275 O O . GLU A 1 15 ? -11.933 -2.115 -10.308 1.00 1.00 15 GLU A O 7
ATOM 6287 N N . ALA A 1 16 ? -13.791 -3.166 -9.597 1.00 1.00 16 ALA A N 7
ATOM 6288 C CA . ALA A 1 16 ? -13.069 -4.289 -9.024 1.00 1.00 16 ALA A CA 7
ATOM 6289 C C . ALA A 1 16 ? -12.031 -4.805 -10.013 1.00 1.00 16 ALA A C 7
ATOM 6290 O O . ALA A 1 16 ? -10.870 -5.010 -9.663 1.00 1.00 16 ALA A O 7
ATOM 6297 N N . LEU A 1 17 ? -12.451 -5.002 -11.252 1.00 1.00 17 LEU A N 7
ATOM 6298 C CA . LEU A 1 17 ? -11.550 -5.479 -12.289 1.00 1.00 17 LEU A CA 7
ATOM 6299 C C . LEU A 1 17 ? -10.475 -4.441 -12.561 1.00 1.00 17 LEU A C 7
ATOM 6300 O O . LEU A 1 17 ? -9.305 -4.772 -12.744 1.00 1.00 17 LEU A O 7
ATOM 6316 N N . ARG A 1 18 ? -10.881 -3.183 -12.576 1.00 1.00 18 ARG A N 7
ATOM 6317 C CA . ARG A 1 18 ? -9.946 -2.099 -12.815 1.00 1.00 18 ARG A CA 7
ATOM 6318 C C . ARG A 1 18 ? -8.940 -2.035 -11.676 1.00 1.00 18 ARG A C 7
ATOM 6319 O O . ARG A 1 18 ? -7.762 -1.755 -11.894 1.00 1.00 18 ARG A O 7
ATOM 6340 N N . ALA A 1 19 ? -9.406 -2.312 -10.460 1.00 1.00 19 ALA A N 7
ATOM 6341 C CA . ALA A 1 19 ? -8.527 -2.296 -9.300 1.00 1.00 19 ALA A CA 7
ATOM 6342 C C . ALA A 1 19 ? -7.437 -3.347 -9.478 1.00 1.00 19 ALA A C 7
ATOM 6343 O O . ALA A 1 19 ? -6.270 -3.111 -9.161 1.00 1.00 19 ALA A O 7
ATOM 6350 N N . LEU A 1 20 ? -7.830 -4.501 -10.001 1.00 1.00 20 LEU A N 7
ATOM 6351 C CA . LEU A 1 20 ? -6.885 -5.582 -10.236 1.00 1.00 20 LEU A CA 7
ATOM 6352 C C . LEU A 1 20 ? -5.824 -5.123 -11.230 1.00 1.00 20 LEU A C 7
ATOM 6353 O O . LEU A 1 20 ? -4.641 -5.433 -11.083 1.00 1.00 20 LEU A O 7
ATOM 6369 N N . ALA A 1 21 ? -6.259 -4.379 -12.237 1.00 1.00 21 ALA A N 7
ATOM 6370 C CA . ALA A 1 21 ? -5.349 -3.871 -13.254 1.00 1.00 21 ALA A CA 7
ATOM 6371 C C . ALA A 1 21 ? -4.358 -2.885 -12.643 1.00 1.00 21 ALA A C 7
ATOM 6372 O O . ALA A 1 21 ? -3.197 -2.835 -13.042 1.00 1.00 21 ALA A O 7
ATOM 6379 N N . GLU A 1 22 ? -4.817 -2.105 -11.665 1.00 1.00 22 GLU A N 7
ATOM 6380 C CA . GLU A 1 22 ? -3.946 -1.140 -11.005 1.00 1.00 22 GLU A CA 7
ATOM 6381 C C . GLU A 1 22 ? -2.866 -1.877 -10.215 1.00 1.00 22 GLU A C 7
ATOM 6382 O O . GLU A 1 22 ? -1.735 -1.402 -10.097 1.00 1.00 22 GLU A O 7
ATOM 6394 N N . ALA A 1 23 ? -3.221 -3.046 -9.688 1.00 1.00 23 ALA A N 7
ATOM 6395 C CA . ALA A 1 23 ? -2.277 -3.853 -8.923 1.00 1.00 23 ALA A CA 7
ATOM 6396 C C . ALA A 1 23 ? -1.045 -4.152 -9.774 1.00 1.00 23 ALA A C 7
ATOM 6397 O O . ALA A 1 23 ? 0.042 -4.397 -9.251 1.00 1.00 23 ALA A O 7
ATOM 6404 N N . GLU A 1 24 ? -1.233 -4.124 -11.090 1.00 1.00 24 GLU A N 7
ATOM 6405 C CA . GLU A 1 24 ? -0.142 -4.386 -12.023 1.00 1.00 24 GLU A CA 7
ATOM 6406 C C . GLU A 1 24 ? 0.973 -3.357 -11.836 1.00 1.00 24 GLU A C 7
ATOM 6407 O O . GLU A 1 24 ? 2.154 -3.671 -11.994 1.00 1.00 24 GLU A O 7
ATOM 6419 N N . GLU A 1 25 ? 0.589 -2.130 -11.490 1.00 1.00 25 GLU A N 7
ATOM 6420 C CA . GLU A 1 25 ? 1.563 -1.064 -11.270 1.00 1.00 25 GLU A CA 7
ATOM 6421 C C . GLU A 1 25 ? 2.517 -1.453 -10.142 1.00 1.00 25 GLU A C 7
ATOM 6422 O O . GLU A 1 25 ? 3.714 -1.179 -10.203 1.00 1.00 25 GLU A O 7
ATOM 6434 N N . ARG A 1 26 ? 1.966 -2.085 -9.108 1.00 1.00 26 ARG A N 7
ATOM 6435 C CA . ARG A 1 26 ? 2.758 -2.502 -7.948 1.00 1.00 26 ARG A CA 7
ATOM 6436 C C . ARG A 1 26 ? 3.185 -3.963 -8.066 1.00 1.00 26 ARG A C 7
ATOM 6437 O O . ARG A 1 26 ? 2.356 -4.871 -7.986 1.00 1.00 26 ARG A O 7
ATOM 6458 N N . ARG A 1 27 ? 4.486 -4.180 -8.255 1.00 1.00 27 ARG A N 7
ATOM 6459 C CA . ARG A 1 27 ? 5.019 -5.535 -8.388 1.00 1.00 27 ARG A CA 7
ATOM 6460 C C . ARG A 1 27 ? 4.770 -6.339 -7.103 1.00 1.00 27 ARG A C 7
ATOM 6461 O O . ARG A 1 27 ? 4.386 -7.505 -7.150 1.00 1.00 27 ARG A O 7
ATOM 6482 N N . ARG A 1 28 ? 5.002 -5.707 -5.959 1.00 1.00 28 ARG A N 7
ATOM 6483 C CA . ARG A 1 28 ? 4.820 -6.382 -4.677 1.00 1.00 28 ARG A CA 7
ATOM 6484 C C . ARG A 1 28 ? 3.385 -6.873 -4.518 1.00 1.00 28 ARG A C 7
ATOM 6485 O O . ARG A 1 28 ? 3.149 -7.994 -4.064 1.00 1.00 28 ARG A O 7
ATOM 6506 N N . ARG A 1 29 ? 2.432 -6.032 -4.887 1.00 1.00 29 ARG A N 7
ATOM 6507 C CA . ARG A 1 29 ? 1.021 -6.391 -4.777 1.00 1.00 29 ARG A CA 7
ATOM 6508 C C . ARG A 1 29 ? 0.719 -7.625 -5.633 1.00 1.00 29 ARG A C 7
ATOM 6509 O O . ARG A 1 29 ? 0.041 -8.552 -5.189 1.00 1.00 29 ARG A O 7
ATOM 6530 N N . ALA A 1 30 ? 1.232 -7.625 -6.861 1.00 1.00 30 ALA A N 7
ATOM 6531 C CA . ALA A 1 30 ? 1.022 -8.742 -7.778 1.00 1.00 30 ALA A CA 7
ATOM 6532 C C . ALA A 1 30 ? 1.837 -9.959 -7.349 1.00 1.00 30 ALA A C 7
ATOM 6533 O O . ALA A 1 30 ? 1.383 -11.097 -7.470 1.00 1.00 30 ALA A O 7
ATOM 6540 N N . LYS A 1 31 ? 3.043 -9.710 -6.849 1.00 1.00 31 LYS A N 7
ATOM 6541 C CA . LYS A 1 31 ? 3.916 -10.792 -6.403 1.00 1.00 31 LYS A CA 7
ATOM 6542 C C . LYS A 1 31 ? 3.291 -11.530 -5.224 1.00 1.00 31 LYS A C 7
ATOM 6543 O O . LYS A 1 31 ? 3.373 -12.756 -5.129 1.00 1.00 31 LYS A O 7
ATOM 6562 N N . ALA A 1 32 ? 2.664 -10.774 -4.327 1.00 1.00 32 ALA A N 7
ATOM 6563 C CA . ALA A 1 32 ? 2.026 -11.362 -3.157 1.00 1.00 32 ALA A CA 7
ATOM 6564 C C . ALA A 1 32 ? 0.901 -12.307 -3.571 1.00 1.00 32 ALA A C 7
ATOM 6565 O O . ALA A 1 32 ? 0.702 -13.349 -2.949 1.00 1.00 32 ALA A O 7
ATOM 6572 N N . LEU A 1 33 ? 0.165 -11.941 -4.629 1.00 1.00 33 LEU A N 7
ATOM 6573 C CA . LEU A 1 33 ? -0.944 -12.768 -5.115 1.00 1.00 33 LEU A CA 7
ATOM 6574 C C . LEU A 1 33 ? -0.769 -13.064 -6.601 1.00 1.00 33 LEU A C 7
ATOM 6575 O O . LEU A 1 33 ? -1.594 -12.668 -7.425 1.00 1.00 33 LEU A O 7
ATOM 6591 N N . ASP A 1 34 ? 0.313 -13.758 -6.930 1.00 1.00 34 ASP A N 7
ATOM 6592 C CA . ASP A 1 34 ? 0.605 -14.099 -8.314 1.00 1.00 34 ASP A CA 7
ATOM 6593 C C . ASP A 1 34 ? -0.474 -14.998 -8.901 1.00 1.00 34 ASP A C 7
ATOM 6594 O O . ASP A 1 34 ? -0.915 -14.765 -10.028 1.00 1.00 34 ASP A O 7
ATOM 6603 N N . LEU A 1 35 ? -0.878 -16.034 -8.135 1.00 1.00 35 LEU A N 7
ATOM 6604 C CA . LEU A 1 35 ? -1.902 -16.998 -8.573 1.00 1.00 35 LEU A CA 7
ATOM 6605 C C . LEU A 1 35 ? -2.725 -16.469 -9.759 1.00 1.00 35 LEU A C 7
ATOM 6606 O O . LEU A 1 35 ? -3.800 -15.896 -9.573 1.00 1.00 35 LEU A O 7
ATOM 6622 N N . PRO A 1 36 ? -2.225 -16.631 -10.964 1.00 1.00 36 PRO A N 7
ATOM 6623 C CA . PRO A 1 36 ? -2.908 -16.143 -12.193 1.00 1.00 36 PRO A CA 7
ATOM 6624 C C . PRO A 1 36 ? -4.066 -17.050 -12.619 1.00 1.00 36 PRO A C 7
ATOM 6625 O O . PRO A 1 36 ? -4.834 -16.710 -13.523 1.00 1.00 36 PRO A O 7
ATOM 6636 N N . LYS A 1 37 ? -4.183 -18.200 -11.961 1.00 1.00 37 LYS A N 7
ATOM 6637 C CA . LYS A 1 37 ? -5.249 -19.160 -12.269 1.00 1.00 37 LYS A CA 7
ATOM 6638 C C . LYS A 1 37 ? -5.241 -19.565 -13.744 1.00 1.00 37 LYS A C 7
ATOM 6639 O O . LYS A 1 37 ? -6.098 -19.127 -14.511 1.00 1.00 37 LYS A O 7
ATOM 6658 N N . GLU A 1 38 ? -4.286 -20.417 -14.144 1.00 1.00 38 GLU A N 7
ATOM 6659 C CA . GLU A 1 38 ? -4.209 -20.874 -15.530 1.00 1.00 38 GLU A CA 7
ATOM 6660 C C . GLU A 1 38 ? -3.737 -22.326 -15.572 1.00 1.00 38 GLU A C 7
ATOM 6661 O O . GLU A 1 38 ? -3.247 -22.857 -14.575 1.00 1.00 38 GLU A O 7
ATOM 6673 N N . ILE A 1 39 ? -3.900 -22.969 -16.726 1.00 1.00 39 ILE A N 7
ATOM 6674 C CA . ILE A 1 39 ? -3.501 -24.363 -16.873 1.00 1.00 39 ILE A CA 7
ATOM 6675 C C . ILE A 1 39 ? -1.996 -24.517 -16.655 1.00 1.00 39 ILE A C 7
ATOM 6676 O O . ILE A 1 39 ? -1.504 -25.616 -16.395 1.00 1.00 39 ILE A O 7
ATOM 6692 N N . GLY A 1 40 ? -1.277 -23.407 -16.777 1.00 1.00 40 GLY A N 7
ATOM 6693 C CA . GLY A 1 40 ? 0.174 -23.411 -16.605 1.00 1.00 40 GLY A CA 7
ATOM 6694 C C . GLY A 1 40 ? 0.581 -23.871 -15.206 1.00 1.00 40 GLY A C 7
ATOM 6695 O O . GLY A 1 40 ? -0.226 -23.850 -14.276 1.00 1.00 40 GLY A O 7
ATOM 6699 N N . GLY A 1 41 ? 1.843 -24.283 -15.066 1.00 1.00 41 GLY A N 7
ATOM 6700 C CA . GLY A 1 41 ? 2.352 -24.742 -13.775 1.00 1.00 41 GLY A CA 7
ATOM 6701 C C . GLY A 1 41 ? 3.737 -25.370 -13.919 1.00 1.00 41 GLY A C 7
ATOM 6702 O O . GLY A 1 41 ? 4.694 -24.699 -14.311 1.00 1.00 41 GLY A O 7
ATOM 6706 N N . ARG A 1 42 ? 3.847 -26.662 -13.586 1.00 1.00 42 ARG A N 7
ATOM 6707 C CA . ARG A 1 42 ? 5.129 -27.375 -13.665 1.00 1.00 42 ARG A CA 7
ATOM 6708 C C . ARG A 1 42 ? 5.015 -28.638 -14.512 1.00 1.00 42 ARG A C 7
ATOM 6709 O O . ARG A 1 42 ? 3.928 -29.184 -14.695 1.00 1.00 42 ARG A O 7
ATOM 6730 N N . ASN A 1 43 ? 6.157 -29.087 -15.029 1.00 1.00 43 ASN A N 7
ATOM 6731 C CA . ASN A 1 43 ? 6.202 -30.282 -15.863 1.00 1.00 43 ASN A CA 7
ATOM 6732 C C . ASN A 1 43 ? 5.277 -30.139 -17.069 1.00 1.00 43 ASN A C 7
ATOM 6733 O O . ASN A 1 43 ? 4.586 -31.086 -17.447 1.00 1.00 43 ASN A O 7
ATOM 6744 N N . GLY A 1 44 ? 5.270 -28.950 -17.673 1.00 1.00 44 GLY A N 7
ATOM 6745 C CA . GLY A 1 44 ? 4.426 -28.682 -18.845 1.00 1.00 44 GLY A CA 7
ATOM 6746 C C . GLY A 1 44 ? 5.227 -27.997 -19.951 1.00 1.00 44 GLY A C 7
ATOM 6747 O O . GLY A 1 44 ? 4.978 -26.841 -20.287 1.00 1.00 44 GLY A O 7
ATOM 6751 N N . PRO A 1 45 ? 6.182 -28.689 -20.515 1.00 1.00 45 PRO A N 7
ATOM 6752 C CA . PRO A 1 45 ? 7.045 -28.144 -21.610 1.00 1.00 45 PRO A CA 7
ATOM 6753 C C . PRO A 1 45 ? 6.355 -28.194 -22.980 1.00 1.00 45 PRO A C 7
ATOM 6754 O O . PRO A 1 45 ? 5.551 -27.320 -23.313 1.00 1.00 45 PRO A O 7
ATOM 6765 N N . GLU A 1 46 ? 6.674 -29.227 -23.760 1.00 1.00 46 GLU A N 7
ATOM 6766 C CA . GLU A 1 46 ? 6.087 -29.407 -25.089 1.00 1.00 46 GLU A CA 7
ATOM 6767 C C . GLU A 1 46 ? 6.620 -28.369 -26.086 1.00 1.00 46 GLU A C 7
ATOM 6768 O O . GLU A 1 46 ? 5.868 -27.526 -26.574 1.00 1.00 46 GLU A O 7
ATOM 6780 N N . PRO A 1 47 ? 7.895 -28.412 -26.394 1.00 1.00 47 PRO A N 7
ATOM 6781 C CA . PRO A 1 47 ? 8.514 -27.453 -27.360 1.00 1.00 47 PRO A CA 7
ATOM 6782 C C . PRO A 1 47 ? 8.076 -27.718 -28.807 1.00 1.00 47 PRO A C 7
ATOM 6783 O O . PRO A 1 47 ? 7.984 -26.791 -29.612 1.00 1.00 47 PRO A O 7
ATOM 6794 N N . VAL A 1 48 ? 7.821 -28.988 -29.137 1.00 1.00 48 VAL A N 7
ATOM 6795 C CA . VAL A 1 48 ? 7.409 -29.359 -30.502 1.00 1.00 48 VAL A CA 7
ATOM 6796 C C . VAL A 1 48 ? 5.929 -29.755 -30.542 1.00 1.00 48 VAL A C 7
ATOM 6797 O O . VAL A 1 48 ? 5.548 -30.827 -30.070 1.00 1.00 48 VAL A O 7
ATOM 6810 N N . ARG A 1 49 ? 5.102 -28.876 -31.112 1.00 1.00 49 ARG A N 7
ATOM 6811 C CA . ARG A 1 49 ? 3.665 -29.133 -31.211 1.00 1.00 49 ARG A CA 7
ATOM 6812 C C . ARG A 1 49 ? 3.389 -30.356 -32.094 1.00 1.00 49 ARG A C 7
ATOM 6813 O O . ARG A 1 49 ? 2.528 -31.177 -31.777 1.00 1.00 49 ARG A O 7
ATOM 6834 N N . PHE A 1 50 ? 4.118 -30.462 -33.203 1.00 1.00 50 PHE A N 7
ATOM 6835 C CA . PHE A 1 50 ? 3.943 -31.581 -34.130 1.00 1.00 50 PHE A CA 7
ATOM 6836 C C . PHE A 1 50 ? 2.501 -31.639 -34.634 1.00 1.00 50 PHE A C 7
ATOM 6837 O O . PHE A 1 50 ? 2.118 -32.567 -35.346 1.00 1.00 50 PHE A O 7
ATOM 6854 N N . GLY A 1 51 ? 1.710 -30.632 -34.262 1.00 1.00 51 GLY A N 7
ATOM 6855 C CA . GLY A 1 51 ? 0.310 -30.563 -34.680 1.00 1.00 51 GLY A CA 7
ATOM 6856 C C . GLY A 1 51 ? 0.179 -29.898 -36.053 1.00 1.00 51 GLY A C 7
ATOM 6857 O O . GLY A 1 51 ? -0.909 -29.846 -36.628 1.00 1.00 51 GLY A O 7
ATOM 6861 N N . ASP A 1 52 ? 1.298 -29.404 -36.571 1.00 1.00 52 ASP A N 7
ATOM 6862 C CA . ASP A 1 52 ? 1.319 -28.754 -37.882 1.00 1.00 52 ASP A CA 7
ATOM 6863 C C . ASP A 1 52 ? 0.134 -27.802 -38.059 1.00 1.00 52 ASP A C 7
ATOM 6864 O O . ASP A 1 52 ? 0.173 -26.664 -37.594 1.00 1.00 52 ASP A O 7
ATOM 6873 N N . TRP A 1 53 ? -0.914 -28.270 -38.740 1.00 1.00 53 TRP A N 7
ATOM 6874 C CA . TRP A 1 53 ? -2.103 -27.446 -38.977 1.00 1.00 53 TRP A CA 7
ATOM 6875 C C . TRP A 1 53 ? -1.718 -25.998 -39.294 1.00 1.00 53 TRP A C 7
ATOM 6876 O O . TRP A 1 53 ? -2.069 -25.076 -38.558 1.00 1.00 53 TRP A O 7
ATOM 6897 N N . GLU A 1 54 ? -0.997 -25.807 -40.397 1.00 1.00 54 GLU A N 7
ATOM 6898 C CA . GLU A 1 54 ? -0.570 -24.473 -40.802 1.00 1.00 54 GLU A CA 7
ATOM 6899 C C . GLU A 1 54 ? -1.766 -23.617 -41.218 1.00 1.00 54 GLU A C 7
ATOM 6900 O O . GLU A 1 54 ? -1.804 -22.416 -40.943 1.00 1.00 54 GLU A O 7
ATOM 6912 N N . LYS A 1 55 ? -2.741 -24.236 -41.888 1.00 1.00 55 LYS A N 7
ATOM 6913 C CA . LYS A 1 55 ? -3.926 -23.507 -42.337 1.00 1.00 55 LYS A CA 7
ATOM 6914 C C . LYS A 1 55 ? -5.112 -24.457 -42.561 1.00 1.00 55 LYS A C 7
ATOM 6915 O O . LYS A 1 55 ? -5.981 -24.584 -41.698 1.00 1.00 55 LYS A O 7
ATOM 6934 N N . LYS A 1 56 ? -5.146 -25.113 -43.722 1.00 1.00 56 LYS A N 7
ATOM 6935 C CA . LYS A 1 56 ? -6.236 -26.039 -44.046 1.00 1.00 56 LYS A CA 7
ATOM 6936 C C . LYS A 1 56 ? -7.593 -25.408 -43.736 1.00 1.00 56 LYS A C 7
ATOM 6937 O O . LYS A 1 56 ? -8.096 -25.510 -42.617 1.00 1.00 56 LYS A O 7
ATOM 6956 N N . GLY A 1 57 ? -8.182 -24.764 -44.743 1.00 1.00 57 GLY A N 7
ATOM 6957 C CA . GLY A 1 57 ? -9.483 -24.123 -44.576 1.00 1.00 57 GLY A CA 7
ATOM 6958 C C . GLY A 1 57 ? -9.909 -23.404 -45.851 1.00 1.00 57 GLY A C 7
ATOM 6959 O O . GLY A 1 57 ? -11.004 -23.630 -46.369 1.00 1.00 57 GLY A O 7
ATOM 6963 N N . ILE A 1 58 ? -9.036 -22.533 -46.357 1.00 1.00 58 ILE A N 7
ATOM 6964 C CA . ILE A 1 58 ? -9.326 -21.781 -47.576 1.00 1.00 58 ILE A CA 7
ATOM 6965 C C . ILE A 1 58 ? -8.802 -22.525 -48.802 1.00 1.00 58 ILE A C 7
ATOM 6966 O O . ILE A 1 58 ? -9.085 -22.145 -49.938 1.00 1.00 58 ILE A O 7
ATOM 6982 N N . ALA A 1 59 ? -8.030 -23.589 -48.562 1.00 1.00 59 ALA 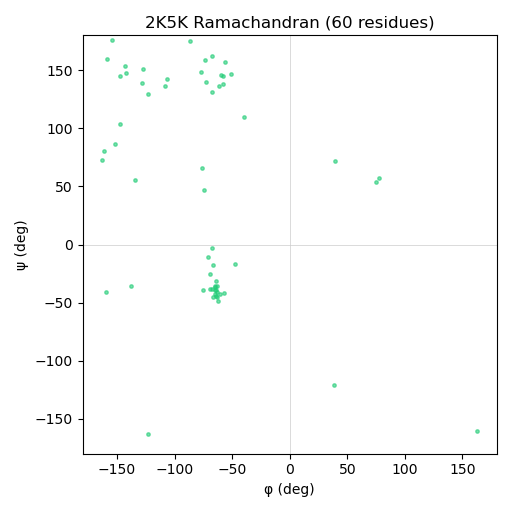A N 7
ATOM 6983 C CA . ALA A 1 59 ? -7.459 -24.385 -49.649 1.00 1.00 59 ALA A CA 7
ATOM 6984 C C . ALA A 1 59 ? -7.541 -25.876 -49.319 1.00 1.00 59 ALA A C 7
ATOM 6985 O O . ALA A 1 59 ? -6.599 -26.626 -49.572 1.00 1.00 59 ALA A O 7
ATOM 6992 N N . ILE A 1 60 ? -8.669 -26.295 -48.740 1.00 1.00 60 ILE A N 7
ATOM 6993 C CA . ILE A 1 60 ? -8.866 -27.699 -48.366 1.00 1.00 60 ILE A CA 7
ATOM 6994 C C . ILE A 1 60 ? -8.348 -28.639 -49.458 1.00 1.00 60 ILE A C 7
ATOM 6995 O O . ILE A 1 60 ? -9.089 -29.046 -50.353 1.00 1.00 60 ILE A O 7
ATOM 7011 N N . ASP A 1 61 ? -7.061 -28.969 -49.373 1.00 1.00 61 ASP A N 7
ATOM 7012 C CA . ASP A 1 61 ? -6.420 -29.851 -50.347 1.00 1.00 61 ASP A CA 7
ATOM 7013 C C . ASP A 1 61 ? -6.992 -31.270 -50.284 1.00 1.00 61 ASP A C 7
ATOM 7014 O O . ASP A 1 61 ? -7.174 -31.917 -51.315 1.00 1.00 61 ASP A O 7
ATOM 7023 N N . PHE A 1 62 ? -7.265 -31.751 -49.070 1.00 1.00 62 PHE A N 7
ATOM 7024 C CA . PHE A 1 62 ? -7.812 -33.104 -48.887 1.00 1.00 62 PHE A CA 7
ATOM 7025 C C . PHE A 1 62 ? -9.317 -33.053 -48.642 1.00 1.00 62 PHE A C 7
ATOM 7026 O O . PHE A 1 62 ? -9.714 -33.166 -47.494 1.00 1.00 62 PHE A O 7
ATOM 7043 N N . MET A 1 1 ? -1.956 -25.969 -2.572 1.00 1.00 1 MET A N 8
ATOM 7044 C CA . MET A 1 1 ? -3.218 -25.573 -3.254 1.00 1.00 1 MET A CA 8
ATOM 7045 C C . MET A 1 1 ? -4.386 -25.705 -2.281 1.00 1.00 1 MET A C 8
ATOM 7046 O O . MET A 1 1 ? -5.539 -25.496 -2.655 1.00 1.00 1 MET A O 8
ATOM 7062 N N . ARG A 1 2 ? -4.086 -26.045 -1.030 1.00 1.00 2 ARG A N 8
ATOM 7063 C CA . ARG A 1 2 ? -5.139 -26.187 -0.028 1.00 1.00 2 ARG A CA 8
ATOM 7064 C C . ARG A 1 2 ? -5.842 -24.848 0.151 1.00 1.00 2 ARG A C 8
ATOM 7065 O O . ARG A 1 2 ? -7.068 -24.781 0.232 1.00 1.00 2 ARG A O 8
ATOM 7086 N N . ASP A 1 3 ? -5.049 -23.785 0.211 1.00 1.00 3 ASP A N 8
ATOM 7087 C CA . ASP A 1 3 ? -5.574 -22.437 0.380 1.00 1.00 3 ASP A CA 8
ATOM 7088 C C . ASP A 1 3 ? -5.946 -21.828 -0.974 1.00 1.00 3 ASP A C 8
ATOM 7089 O O . ASP A 1 3 ? -5.748 -22.449 -2.018 1.00 1.00 3 ASP A O 8
ATOM 7098 N N . MET A 1 4 ? -6.499 -20.615 -0.945 1.00 1.00 4 MET A N 8
ATOM 7099 C CA . MET A 1 4 ? -6.912 -19.922 -2.169 1.00 1.00 4 MET A CA 8
ATOM 7100 C C . MET A 1 4 ? -8.011 -20.696 -2.898 1.00 1.00 4 MET A C 8
ATOM 7101 O O . MET A 1 4 ? -8.440 -20.298 -3.981 1.00 1.00 4 MET A O 8
ATOM 7115 N N . THR A 1 5 ? -8.467 -21.798 -2.302 1.00 1.00 5 THR A N 8
ATOM 7116 C CA . THR A 1 5 ? -9.526 -22.611 -2.910 1.00 1.00 5 THR A CA 8
ATOM 7117 C C . THR A 1 5 ? -10.892 -22.189 -2.372 1.00 1.00 5 THR A C 8
ATOM 7118 O O . THR A 1 5 ? -11.920 -22.754 -2.741 1.00 1.00 5 THR A O 8
ATOM 7129 N N . GLU A 1 6 ? -10.882 -21.194 -1.494 1.00 1.00 6 GLU A N 8
ATOM 7130 C CA . GLU A 1 6 ? -12.116 -20.697 -0.896 1.00 1.00 6 GLU A CA 8
ATOM 7131 C C . GLU A 1 6 ? -12.970 -19.965 -1.932 1.00 1.00 6 GLU A C 8
ATOM 7132 O O . GLU A 1 6 ? -12.467 -19.144 -2.700 1.00 1.00 6 GLU A O 8
ATOM 7144 N N . GLU A 1 7 ? -14.268 -20.272 -1.949 1.00 1.00 7 GLU A N 8
ATOM 7145 C CA . GLU A 1 7 ? -15.195 -19.645 -2.892 1.00 1.00 7 GLU A CA 8
ATOM 7146 C C . GLU A 1 7 ? -15.593 -18.250 -2.412 1.00 1.00 7 GLU A C 8
ATOM 7147 O O . GLU A 1 7 ? -15.856 -18.046 -1.226 1.00 1.00 7 GLU A O 8
ATOM 7159 N N . THR A 1 8 ? -15.642 -17.292 -3.339 1.00 1.00 8 THR A N 8
ATOM 7160 C CA . THR A 1 8 ? -16.019 -15.913 -3.003 1.00 1.00 8 THR A CA 8
ATOM 7161 C C . THR A 1 8 ? -17.098 -15.407 -3.955 1.00 1.00 8 THR A C 8
ATOM 7162 O O . THR A 1 8 ? -16.962 -15.510 -5.174 1.00 1.00 8 THR A O 8
ATOM 7173 N N . ARG A 1 9 ? -18.169 -14.857 -3.392 1.00 1.00 9 ARG A N 8
ATOM 7174 C CA . ARG A 1 9 ? -19.264 -14.335 -4.204 1.00 1.00 9 ARG A CA 8
ATOM 7175 C C . ARG A 1 9 ? -18.871 -12.991 -4.814 1.00 1.00 9 ARG A C 8
ATOM 7176 O O . ARG A 1 9 ? -18.001 -12.296 -4.293 1.00 1.00 9 ARG A O 8
ATOM 7197 N N . LYS A 1 10 ? -19.514 -12.628 -5.925 1.00 1.00 10 LYS A N 8
ATOM 7198 C CA . LYS A 1 10 ? -19.204 -11.364 -6.590 1.00 1.00 10 LYS A CA 8
ATOM 7199 C C . LYS A 1 10 ? -19.276 -10.215 -5.592 1.00 1.00 10 LYS A C 8
ATOM 7200 O O . LYS A 1 10 ? -20.207 -10.125 -4.793 1.00 1.00 10 LYS A O 8
ATOM 7219 N N . ASP A 1 11 ? -18.253 -9.360 -5.623 1.00 1.00 11 ASP A N 8
ATOM 7220 C CA . ASP A 1 11 ? -18.156 -8.228 -4.699 1.00 1.00 11 ASP A CA 8
ATOM 7221 C C . ASP A 1 11 ? -18.478 -6.907 -5.393 1.00 1.00 11 ASP A C 8
ATOM 7222 O O . ASP A 1 11 ? -19.400 -6.831 -6.204 1.00 1.00 11 ASP A O 8
ATOM 7231 N N . LEU A 1 12 ? -17.729 -5.862 -5.044 1.00 1.00 12 LEU A N 8
ATOM 7232 C CA . LEU A 1 12 ? -17.960 -4.540 -5.609 1.00 1.00 12 LEU A CA 8
ATOM 7233 C C . LEU A 1 12 ? -18.149 -4.630 -7.125 1.00 1.00 12 LEU A C 8
ATOM 7234 O O . LEU A 1 12 ? -17.681 -5.585 -7.749 1.00 1.00 12 LEU A O 8
ATOM 7250 N N . PRO A 1 13 ? -18.825 -3.665 -7.725 1.00 1.00 13 PRO A N 8
ATOM 7251 C CA . PRO A 1 13 ? -19.055 -3.654 -9.199 1.00 1.00 13 PRO A CA 8
ATOM 7252 C C . PRO A 1 13 ? -17.773 -3.983 -9.983 1.00 1.00 13 PRO A C 8
ATOM 7253 O O . PRO A 1 13 ? -16.738 -4.306 -9.400 1.00 1.00 13 PRO A O 8
ATOM 7264 N N . PRO A 1 14 ? -17.820 -3.904 -11.291 1.00 1.00 14 PRO A N 8
ATOM 7265 C CA . PRO A 1 14 ? -16.645 -4.204 -12.159 1.00 1.00 14 PRO A CA 8
ATOM 7266 C C . PRO A 1 14 ? -15.435 -3.345 -11.797 1.00 1.00 14 PRO A C 8
ATOM 7267 O O . PRO A 1 14 ? -14.319 -3.600 -12.254 1.00 1.00 14 PRO A O 8
ATOM 7278 N N . GLU A 1 15 ? -15.661 -2.330 -10.969 1.00 1.00 15 GLU A N 8
ATOM 7279 C CA . GLU A 1 15 ? -14.582 -1.447 -10.550 1.00 1.00 15 GLU A CA 8
ATOM 7280 C C . GLU A 1 15 ? -13.425 -2.261 -9.977 1.00 1.00 15 GLU A C 8
ATOM 7281 O O . GLU A 1 15 ? -12.286 -1.798 -9.932 1.00 1.00 15 GLU A O 8
ATOM 7293 N N . ALA A 1 16 ? -13.732 -3.481 -9.554 1.00 1.00 16 ALA A N 8
ATOM 7294 C CA . ALA A 1 16 ? -12.725 -4.372 -9.001 1.00 1.00 16 ALA A CA 8
ATOM 7295 C C . ALA A 1 16 ? -11.706 -4.751 -10.070 1.00 1.00 16 ALA A C 8
ATOM 7296 O O . ALA A 1 16 ? -10.514 -4.869 -9.792 1.00 1.00 16 ALA A O 8
ATOM 7303 N N . LEU A 1 17 ? -12.182 -4.936 -11.298 1.00 1.00 17 LEU A N 8
ATOM 7304 C CA . LEU A 1 17 ? -11.302 -5.296 -12.401 1.00 1.00 17 LEU A CA 8
ATOM 7305 C C . LEU A 1 17 ? -10.292 -4.186 -12.647 1.00 1.00 17 LEU A C 8
ATOM 7306 O O . LEU A 1 17 ? -9.105 -4.444 -12.848 1.00 1.00 17 LEU A O 8
ATOM 7322 N N . ARG A 1 18 ? -10.767 -2.950 -12.607 1.00 1.00 18 ARG A N 8
ATOM 7323 C CA . ARG A 1 18 ? -9.892 -1.808 -12.805 1.00 1.00 18 ARG A CA 8
ATOM 7324 C C . ARG A 1 18 ? -8.888 -1.743 -11.663 1.00 1.00 18 ARG A C 8
ATOM 7325 O O . ARG A 1 18 ? -7.716 -1.436 -11.870 1.00 1.00 18 ARG A O 8
ATOM 7346 N N . ALA A 1 19 ? -9.350 -2.059 -10.457 1.00 1.00 19 ALA A N 8
ATOM 7347 C CA . ALA A 1 19 ? -8.468 -2.055 -9.300 1.00 1.00 19 ALA A CA 8
ATOM 7348 C C . ALA A 1 19 ? -7.396 -3.124 -9.478 1.00 1.00 19 ALA A C 8
ATOM 7349 O O . ALA A 1 19 ? -6.210 -2.883 -9.250 1.00 1.00 19 ALA A O 8
ATOM 7356 N N . LEU A 1 20 ? -7.830 -4.303 -9.905 1.00 1.00 20 LEU A N 8
ATOM 7357 C CA . LEU A 1 20 ? -6.913 -5.411 -10.133 1.00 1.00 20 LEU A CA 8
ATOM 7358 C C . LEU A 1 20 ? -5.919 -5.032 -11.225 1.00 1.00 20 LEU A C 8
ATOM 7359 O O . LEU A 1 20 ? -4.733 -5.349 -11.139 1.00 1.00 20 LEU A O 8
ATOM 7375 N N . ALA A 1 21 ? -6.417 -4.350 -12.252 1.00 1.00 21 ALA A N 8
ATOM 7376 C CA . ALA A 1 21 ? -5.575 -3.926 -13.363 1.00 1.00 21 ALA A CA 8
ATOM 7377 C C . ALA A 1 21 ? -4.503 -2.956 -12.880 1.00 1.00 21 ALA A C 8
ATOM 7378 O O . ALA A 1 21 ? -3.363 -3.007 -13.336 1.00 1.00 21 ALA A O 8
ATOM 7385 N N . GLU A 1 22 ? -4.866 -2.085 -11.946 1.00 1.00 22 GLU A N 8
ATOM 7386 C CA . GLU A 1 22 ? -3.908 -1.129 -11.398 1.00 1.00 22 GLU A CA 8
ATOM 7387 C C . GLU A 1 22 ? -2.876 -1.865 -10.548 1.00 1.00 22 GLU A C 8
ATOM 7388 O O . GLU A 1 22 ? -1.702 -1.503 -10.525 1.00 1.00 22 GLU A O 8
ATOM 7400 N N . ALA A 1 23 ? -3.327 -2.913 -9.858 1.00 1.00 23 ALA A N 8
ATOM 7401 C CA . ALA A 1 23 ? -2.437 -3.705 -9.014 1.00 1.00 23 ALA A CA 8
ATOM 7402 C C . ALA A 1 23 ? -1.202 -4.114 -9.809 1.00 1.00 23 ALA A C 8
ATOM 7403 O O . ALA A 1 23 ? -0.166 -4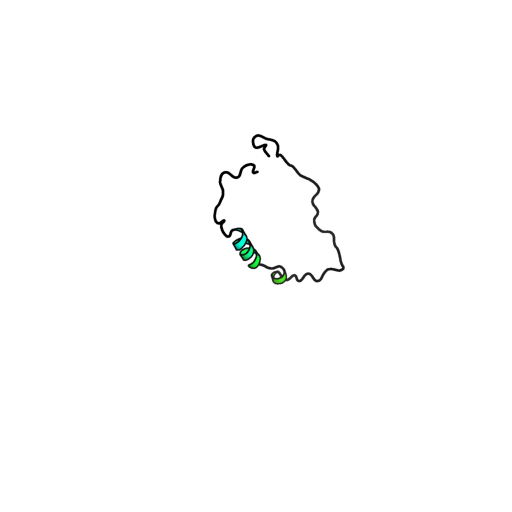.461 -9.241 1.00 1.00 23 ALA A O 8
ATOM 7410 N N . GLU A 1 24 ? -1.322 -4.059 -11.131 1.00 1.00 24 GLU A N 8
ATOM 7411 C CA . GLU A 1 24 ? -0.217 -4.413 -12.015 1.00 1.00 24 GLU A CA 8
ATOM 7412 C C . GLU A 1 24 ? 1.004 -3.551 -11.703 1.00 1.00 24 GLU A C 8
ATOM 7413 O O . GLU A 1 24 ? 2.143 -3.998 -11.844 1.00 1.00 24 GLU A O 8
ATOM 7425 N N . GLU A 1 25 ? 0.758 -2.317 -11.272 1.00 1.00 25 GLU A N 8
ATOM 7426 C CA . GLU A 1 25 ? 1.845 -1.402 -10.931 1.00 1.00 25 GLU A CA 8
ATOM 7427 C C . GLU A 1 25 ? 2.666 -1.973 -9.777 1.00 1.00 25 GLU A C 8
ATOM 7428 O O . GLU A 1 25 ? 3.879 -1.794 -9.713 1.00 1.00 25 GLU A O 8
ATOM 7440 N N . ARG A 1 26 ? 1.980 -2.644 -8.862 1.00 1.00 26 ARG A N 8
ATOM 7441 C CA . ARG A 1 26 ? 2.635 -3.225 -7.693 1.00 1.00 26 ARG A CA 8
ATOM 7442 C C . ARG A 1 26 ? 3.493 -4.433 -8.074 1.00 1.00 26 ARG A C 8
ATOM 7443 O O . ARG A 1 26 ? 3.113 -5.232 -8.929 1.00 1.00 26 ARG A O 8
ATOM 7464 N N . ARG A 1 27 ? 4.660 -4.555 -7.431 1.00 1.00 27 ARG A N 8
ATOM 7465 C CA . ARG A 1 27 ? 5.570 -5.667 -7.709 1.00 1.00 27 ARG A CA 8
ATOM 7466 C C . ARG A 1 27 ? 4.804 -6.985 -7.784 1.00 1.00 27 ARG A C 8
ATOM 7467 O O . ARG A 1 27 ? 4.301 -7.484 -6.779 1.00 1.00 27 ARG A O 8
ATOM 7488 N N . ARG A 1 28 ? 4.725 -7.543 -8.989 1.00 1.00 28 ARG A N 8
ATOM 7489 C CA . ARG A 1 28 ? 4.023 -8.806 -9.207 1.00 1.00 28 ARG A CA 8
ATOM 7490 C C . ARG A 1 28 ? 4.728 -9.956 -8.486 1.00 1.00 28 ARG A C 8
ATOM 7491 O O . ARG A 1 28 ? 4.086 -10.903 -8.034 1.00 1.00 28 ARG A O 8
ATOM 7512 N N . ARG A 1 29 ? 6.050 -9.865 -8.389 1.00 1.00 29 ARG A N 8
ATOM 7513 C CA . ARG A 1 29 ? 6.838 -10.902 -7.729 1.00 1.00 29 ARG A CA 8
ATOM 7514 C C . ARG A 1 29 ? 6.416 -11.044 -6.266 1.00 1.00 29 ARG A C 8
ATOM 7515 O O . ARG A 1 29 ? 6.449 -12.140 -5.703 1.00 1.00 29 ARG A O 8
ATOM 7536 N N . ALA A 1 30 ? 6.022 -9.930 -5.661 1.00 1.00 30 ALA A N 8
ATOM 7537 C CA . ALA A 1 30 ? 5.596 -9.924 -4.263 1.00 1.00 30 ALA A CA 8
ATOM 7538 C C . ALA A 1 30 ? 4.326 -10.749 -4.078 1.00 1.00 30 ALA A C 8
ATOM 7539 O O . ALA A 1 30 ? 4.175 -11.463 -3.086 1.00 1.00 30 ALA A O 8
ATOM 7546 N N . LYS A 1 31 ? 3.416 -10.649 -5.042 1.00 1.00 31 LYS A N 8
ATOM 7547 C CA . LYS A 1 31 ? 2.162 -11.392 -4.977 1.00 1.00 31 LYS A CA 8
ATOM 7548 C C . LYS A 1 31 ? 2.388 -12.841 -5.401 1.00 1.00 31 LYS A C 8
ATOM 7549 O O . LYS A 1 31 ? 1.438 -13.579 -5.658 1.00 1.00 31 LYS A O 8
ATOM 7568 N N . ALA A 1 32 ? 3.657 -13.236 -5.466 1.00 1.00 32 ALA A N 8
ATOM 7569 C CA . ALA A 1 32 ? 4.011 -14.598 -5.856 1.00 1.00 32 ALA A CA 8
ATOM 7570 C C . ALA A 1 32 ? 3.166 -15.050 -7.044 1.00 1.00 32 ALA A C 8
ATOM 7571 O O . ALA A 1 32 ? 2.706 -16.190 -7.086 1.00 1.00 32 ALA A O 8
ATOM 7578 N N . LEU A 1 33 ? 2.971 -14.152 -8.008 1.00 1.00 33 LEU A N 8
ATOM 7579 C CA . LEU A 1 33 ? 2.181 -14.481 -9.194 1.00 1.00 33 LEU A CA 8
ATOM 7580 C C . LEU A 1 33 ? 2.628 -13.633 -10.379 1.00 1.00 33 LEU A C 8
ATOM 7581 O O . LEU A 1 33 ? 2.310 -12.447 -10.461 1.00 1.00 33 LEU A O 8
ATOM 7597 N N . ASP A 1 34 ? 3.363 -14.252 -11.293 1.00 1.00 34 ASP A N 8
ATOM 7598 C CA . ASP A 1 34 ? 3.851 -13.550 -12.474 1.00 1.00 34 ASP A CA 8
ATOM 7599 C C . ASP A 1 34 ? 2.725 -13.350 -13.490 1.00 1.00 34 ASP A C 8
ATOM 7600 O O . ASP A 1 34 ? 1.830 -14.186 -13.609 1.00 1.00 34 ASP A O 8
ATOM 7609 N N . LEU A 1 35 ? 2.770 -12.230 -14.221 1.00 1.00 35 LEU A N 8
ATOM 7610 C CA . LEU A 1 35 ? 1.742 -11.923 -15.226 1.00 1.00 35 LEU A CA 8
ATOM 7611 C C . LEU A 1 35 ? 2.379 -11.524 -16.558 1.00 1.00 35 LEU A C 8
ATOM 7612 O O . LEU A 1 35 ? 2.435 -10.340 -16.897 1.00 1.00 35 LEU A O 8
ATOM 7628 N N . PRO A 1 36 ? 2.847 -12.486 -17.315 1.00 1.00 36 PRO A N 8
ATOM 7629 C CA . PRO A 1 36 ? 3.485 -12.232 -18.645 1.00 1.00 36 PRO A CA 8
ATOM 7630 C C . PRO A 1 36 ? 2.583 -11.415 -19.581 1.00 1.00 36 PRO A C 8
ATOM 7631 O O . PRO A 1 36 ? 3.067 -10.574 -20.340 1.00 1.00 36 PRO A O 8
ATOM 7642 N N . LYS A 1 37 ? 1.277 -11.670 -19.529 1.00 1.00 37 LYS A N 8
ATOM 7643 C CA . LYS A 1 37 ? 0.329 -10.957 -20.385 1.00 1.00 37 LYS A CA 8
ATOM 7644 C C . LYS A 1 37 ? 0.066 -9.545 -19.861 1.00 1.00 37 LYS A C 8
ATOM 7645 O O . LYS A 1 37 ? -0.000 -9.326 -18.651 1.00 1.00 37 LYS A O 8
ATOM 7664 N N . GLU A 1 38 ? -0.087 -8.590 -20.781 1.00 1.00 38 GLU A N 8
ATOM 7665 C CA . GLU A 1 38 ? -0.349 -7.203 -20.398 1.00 1.00 38 GLU A CA 8
ATOM 7666 C C . GLU A 1 38 ? -0.963 -6.429 -21.571 1.00 1.00 38 GLU A C 8
ATOM 7667 O O . GLU A 1 38 ? -1.764 -5.515 -21.367 1.00 1.00 38 GLU A O 8
ATOM 7679 N N . ILE A 1 39 ? -0.596 -6.807 -22.794 1.00 1.00 39 ILE A N 8
ATOM 7680 C CA . ILE A 1 39 ? -1.134 -6.145 -23.983 1.00 1.00 39 ILE A CA 8
ATOM 7681 C C . ILE A 1 39 ? -2.556 -6.628 -24.270 1.00 1.00 39 ILE A C 8
ATOM 7682 O O . ILE A 1 39 ? -3.304 -5.988 -25.007 1.00 1.00 39 ILE A O 8
ATOM 7698 N N . GLY A 1 40 ? -2.913 -7.772 -23.690 1.00 1.00 40 GLY A N 8
ATOM 7699 C CA . GLY A 1 40 ? -4.242 -8.352 -23.895 1.00 1.00 40 GLY A CA 8
ATOM 7700 C C . GLY A 1 40 ? -5.324 -7.579 -23.142 1.00 1.00 40 GLY A C 8
ATOM 7701 O O . GLY A 1 40 ? -5.865 -8.061 -22.147 1.00 1.00 40 GLY A O 8
ATOM 7705 N N . GLY A 1 41 ? -5.637 -6.382 -23.627 1.00 1.00 41 GLY A N 8
ATOM 7706 C CA . GLY A 1 41 ? -6.658 -5.548 -22.997 1.00 1.00 41 GLY A CA 8
ATOM 7707 C C . GLY A 1 41 ? -8.054 -6.171 -23.113 1.00 1.00 41 GLY A C 8
ATOM 7708 O O . GLY A 1 41 ? -8.891 -6.003 -22.226 1.00 1.00 41 GLY A O 8
ATOM 7712 N N . ARG A 1 42 ? -8.303 -6.869 -24.219 1.00 1.00 42 ARG A N 8
ATOM 7713 C CA . ARG A 1 42 ? -9.609 -7.489 -24.453 1.00 1.00 42 ARG A CA 8
ATOM 7714 C C . ARG A 1 42 ? -9.887 -8.602 -23.447 1.00 1.00 42 ARG A C 8
ATOM 7715 O O . ARG A 1 42 ? -8.967 -9.173 -22.861 1.00 1.00 42 ARG A O 8
ATOM 7736 N N . ASN A 1 43 ? -11.173 -8.900 -23.249 1.00 1.00 43 ASN A N 8
ATOM 7737 C CA . ASN A 1 43 ? -11.588 -9.944 -22.308 1.00 1.00 43 ASN A CA 8
ATOM 7738 C C . ASN A 1 43 ? -12.877 -10.618 -22.782 1.00 1.00 43 ASN A C 8
ATOM 7739 O O . ASN A 1 43 ? -13.495 -10.188 -23.755 1.00 1.00 43 ASN A O 8
ATOM 7750 N N . GLY A 1 44 ? -13.270 -11.683 -22.087 1.00 1.00 44 GLY A N 8
ATOM 7751 C CA . GLY A 1 44 ? -14.482 -12.423 -22.440 1.00 1.00 44 GLY A CA 8
ATOM 7752 C C . GLY A 1 44 ? -15.095 -13.093 -21.209 1.00 1.00 44 GLY A C 8
ATOM 7753 O O . GLY A 1 44 ? -16.273 -12.891 -20.910 1.00 1.00 44 GLY A O 8
ATOM 7757 N N . PRO A 1 45 ? -14.322 -13.876 -20.495 1.00 1.00 45 PRO A N 8
ATOM 7758 C CA . PRO A 1 45 ? -14.801 -14.588 -19.266 1.00 1.00 45 PRO A CA 8
ATOM 7759 C C . PRO A 1 45 ? -15.326 -13.624 -18.199 1.00 1.00 45 PRO A C 8
ATOM 7760 O O . PRO A 1 45 ? -14.774 -12.543 -17.993 1.00 1.00 45 PRO A O 8
ATOM 7771 N N . GLU A 1 46 ? -16.406 -14.031 -17.532 1.00 1.00 46 GLU A N 8
ATOM 7772 C CA . GLU A 1 46 ? -17.027 -13.214 -16.491 1.00 1.00 46 GLU A CA 8
ATOM 7773 C C . GLU A 1 46 ? -16.429 -13.524 -15.111 1.00 1.00 46 GLU A C 8
ATOM 7774 O O . GLU A 1 46 ? -15.804 -12.657 -14.496 1.00 1.00 46 GLU A O 8
ATOM 7786 N N . PRO A 1 47 ? -16.602 -14.726 -14.609 1.00 1.00 47 PRO A N 8
ATOM 7787 C CA . PRO A 1 47 ? -16.060 -15.118 -13.267 1.00 1.00 47 PRO A CA 8
ATOM 7788 C C . PRO A 1 47 ? -14.533 -15.020 -13.217 1.00 1.00 47 PRO A C 8
ATOM 7789 O O . PRO A 1 47 ? -13.855 -15.280 -14.210 1.00 1.00 47 PRO A O 8
ATOM 7800 N N . VAL A 1 48 ? -13.999 -14.635 -12.053 1.00 1.00 48 VAL A N 8
ATOM 7801 C CA . VAL A 1 48 ? -12.548 -14.502 -11.879 1.00 1.00 48 VAL A CA 8
ATOM 7802 C C . VAL A 1 48 ? -12.064 -15.347 -10.700 1.00 1.00 48 VAL A C 8
ATOM 7803 O O . VAL A 1 48 ? -12.605 -15.267 -9.598 1.00 1.00 48 VAL A O 8
ATOM 7816 N N . ARG A 1 49 ? -11.040 -16.163 -10.942 1.00 1.00 49 ARG A N 8
ATOM 7817 C CA . ARG A 1 49 ? -10.488 -17.027 -9.896 1.00 1.00 49 ARG A CA 8
ATOM 7818 C C . ARG A 1 49 ? -9.524 -16.249 -9.000 1.00 1.00 49 ARG A C 8
ATOM 7819 O O . ARG A 1 49 ? -9.182 -16.703 -7.908 1.00 1.00 49 ARG A O 8
ATOM 7840 N N . PHE A 1 50 ? -9.092 -15.075 -9.461 1.00 1.00 50 PHE A N 8
ATOM 7841 C CA . PHE A 1 50 ? -8.176 -14.236 -8.687 1.00 1.00 50 PHE A CA 8
ATOM 7842 C C . PHE A 1 50 ? -8.906 -12.990 -8.203 1.00 1.00 50 PHE A C 8
ATOM 7843 O O . PHE A 1 50 ? -9.372 -12.181 -9.005 1.00 1.00 50 PHE A O 8
ATOM 7860 N N . GLY A 1 51 ? -9.013 -12.846 -6.883 1.00 1.00 51 GLY A N 8
ATOM 7861 C CA . GLY A 1 51 ? -9.703 -11.700 -6.291 1.00 1.00 51 GLY A CA 8
ATOM 7862 C C . GLY A 1 51 ? -8.711 -10.616 -5.881 1.00 1.00 51 GLY A C 8
ATOM 7863 O O . GLY A 1 51 ? -7.510 -10.863 -5.778 1.00 1.00 51 GLY A O 8
ATOM 7867 N N . ASP A 1 52 ? -9.226 -9.406 -5.657 1.00 1.00 52 ASP A N 8
ATOM 7868 C CA . ASP A 1 52 ? -8.384 -8.271 -5.270 1.00 1.00 52 ASP A CA 8
ATOM 7869 C C . ASP A 1 52 ? -8.346 -8.093 -3.750 1.00 1.00 52 ASP A C 8
ATOM 7870 O O . ASP A 1 52 ? -7.706 -7.171 -3.245 1.00 1.00 52 ASP A O 8
ATOM 7879 N N . TRP A 1 53 ? -9.020 -8.982 -3.025 1.00 1.00 53 TRP A N 8
ATOM 7880 C CA . TRP A 1 53 ? -9.041 -8.912 -1.561 1.00 1.00 53 TRP A CA 8
ATOM 7881 C C . TRP A 1 53 ? -9.183 -7.466 -1.078 1.00 1.00 53 TRP A C 8
ATOM 7882 O O . TRP A 1 53 ? -8.469 -7.037 -0.172 1.00 1.00 53 TRP A O 8
ATOM 7903 N N . GLU A 1 54 ? -10.112 -6.728 -1.681 1.00 1.00 54 GLU A N 8
ATOM 7904 C CA . GLU A 1 54 ? -10.350 -5.334 -1.300 1.00 1.00 54 GLU A CA 8
ATOM 7905 C C . GLU A 1 54 ? -9.063 -4.508 -1.398 1.00 1.00 54 GLU A C 8
ATOM 7906 O O . GLU A 1 54 ? -8.863 -3.765 -2.358 1.00 1.00 54 GLU A O 8
ATOM 7918 N N . LYS A 1 55 ? -8.197 -4.651 -0.398 1.00 1.00 55 LYS A N 8
ATOM 7919 C CA . LYS A 1 55 ? -6.921 -3.928 -0.366 1.00 1.00 55 LYS A CA 8
ATOM 7920 C C . LYS A 1 55 ? -7.133 -2.411 -0.382 1.00 1.00 55 LYS A C 8
ATOM 7921 O O . LYS A 1 55 ? -6.921 -1.756 -1.402 1.00 1.00 55 LYS A O 8
ATOM 7940 N N . LYS A 1 56 ? -7.546 -1.862 0.762 1.00 1.00 56 LYS A N 8
ATOM 7941 C CA . LYS A 1 56 ? -7.782 -0.418 0.888 1.00 1.00 56 LYS A CA 8
ATOM 7942 C C . LYS A 1 56 ? -8.446 0.139 -0.371 1.00 1.00 56 LYS A C 8
ATOM 7943 O O . LYS A 1 56 ? -9.620 -0.119 -0.626 1.00 1.00 56 LYS A O 8
ATOM 7962 N N . GLY A 1 57 ? -7.688 0.907 -1.157 1.00 1.00 57 GLY A N 8
ATOM 7963 C CA . GLY A 1 57 ? -8.217 1.494 -2.392 1.00 1.00 57 GLY A CA 8
ATOM 7964 C C . GLY A 1 57 ? -8.525 2.975 -2.205 1.00 1.00 57 GLY A C 8
ATOM 7965 O O . GLY A 1 57 ? -8.134 3.807 -3.025 1.00 1.00 57 GLY A O 8
ATOM 7969 N N . ILE A 1 58 ? -9.229 3.303 -1.122 1.00 1.00 58 ILE A N 8
ATOM 7970 C CA . ILE A 1 58 ? -9.587 4.693 -0.839 1.00 1.00 58 ILE A CA 8
ATOM 7971 C C . ILE A 1 58 ? -8.582 5.307 0.132 1.00 1.00 58 ILE A C 8
ATOM 7972 O O . ILE A 1 58 ? -8.899 5.559 1.293 1.00 1.00 58 ILE A O 8
ATOM 7988 N N . ALA A 1 59 ? -7.363 5.543 -0.353 1.00 1.00 59 ALA A N 8
ATOM 7989 C CA . ALA A 1 59 ? -6.310 6.131 0.476 1.00 1.00 59 ALA A CA 8
ATOM 7990 C C . ALA A 1 59 ? -4.936 5.900 -0.162 1.00 1.00 59 ALA A C 8
ATOM 7991 O O . ALA A 1 59 ? -3.978 6.611 0.140 1.00 1.00 59 ALA A O 8
ATOM 7998 N N . ILE A 1 60 ? -4.849 4.899 -1.031 1.00 1.00 60 ILE A N 8
ATOM 7999 C CA . ILE A 1 60 ? -3.582 4.581 -1.687 1.00 1.00 60 ILE A CA 8
ATOM 8000 C C . ILE A 1 60 ? -3.246 5.611 -2.768 1.00 1.00 60 ILE A C 8
ATOM 8001 O O . ILE A 1 60 ? -4.052 5.887 -3.657 1.00 1.00 60 ILE A O 8
ATOM 8017 N N . ASP A 1 61 ? -2.042 6.175 -2.678 1.00 1.00 61 ASP A N 8
ATOM 8018 C CA . ASP A 1 61 ? -1.581 7.172 -3.644 1.00 1.00 61 ASP A CA 8
ATOM 8019 C C . ASP A 1 61 ? -2.538 8.361 -3.728 1.00 1.00 61 ASP A C 8
ATOM 8020 O O . ASP A 1 61 ? -2.367 9.355 -3.022 1.00 1.00 61 ASP A O 8
ATOM 8029 N N . PHE A 1 62 ? -3.539 8.264 -4.600 1.00 1.00 62 PHE A N 8
ATOM 8030 C CA . PHE A 1 62 ? -4.504 9.352 -4.765 1.00 1.00 62 PHE A CA 8
ATOM 8031 C C . PHE A 1 62 ? -5.808 8.828 -5.358 1.00 1.00 62 PHE A C 8
ATOM 8032 O O . PHE A 1 62 ? -5.901 8.769 -6.574 1.00 1.00 62 PHE A O 8
ATOM 8049 N N . MET A 1 1 ? -20.251 -6.429 -34.688 1.00 1.00 1 MET A N 9
ATOM 8050 C CA . MET A 1 1 ? -21.379 -7.396 -34.777 1.00 1.00 1 MET A CA 9
ATOM 8051 C C . MET A 1 1 ? -22.091 -7.432 -33.425 1.00 1.00 1 MET A C 9
ATOM 8052 O O . MET A 1 1 ? -21.898 -6.541 -32.600 1.00 1.00 1 MET A O 9
ATOM 8068 N N . ARG A 1 2 ? -22.905 -8.461 -33.185 1.00 1.00 2 ARG A N 9
ATOM 8069 C CA . ARG A 1 2 ? -23.614 -8.570 -31.905 1.00 1.00 2 ARG A CA 9
ATOM 8070 C C . ARG A 1 2 ? -22.764 -9.367 -30.921 1.00 1.00 2 ARG A C 9
ATOM 8071 O O . ARG A 1 2 ? -22.868 -10.591 -30.837 1.00 1.00 2 ARG A O 9
ATOM 8092 N N . ASP A 1 3 ? -21.911 -8.652 -30.194 1.00 1.00 3 ASP A N 9
ATOM 8093 C CA . ASP A 1 3 ? -21.017 -9.272 -29.227 1.00 1.00 3 ASP A CA 9
ATOM 8094 C C . ASP A 1 3 ? -21.803 -9.966 -28.108 1.00 1.00 3 ASP A C 9
ATOM 8095 O O . ASP A 1 3 ? -21.515 -11.112 -27.758 1.00 1.00 3 ASP A O 9
ATOM 8104 N N . MET A 1 4 ? -22.797 -9.271 -27.555 1.00 1.00 4 MET A N 9
ATOM 8105 C CA . MET A 1 4 ? -23.621 -9.836 -26.482 1.00 1.00 4 MET A CA 9
ATOM 8106 C C . MET A 1 4 ? -24.930 -9.057 -26.353 1.00 1.00 4 MET A C 9
ATOM 8107 O O . MET A 1 4 ? -25.001 -7.890 -26.737 1.00 1.00 4 MET A O 9
ATOM 8121 N N . THR A 1 5 ? -25.964 -9.704 -25.811 1.00 1.00 5 THR A N 9
ATOM 8122 C CA . THR A 1 5 ? -27.260 -9.047 -25.644 1.00 1.00 5 THR A CA 9
ATOM 8123 C C . THR A 1 5 ? -27.218 -8.086 -24.462 1.00 1.00 5 THR A C 9
ATOM 8124 O O . THR A 1 5 ? -26.868 -8.469 -23.347 1.00 1.00 5 THR A O 9
ATOM 8135 N N . GLU A 1 6 ? -27.574 -6.830 -24.715 1.00 1.00 6 GLU A N 9
ATOM 8136 C CA . GLU A 1 6 ? -27.574 -5.805 -23.671 1.00 1.00 6 GLU A CA 9
ATOM 8137 C C . GLU A 1 6 ? -28.772 -4.873 -23.842 1.00 1.00 6 GLU A C 9
ATOM 8138 O O . GLU A 1 6 ? -29.079 -4.442 -24.953 1.00 1.00 6 GLU A O 9
ATOM 8150 N N . GLU A 1 7 ? -29.453 -4.571 -22.731 1.00 1.00 7 GLU A N 9
ATOM 8151 C CA . GLU A 1 7 ? -30.630 -3.691 -22.759 1.00 1.00 7 GLU A CA 9
ATOM 8152 C C . GLU A 1 7 ? -30.429 -2.486 -21.843 1.00 1.00 7 GLU A C 9
ATOM 8153 O O . GLU A 1 7 ? -30.490 -1.344 -22.295 1.00 1.00 7 GLU A O 9
ATOM 8165 N N . THR A 1 8 ? -30.191 -2.740 -20.554 1.00 1.00 8 THR A N 9
ATOM 8166 C CA . THR A 1 8 ? -29.980 -1.657 -19.588 1.00 1.00 8 THR A CA 9
ATOM 8167 C C . THR A 1 8 ? -28.569 -1.739 -19.015 1.00 1.00 8 THR A C 9
ATOM 8168 O O . THR A 1 8 ? -28.180 -2.756 -18.441 1.00 1.00 8 THR A O 9
ATOM 8179 N N . ARG A 1 9 ? -27.810 -0.659 -19.171 1.00 1.00 9 ARG A N 9
ATOM 8180 C CA . ARG A 1 9 ? -26.447 -0.618 -18.658 1.00 1.00 9 ARG A CA 9
ATOM 8181 C C . ARG A 1 9 ? -26.480 -0.622 -17.136 1.00 1.00 9 ARG A C 9
ATOM 8182 O O . ARG A 1 9 ? -25.530 -1.035 -16.473 1.00 1.00 9 ARG A O 9
ATOM 8203 N N . LYS A 1 10 ? -27.595 -0.135 -16.603 1.00 1.00 10 LYS A N 9
ATOM 8204 C CA . LYS A 1 10 ? -27.792 -0.047 -15.163 1.00 1.00 10 LYS A CA 9
ATOM 8205 C C . LYS A 1 10 ? -26.620 0.679 -14.509 1.00 1.00 10 LYS A C 9
ATOM 8206 O O . LYS A 1 10 ? -26.306 1.810 -14.870 1.00 1.00 10 LYS A O 9
ATOM 8225 N N . ASP A 1 11 ? -25.994 0.035 -13.532 1.00 1.00 11 ASP A N 9
ATOM 8226 C CA . ASP A 1 11 ? -24.877 0.642 -12.813 1.00 1.00 11 ASP A CA 9
ATOM 8227 C C . ASP A 1 11 ? -23.547 0.418 -13.529 1.00 1.00 11 ASP A C 9
ATOM 8228 O O . ASP A 1 11 ? -23.465 -0.335 -14.500 1.00 1.00 11 ASP A O 9
ATOM 8237 N N . LEU A 1 12 ? -22.513 1.100 -13.041 1.00 1.00 12 LEU A N 9
ATOM 8238 C CA . LEU A 1 12 ? -21.185 1.002 -13.633 1.00 1.00 12 LEU A CA 9
ATOM 8239 C C . LEU A 1 12 ? -20.694 -0.449 -13.629 1.00 1.00 12 LEU A C 9
ATOM 8240 O O . LEU A 1 12 ? -21.009 -1.211 -12.713 1.00 1.00 12 LEU A O 9
ATOM 8256 N N . PRO A 1 13 ? -19.930 -0.848 -14.623 1.00 1.00 13 PRO A N 9
ATOM 8257 C CA . PRO A 1 13 ? -19.404 -2.240 -14.703 1.00 1.00 13 PRO A CA 9
ATOM 8258 C C . PRO A 1 13 ? -18.422 -2.539 -13.566 1.00 1.00 13 PRO A C 9
ATOM 8259 O O . PRO A 1 13 ? -17.918 -1.622 -12.917 1.00 1.00 13 PRO A O 9
ATOM 8270 N N . PRO A 1 14 ? -18.140 -3.796 -13.326 1.00 1.00 14 PRO A N 9
ATOM 8271 C CA . PRO A 1 14 ? -17.195 -4.216 -12.256 1.00 1.00 14 PRO A CA 9
ATOM 8272 C C . PRO A 1 14 ? -15.986 -3.288 -12.146 1.00 1.00 14 PRO A C 9
ATOM 8273 O O . PRO A 1 14 ? -14.936 -3.540 -12.735 1.00 1.00 14 PRO A O 9
ATOM 8284 N N . GLU A 1 15 ? -16.151 -2.212 -11.386 1.00 1.00 15 GLU A N 9
ATOM 8285 C CA . GLU A 1 15 ? -15.076 -1.248 -11.196 1.00 1.00 15 GLU A CA 9
ATOM 8286 C C . GLU A 1 15 ? -13.929 -1.887 -10.423 1.00 1.00 15 GLU A C 9
ATOM 8287 O O . GLU A 1 15 ? -12.756 -1.620 -10.690 1.00 1.00 15 GLU A O 9
ATOM 8299 N N . ALA A 1 16 ? -14.285 -2.731 -9.463 1.00 1.00 16 ALA A N 9
ATOM 8300 C CA . ALA A 1 16 ? -13.300 -3.414 -8.642 1.00 1.00 16 ALA A CA 9
ATOM 8301 C C . ALA A 1 16 ? -12.456 -4.339 -9.501 1.00 1.00 16 ALA A C 9
ATOM 8302 O O . ALA A 1 16 ? -11.284 -4.581 -9.207 1.00 1.00 16 ALA A O 9
ATOM 8309 N N . LEU A 1 17 ? -13.057 -4.855 -10.566 1.00 1.00 17 LEU A N 9
ATOM 8310 C CA . LEU A 1 17 ? -12.344 -5.753 -11.460 1.00 1.00 17 LEU A CA 9
ATOM 8311 C C . LEU A 1 17 ? -11.173 -5.020 -12.109 1.00 1.00 17 LEU A C 9
ATOM 8312 O O . LEU A 1 17 ? -10.056 -5.530 -12.157 1.00 1.00 17 LEU A O 9
ATOM 8328 N N . ARG A 1 18 ? -11.442 -3.811 -12.593 1.00 1.00 18 ARG A N 9
ATOM 8329 C CA . ARG A 1 18 ? -10.405 -3.002 -13.222 1.00 1.00 18 ARG A CA 9
ATOM 8330 C C . ARG A 1 18 ? -9.353 -2.631 -12.185 1.00 1.00 18 ARG A C 9
ATOM 8331 O O . ARG A 1 18 ? -8.162 -2.555 -12.491 1.00 1.00 18 ARG A O 9
ATOM 8352 N N . ALA A 1 19 ? -9.801 -2.407 -10.953 1.00 1.00 19 ALA A N 9
ATOM 8353 C CA . ALA A 1 19 ? -8.890 -2.047 -9.872 1.00 1.00 19 ALA A CA 9
ATOM 8354 C C . ALA A 1 19 ? -7.720 -3.021 -9.862 1.00 1.00 19 ALA A C 9
ATOM 8355 O O . ALA A 1 19 ? -6.639 -2.714 -9.362 1.00 1.00 19 ALA A O 9
ATOM 8362 N N . LEU A 1 20 ? -7.953 -4.193 -10.435 1.00 1.00 20 LEU A N 9
ATOM 8363 C CA . LEU A 1 20 ? -6.920 -5.216 -10.512 1.00 1.00 20 LEU A CA 9
ATOM 8364 C C . LEU A 1 20 ? -5.737 -4.678 -11.311 1.00 1.00 20 LEU A C 9
ATOM 8365 O O . LEU A 1 20 ? -4.580 -4.951 -10.989 1.00 1.00 20 LEU A O 9
ATOM 8381 N N . ALA A 1 21 ? -6.038 -3.911 -12.355 1.00 1.00 21 ALA A N 9
ATOM 8382 C CA . ALA A 1 21 ? -4.996 -3.339 -13.200 1.00 1.00 21 ALA A CA 9
ATOM 8383 C C . ALA A 1 21 ? -3.965 -2.593 -12.354 1.00 1.00 21 ALA A C 9
ATOM 8384 O O . ALA A 1 21 ? -2.819 -2.423 -12.771 1.00 1.00 21 ALA A O 9
ATOM 8391 N N . GLU A 1 22 ? -4.369 -2.161 -11.162 1.00 1.00 22 GLU A N 9
ATOM 8392 C CA . GLU A 1 22 ? -3.458 -1.450 -10.271 1.00 1.00 22 GLU A CA 9
ATOM 8393 C C . GLU A 1 22 ? -2.305 -2.375 -9.885 1.00 1.00 22 GLU A C 9
ATOM 8394 O O . GLU A 1 22 ? -1.191 -1.922 -9.627 1.00 1.00 22 GLU A O 9
ATOM 8406 N N . ALA A 1 23 ? -2.586 -3.675 -9.861 1.00 1.00 23 ALA A N 9
ATOM 8407 C CA . ALA A 1 23 ? -1.566 -4.665 -9.525 1.00 1.00 23 ALA A CA 9
ATOM 8408 C C . ALA A 1 23 ? -0.361 -4.494 -10.445 1.00 1.00 23 ALA A C 9
ATOM 8409 O O . ALA A 1 23 ? 0.747 -4.924 -10.125 1.00 1.00 23 ALA A O 9
ATOM 8416 N N . GLU A 1 24 ? -0.592 -3.856 -11.590 1.00 1.00 24 GLU A N 9
ATOM 8417 C CA . GLU A 1 24 ? 0.470 -3.619 -12.559 1.00 1.00 24 GLU A CA 9
ATOM 8418 C C . GLU A 1 24 ? 1.595 -2.800 -11.925 1.00 1.00 24 GLU A C 9
ATOM 8419 O O . GLU A 1 24 ? 2.767 -2.992 -12.244 1.00 1.00 24 GLU A O 9
ATOM 8431 N N . GLU A 1 25 ? 1.228 -1.897 -11.021 1.00 1.00 25 GLU A N 9
ATOM 8432 C CA . GLU A 1 25 ? 2.215 -1.063 -10.343 1.00 1.00 25 GLU A CA 9
ATOM 8433 C C . GLU A 1 25 ? 3.315 -1.938 -9.748 1.00 1.00 25 GLU A C 9
ATOM 8434 O O . GLU A 1 25 ? 4.409 -1.463 -9.449 1.00 1.00 25 GLU A O 9
ATOM 8446 N N . ARG A 1 26 ? 3.008 -3.225 -9.576 1.00 1.00 26 ARG A N 9
ATOM 8447 C CA . ARG A 1 26 ? 3.968 -4.178 -9.006 1.00 1.00 26 ARG A CA 9
ATOM 8448 C C . ARG A 1 26 ? 4.013 -5.468 -9.823 1.00 1.00 26 ARG A C 9
ATOM 8449 O O . ARG A 1 26 ? 3.155 -5.697 -10.674 1.00 1.00 26 ARG A O 9
ATOM 8470 N N . ARG A 1 27 ? 5.026 -6.298 -9.563 1.00 1.00 27 ARG A N 9
ATOM 8471 C CA . ARG A 1 27 ? 5.182 -7.560 -10.288 1.00 1.00 27 ARG A CA 9
ATOM 8472 C C . ARG A 1 27 ? 3.871 -8.348 -10.304 1.00 1.00 27 ARG A C 9
ATOM 8473 O O . ARG A 1 27 ? 3.645 -9.221 -9.466 1.00 1.00 27 ARG A O 9
ATOM 8494 N N . ARG A 1 28 ? 3.012 -8.031 -11.268 1.00 1.00 28 ARG A N 9
ATOM 8495 C CA . ARG A 1 28 ? 1.725 -8.707 -11.393 1.00 1.00 28 ARG A CA 9
ATOM 8496 C C . ARG A 1 28 ? 1.907 -10.140 -11.897 1.00 1.00 28 ARG A C 9
ATOM 8497 O O . ARG A 1 28 ? 1.034 -10.988 -11.717 1.00 1.00 28 ARG A O 9
ATOM 8518 N N . ARG A 1 29 ? 3.049 -10.399 -12.527 1.00 1.00 29 ARG A N 9
ATOM 8519 C CA . ARG A 1 29 ? 3.336 -11.730 -13.055 1.00 1.00 29 ARG A CA 9
ATOM 8520 C C . ARG A 1 29 ? 3.203 -12.784 -11.953 1.00 1.00 29 ARG A C 9
ATOM 8521 O O . ARG A 1 29 ? 2.636 -13.856 -12.175 1.00 1.00 29 ARG A O 9
ATOM 8542 N N . ALA A 1 30 ? 3.732 -12.475 -10.774 1.00 1.00 30 ALA A N 9
ATOM 8543 C CA . ALA A 1 30 ? 3.674 -13.397 -9.648 1.00 1.00 30 ALA A CA 9
ATOM 8544 C C . ALA A 1 30 ? 2.242 -13.538 -9.141 1.00 1.00 30 ALA A C 9
ATOM 8545 O O . ALA A 1 30 ? 1.805 -14.633 -8.785 1.00 1.00 30 ALA A O 9
ATOM 8552 N N . LYS A 1 31 ? 1.524 -12.421 -9.097 1.00 1.00 31 LYS A N 9
ATOM 8553 C CA . LYS A 1 31 ? 0.148 -12.432 -8.619 1.00 1.00 31 LYS A CA 9
ATOM 8554 C C . LYS A 1 31 ? -0.690 -13.407 -9.443 1.00 1.00 31 LYS A C 9
ATOM 8555 O O . LYS A 1 31 ? -1.429 -14.222 -8.890 1.00 1.00 31 LYS A O 9
ATOM 8574 N N . ALA A 1 32 ? -0.562 -13.326 -10.766 1.00 1.00 32 ALA A N 9
ATOM 8575 C CA . ALA A 1 32 ? -1.309 -14.215 -11.655 1.00 1.00 32 ALA A CA 9
ATOM 8576 C C . ALA A 1 32 ? -0.811 -15.649 -11.512 1.00 1.00 32 ALA A C 9
ATOM 8577 O O . ALA A 1 32 ? -1.588 -16.554 -11.212 1.00 1.00 32 ALA A O 9
ATOM 8584 N N . LEU A 1 33 ? 0.491 -15.847 -11.727 1.00 1.00 33 LEU A N 9
ATOM 8585 C CA . LEU A 1 33 ? 1.101 -17.169 -11.606 1.00 1.00 33 LEU A CA 9
ATOM 8586 C C . LEU A 1 33 ? 0.995 -17.928 -12.917 1.00 1.00 33 LEU A C 9
ATOM 8587 O O . LEU A 1 33 ? 0.198 -18.852 -13.052 1.00 1.00 33 LEU A O 9
ATOM 8603 N N . ASP A 1 34 ? 1.809 -17.530 -13.884 1.00 1.00 34 ASP A N 9
ATOM 8604 C CA . ASP A 1 34 ? 1.815 -18.175 -15.188 1.00 1.00 34 ASP A CA 9
ATOM 8605 C C . ASP A 1 34 ? 0.399 -18.593 -15.611 1.00 1.00 34 ASP A C 9
ATOM 8606 O O . ASP A 1 34 ? -0.324 -17.820 -16.241 1.00 1.00 34 ASP A O 9
ATOM 8615 N N . LEU A 1 35 ? 0.007 -19.812 -15.240 1.00 1.00 35 LEU A N 9
ATOM 8616 C CA . LEU A 1 35 ? -1.322 -20.325 -15.559 1.00 1.00 35 LEU A CA 9
ATOM 8617 C C . LEU A 1 35 ? -1.533 -20.408 -17.077 1.00 1.00 35 LEU A C 9
ATOM 8618 O O . LEU A 1 35 ? -2.272 -19.614 -17.655 1.00 1.00 35 LEU A O 9
ATOM 8634 N N . PRO A 1 36 ? -0.901 -21.355 -17.730 1.00 1.00 36 PRO A N 9
ATOM 8635 C CA . PRO A 1 36 ? -1.036 -21.532 -19.206 1.00 1.00 36 PRO A CA 9
ATOM 8636 C C . PRO A 1 36 ? -2.406 -22.096 -19.596 1.00 1.00 36 PRO A C 9
ATOM 8637 O O . PRO A 1 36 ? -3.049 -22.790 -18.809 1.00 1.00 36 PRO A O 9
ATOM 8648 N N . LYS A 1 37 ? -2.846 -21.783 -20.816 1.00 1.00 37 LYS A N 9
ATOM 8649 C CA . LYS A 1 37 ? -4.140 -22.254 -21.313 1.00 1.00 37 LYS A CA 9
ATOM 8650 C C . LYS A 1 37 ? -3.977 -23.557 -22.090 1.00 1.00 37 LYS A C 9
ATOM 8651 O O . LYS A 1 37 ? -2.905 -23.842 -22.624 1.00 1.00 37 LYS A O 9
ATOM 8670 N N . GLU A 1 38 ? -5.051 -24.353 -22.153 1.00 1.00 38 GLU A N 9
ATOM 8671 C CA . GLU A 1 38 ? -5.022 -25.630 -22.877 1.00 1.00 38 GLU A CA 9
ATOM 8672 C C . GLU A 1 38 ? -6.301 -25.814 -23.699 1.00 1.00 38 GLU A C 9
ATOM 8673 O O . GLU A 1 38 ? -6.280 -26.446 -24.754 1.00 1.00 38 GLU A O 9
ATOM 8685 N N . ILE A 1 39 ? -7.411 -25.247 -23.220 1.00 1.00 39 ILE A N 9
ATOM 8686 C CA . ILE A 1 39 ? -8.682 -25.351 -23.935 1.00 1.00 39 ILE A CA 9
ATOM 8687 C C . ILE A 1 39 ? -8.587 -24.654 -25.293 1.00 1.00 39 ILE A C 9
ATOM 8688 O O . ILE A 1 39 ? -9.041 -25.185 -26.308 1.00 1.00 39 ILE A O 9
ATOM 8704 N N . GLY A 1 40 ? -8.004 -23.458 -25.299 1.00 1.00 40 GLY A N 9
ATOM 8705 C CA . GLY A 1 40 ? -7.862 -22.681 -26.527 1.00 1.00 40 GLY A CA 9
ATOM 8706 C C . GLY A 1 40 ? -6.944 -23.372 -27.539 1.00 1.00 40 GLY A C 9
ATOM 8707 O O . GLY A 1 40 ? -7.170 -23.288 -28.746 1.00 1.00 40 GLY A O 9
ATOM 8711 N N . GLY A 1 41 ? -5.901 -24.043 -27.045 1.00 1.00 41 GLY A N 9
ATOM 8712 C CA . GLY A 1 41 ? -4.949 -24.730 -27.923 1.00 1.00 41 GLY A CA 9
ATOM 8713 C C . GLY A 1 41 ? -5.313 -26.205 -28.097 1.00 1.00 41 GLY A C 9
ATOM 8714 O O . GLY A 1 41 ? -5.699 -26.875 -27.142 1.00 1.00 41 GLY A O 9
ATOM 8718 N N . ARG A 1 42 ? -5.191 -26.698 -29.330 1.00 1.00 42 ARG A N 9
ATOM 8719 C CA . ARG A 1 42 ? -5.516 -28.090 -29.637 1.00 1.00 42 ARG A CA 9
ATOM 8720 C C . ARG A 1 42 ? -4.553 -29.058 -28.946 1.00 1.00 42 ARG A C 9
ATOM 8721 O O . ARG A 1 42 ? -4.892 -30.221 -28.719 1.00 1.00 42 ARG A O 9
ATOM 8742 N N . ASN A 1 43 ? -3.356 -28.580 -28.611 1.00 1.00 43 ASN A N 9
ATOM 8743 C CA . ASN A 1 43 ? -2.361 -29.422 -27.947 1.00 1.00 43 ASN A CA 9
ATOM 8744 C C . ASN A 1 43 ? -2.033 -30.653 -28.791 1.00 1.00 43 ASN A C 9
ATOM 8745 O O . ASN A 1 43 ? -2.516 -30.796 -29.914 1.00 1.00 43 ASN A O 9
ATOM 8756 N N . GLY A 1 44 ? -1.196 -31.542 -28.245 1.00 1.00 44 GLY A N 9
ATOM 8757 C CA . GLY A 1 44 ? -0.792 -32.764 -28.955 1.00 1.00 44 GLY A CA 9
ATOM 8758 C C . GLY A 1 44 ? -0.848 -33.979 -28.028 1.00 1.00 44 GLY A C 9
ATOM 8759 O O . GLY A 1 44 ? 0.180 -34.583 -27.725 1.00 1.00 44 GLY A O 9
ATOM 8763 N N . PRO A 1 45 ? -2.023 -34.335 -27.574 1.00 1.00 45 PRO A N 9
ATOM 8764 C CA . PRO A 1 45 ? -2.223 -35.495 -26.652 1.00 1.00 45 PRO A CA 9
ATOM 8765 C C . PRO A 1 45 ? -2.135 -36.839 -27.376 1.00 1.00 45 PRO A C 9
ATOM 8766 O O . PRO A 1 45 ? -2.361 -36.921 -28.584 1.00 1.00 45 PRO A O 9
ATOM 8777 N N . GLU A 1 46 ? -1.806 -37.893 -26.626 1.00 1.00 46 GLU A N 9
ATOM 8778 C CA . GLU A 1 46 ? -1.691 -39.235 -27.201 1.00 1.00 46 GLU A CA 9
ATOM 8779 C C . GLU A 1 46 ? -2.080 -40.300 -26.173 1.00 1.00 46 GLU A C 9
ATOM 8780 O O . GLU A 1 46 ? -1.220 -40.996 -25.638 1.00 1.00 46 GLU A O 9
ATOM 8792 N N . PRO A 1 47 ? -3.359 -40.443 -25.898 1.00 1.00 47 PRO A N 9
ATOM 8793 C CA . PRO A 1 47 ? -3.871 -41.455 -24.920 1.00 1.00 47 PRO A CA 9
ATOM 8794 C C . PRO A 1 47 ? -3.501 -42.883 -25.336 1.00 1.00 47 PRO A C 9
ATOM 8795 O O . PRO A 1 47 ? -3.442 -43.198 -26.525 1.00 1.00 47 PRO A O 9
ATOM 8806 N N . VAL A 1 48 ? -3.239 -43.742 -24.349 1.00 1.00 48 VAL A N 9
ATOM 8807 C CA . VAL A 1 48 ? -2.860 -45.132 -24.619 1.00 1.00 48 VAL A CA 9
ATOM 8808 C C . VAL A 1 48 ? -4.081 -46.052 -24.558 1.00 1.00 48 VAL A C 9
ATOM 8809 O O . VAL A 1 48 ? -4.855 -46.007 -23.603 1.00 1.00 48 VAL A O 9
ATOM 8822 N N . ARG A 1 49 ? -4.246 -46.884 -25.591 1.00 1.00 49 ARG A N 9
ATOM 8823 C CA . ARG A 1 49 ? -5.374 -47.818 -25.654 1.00 1.00 49 ARG A CA 9
ATOM 8824 C C . ARG A 1 49 ? -4.992 -49.174 -25.061 1.00 1.00 49 ARG A C 9
ATOM 8825 O O . ARG A 1 49 ? -4.916 -50.178 -25.773 1.00 1.00 49 ARG A O 9
ATOM 8846 N N . PHE A 1 50 ? -4.750 -49.188 -23.754 1.00 1.00 50 PHE A N 9
ATOM 8847 C CA . PHE A 1 50 ? -4.371 -50.417 -23.052 1.00 1.00 50 PHE A CA 9
ATOM 8848 C C . PHE A 1 50 ? -3.375 -51.226 -23.879 1.00 1.00 50 PHE A C 9
ATOM 8849 O O . PHE A 1 50 ? -3.652 -52.357 -24.277 1.00 1.00 50 PHE A O 9
ATOM 8866 N N . GLY A 1 51 ? -2.214 -50.631 -24.130 1.00 1.00 51 GLY A N 9
ATOM 8867 C CA . GLY A 1 51 ? -1.172 -51.290 -24.908 1.00 1.00 51 GLY A CA 9
ATOM 8868 C C . GLY A 1 51 ? -0.637 -52.525 -24.189 1.00 1.00 51 GLY A C 9
ATOM 8869 O O . GLY A 1 51 ? -0.345 -53.543 -24.814 1.00 1.00 51 GLY A O 9
ATOM 8873 N N . ASP A 1 52 ? -0.497 -52.420 -22.867 1.00 1.00 52 ASP A N 9
ATOM 8874 C CA . ASP A 1 52 ? 0.021 -53.525 -22.060 1.00 1.00 52 ASP A CA 9
ATOM 8875 C C . ASP A 1 52 ? -1.106 -54.427 -21.560 1.00 1.00 52 ASP A C 9
ATOM 8876 O O . ASP A 1 52 ? -1.706 -54.165 -20.517 1.00 1.00 52 ASP A O 9
ATOM 8885 N N . TRP A 1 53 ? -1.389 -55.494 -22.313 1.00 1.00 53 TRP A N 9
ATOM 8886 C CA . TRP A 1 53 ? -2.447 -56.438 -21.945 1.00 1.00 53 TRP A CA 9
ATOM 8887 C C . TRP A 1 53 ? -1.887 -57.570 -21.080 1.00 1.00 53 TRP A C 9
ATOM 8888 O O . TRP A 1 53 ? -1.556 -58.644 -21.584 1.00 1.00 53 TRP A O 9
ATOM 8909 N N . GLU A 1 54 ? -1.795 -57.320 -19.774 1.00 1.00 54 GLU A N 9
ATOM 8910 C CA . GLU A 1 54 ? -1.282 -58.319 -18.830 1.00 1.00 54 GLU A CA 9
ATOM 8911 C C . GLU A 1 54 ? -0.120 -59.104 -19.438 1.00 1.00 54 GLU A C 9
ATOM 8912 O O . GLU A 1 54 ? -0.306 -60.208 -19.949 1.00 1.00 54 GLU A O 9
ATOM 8924 N N . LYS A 1 55 ? 1.082 -58.524 -19.383 1.00 1.00 55 LYS A N 9
ATOM 8925 C CA . LYS A 1 55 ? 2.282 -59.167 -19.937 1.00 1.00 55 LYS A CA 9
ATOM 8926 C C . LYS A 1 55 ? 3.254 -59.557 -18.822 1.00 1.00 55 LYS A C 9
ATOM 8927 O O . LYS A 1 55 ? 3.650 -58.721 -18.010 1.00 1.00 55 LYS A O 9
ATOM 8946 N N . LYS A 1 56 ? 3.635 -60.837 -18.794 1.00 1.00 56 LYS A N 9
ATOM 8947 C CA . LYS A 1 56 ? 4.562 -61.334 -17.777 1.00 1.00 56 LYS A CA 9
ATOM 8948 C C . LYS A 1 56 ? 5.929 -60.664 -17.910 1.00 1.00 56 LYS A C 9
ATOM 8949 O O . LYS A 1 56 ? 6.552 -60.304 -16.911 1.00 1.00 56 LYS A O 9
ATOM 8968 N N . GLY A 1 57 ? 6.394 -60.499 -19.146 1.00 1.00 57 GLY A N 9
ATOM 8969 C CA . GLY A 1 57 ? 7.689 -59.869 -19.386 1.00 1.00 57 GLY A CA 9
ATOM 8970 C C . GLY A 1 57 ? 8.831 -60.865 -19.197 1.00 1.00 57 GLY A C 9
ATOM 8971 O O . GLY A 1 57 ? 9.181 -61.214 -18.070 1.00 1.00 57 GLY A O 9
ATOM 8975 N N . ILE A 1 58 ? 9.406 -61.313 -20.308 1.00 1.00 58 ILE A N 9
ATOM 8976 C CA . ILE A 1 58 ? 10.513 -62.266 -20.264 1.00 1.00 58 ILE A CA 9
ATOM 8977 C C . ILE A 1 58 ? 10.089 -63.539 -19.531 1.00 1.00 58 ILE A C 9
ATOM 8978 O O . ILE A 1 58 ? 10.859 -64.118 -18.765 1.00 1.00 58 ILE A O 9
ATOM 8994 N N . ALA A 1 59 ? 8.853 -63.967 -19.773 1.00 1.00 59 ALA A N 9
ATOM 8995 C CA . ALA A 1 59 ? 8.332 -65.174 -19.135 1.00 1.00 59 ALA A CA 9
ATOM 8996 C C . ALA A 1 59 ? 6.991 -65.566 -19.757 1.00 1.00 59 ALA A C 9
ATOM 8997 O O . ALA A 1 59 ? 6.077 -66.004 -19.057 1.00 1.00 59 ALA A O 9
ATOM 9004 N N . ILE A 1 60 ? 6.876 -65.397 -21.074 1.00 1.00 60 ILE A N 9
ATOM 9005 C CA . ILE A 1 60 ? 5.637 -65.728 -21.776 1.00 1.00 60 ILE A CA 9
ATOM 9006 C C . ILE A 1 60 ? 5.402 -67.242 -21.800 1.00 1.00 60 ILE A C 9
ATOM 9007 O O . ILE A 1 60 ? 4.264 -67.701 -21.903 1.00 1.00 60 ILE A O 9
ATOM 9023 N N . ASP A 1 61 ? 6.483 -68.008 -21.693 1.00 1.00 61 ASP A N 9
ATOM 9024 C CA . ASP A 1 61 ? 6.394 -69.471 -21.692 1.00 1.00 61 ASP A CA 9
ATOM 9025 C C . ASP A 1 61 ? 5.447 -69.980 -22.788 1.00 1.00 61 ASP A C 9
ATOM 9026 O O . ASP A 1 61 ? 5.883 -70.281 -23.900 1.00 1.00 61 ASP A O 9
ATOM 9035 N N . PHE A 1 62 ? 4.160 -70.087 -22.462 1.00 1.00 62 PHE A N 9
ATOM 9036 C CA . PHE A 1 62 ? 3.163 -70.574 -23.417 1.00 1.00 62 PHE A CA 9
ATOM 9037 C C . PHE A 1 62 ? 3.031 -69.621 -24.603 1.00 1.00 62 PHE A C 9
ATOM 9038 O O . PHE A 1 62 ? 2.761 -68.456 -24.374 1.00 1.00 62 PHE A O 9
ATOM 9055 N N . MET A 1 1 ? -36.325 -18.341 -13.716 1.00 1.00 1 MET A N 10
ATOM 9056 C CA . MET A 1 1 ? -37.802 -18.529 -13.673 1.00 1.00 1 MET A CA 10
ATOM 9057 C C . MET A 1 1 ? -38.484 -17.177 -13.471 1.00 1.00 1 MET A C 10
ATOM 9058 O O . MET A 1 1 ? -39.658 -17.012 -13.797 1.00 1.00 1 MET A O 10
ATOM 9074 N N . ARG A 1 2 ? -37.740 -16.206 -12.948 1.00 1.00 2 ARG A N 10
ATOM 9075 C CA . ARG A 1 2 ? -38.296 -14.875 -12.734 1.00 1.00 2 ARG A CA 10
ATOM 9076 C C . ARG A 1 2 ? -38.645 -14.258 -14.083 1.00 1.00 2 ARG A C 10
ATOM 9077 O O . ARG A 1 2 ? -39.675 -13.602 -14.238 1.00 1.00 2 ARG A O 10
ATOM 9098 N N . ASP A 1 3 ? -37.779 -14.498 -15.063 1.00 1.00 3 ASP A N 10
ATOM 9099 C CA . ASP A 1 3 ? -37.991 -13.993 -16.414 1.00 1.00 3 ASP A CA 10
ATOM 9100 C C . ASP A 1 3 ? -38.276 -12.490 -16.405 1.00 1.00 3 ASP A C 10
ATOM 9101 O O . ASP A 1 3 ? -39.061 -11.994 -17.214 1.00 1.00 3 ASP A O 10
ATOM 9110 N N . MET A 1 4 ? -37.623 -11.765 -15.491 1.00 1.00 4 MET A N 10
ATOM 9111 C CA . MET A 1 4 ? -37.797 -10.311 -15.385 1.00 1.00 4 MET A CA 10
ATOM 9112 C C . MET A 1 4 ? -36.434 -9.621 -15.293 1.00 1.00 4 MET A C 10
ATOM 9113 O O . MET A 1 4 ? -35.700 -9.810 -14.323 1.00 1.00 4 MET A O 10
ATOM 9127 N N . THR A 1 5 ? -36.103 -8.826 -16.308 1.00 1.00 5 THR A N 10
ATOM 9128 C CA . THR A 1 5 ? -34.822 -8.117 -16.336 1.00 1.00 5 THR A CA 10
ATOM 9129 C C . THR A 1 5 ? -33.697 -9.019 -15.832 1.00 1.00 5 THR A C 10
ATOM 9130 O O . THR A 1 5 ? -33.245 -8.892 -14.694 1.00 1.00 5 THR A O 10
ATOM 9141 N N . GLU A 1 6 ? -33.256 -9.931 -16.691 1.00 1.00 6 GLU A N 10
ATOM 9142 C CA . GLU A 1 6 ? -32.188 -10.857 -16.336 1.00 1.00 6 GLU A CA 10
ATOM 9143 C C . GLU A 1 6 ? -30.823 -10.184 -16.468 1.00 1.00 6 GLU A C 10
ATOM 9144 O O . GLU A 1 6 ? -30.558 -9.486 -17.446 1.00 1.00 6 GLU A O 10
ATOM 9156 N N . GLU A 1 7 ? -29.960 -10.391 -15.469 1.00 1.00 7 GLU A N 10
ATOM 9157 C CA . GLU A 1 7 ? -28.617 -9.798 -15.466 1.00 1.00 7 GLU A CA 10
ATOM 9158 C C . GLU A 1 7 ? -27.548 -10.889 -15.517 1.00 1.00 7 GLU A C 10
ATOM 9159 O O . GLU A 1 7 ? -27.586 -11.844 -14.743 1.00 1.00 7 GLU A O 10
ATOM 9171 N N . THR A 1 8 ? -26.590 -10.733 -16.431 1.00 1.00 8 THR A N 10
ATOM 9172 C CA . THR A 1 8 ? -25.501 -11.703 -16.576 1.00 1.00 8 THR A CA 10
ATOM 9173 C C . THR A 1 8 ? -24.219 -10.992 -17.000 1.00 1.00 8 THR A C 10
ATOM 9174 O O . THR A 1 8 ? -24.259 -9.865 -17.496 1.00 1.00 8 THR A O 10
ATOM 9185 N N . ARG A 1 9 ? -23.081 -11.643 -16.786 1.00 1.00 9 ARG A N 10
ATOM 9186 C CA . ARG A 1 9 ? -21.796 -11.048 -17.137 1.00 1.00 9 ARG A CA 10
ATOM 9187 C C . ARG A 1 9 ? -21.610 -9.747 -16.358 1.00 1.00 9 ARG A C 10
ATOM 9188 O O . ARG A 1 9 ? -22.579 -9.192 -15.845 1.00 1.00 9 ARG A O 10
ATOM 9209 N N . LYS A 1 10 ? -20.364 -9.288 -16.264 1.00 1.00 10 LYS A N 10
ATOM 9210 C CA . LYS A 1 10 ? -20.032 -8.063 -15.533 1.00 1.00 10 LYS A CA 10
ATOM 9211 C C . LYS A 1 10 ? -20.240 -8.274 -14.034 1.00 1.00 10 LYS A C 10
ATOM 9212 O O . LYS A 1 10 ? -19.452 -7.797 -13.221 1.00 1.00 10 LYS A O 10
ATOM 9231 N N . ASP A 1 11 ? -21.291 -9.020 -13.683 1.00 1.00 11 ASP A N 10
ATOM 9232 C CA . ASP A 1 11 ? -21.593 -9.332 -12.284 1.00 1.00 11 ASP A CA 10
ATOM 9233 C C . ASP A 1 11 ? -21.217 -8.180 -11.351 1.00 1.00 11 ASP A C 10
ATOM 9234 O O . ASP A 1 11 ? -22.042 -7.319 -11.048 1.00 1.00 11 ASP A O 10
ATOM 9243 N N . LEU A 1 12 ? -19.968 -8.180 -10.893 1.00 1.00 12 LEU A N 10
ATOM 9244 C CA . LEU A 1 12 ? -19.494 -7.138 -9.986 1.00 1.00 12 LEU A CA 10
ATOM 9245 C C . LEU A 1 12 ? -19.032 -5.904 -10.775 1.00 1.00 12 LEU A C 10
ATOM 9246 O O . LEU A 1 12 ? -18.488 -6.043 -11.870 1.00 1.00 12 LEU A O 10
ATOM 9262 N N . PRO A 1 13 ? -19.230 -4.710 -10.253 1.00 1.00 13 PRO A N 10
ATOM 9263 C CA . PRO A 1 13 ? -18.807 -3.463 -10.953 1.00 1.00 13 PRO A CA 10
ATOM 9264 C C . PRO A 1 13 ? -17.418 -3.605 -11.596 1.00 1.00 13 PRO A C 10
ATOM 9265 O O . PRO A 1 13 ? -16.608 -4.421 -11.156 1.00 1.00 13 PRO A O 10
ATOM 9276 N N . PRO A 1 14 ? -17.129 -2.830 -12.616 1.00 1.00 14 PRO A N 10
ATOM 9277 C CA . PRO A 1 14 ? -15.807 -2.871 -13.316 1.00 1.00 14 PRO A CA 10
ATOM 9278 C C . PRO A 1 14 ? -14.689 -2.277 -12.458 1.00 1.00 14 PRO A C 10
ATOM 9279 O O . PRO A 1 14 ? -13.507 -2.458 -12.748 1.00 1.00 14 PRO A O 10
ATOM 9290 N N . GLU A 1 15 ? -15.074 -1.569 -11.402 1.00 1.00 15 GLU A N 10
ATOM 9291 C CA . GLU A 1 15 ? -14.098 -0.952 -10.511 1.00 1.00 15 GLU A CA 10
ATOM 9292 C C . GLU A 1 15 ? -13.180 -2.017 -9.923 1.00 1.00 15 GLU A C 10
ATOM 9293 O O . GLU A 1 15 ? -11.981 -1.793 -9.746 1.00 1.00 15 GLU A O 10
ATOM 9305 N N . ALA A 1 16 ? -13.752 -3.177 -9.631 1.00 1.00 16 ALA A N 10
ATOM 9306 C CA . ALA A 1 16 ? -12.989 -4.281 -9.076 1.00 1.00 16 ALA A CA 10
ATOM 9307 C C . ALA A 1 16 ? -12.048 -4.851 -10.126 1.00 1.00 16 ALA A C 10
ATOM 9308 O O . ALA A 1 16 ? -10.909 -5.207 -9.828 1.00 1.00 16 ALA A O 10
ATOM 9315 N N . LEU A 1 17 ? -12.532 -4.928 -11.360 1.00 1.00 17 LEU A N 10
ATOM 9316 C CA . LEU A 1 17 ? -11.716 -5.446 -12.448 1.00 1.00 17 LEU A CA 10
ATOM 9317 C C . LEU A 1 17 ? -10.513 -4.541 -12.663 1.00 1.00 17 LEU A C 10
ATOM 9318 O O . LEU A 1 17 ? -9.384 -5.009 -12.802 1.00 1.00 17 LEU A O 10
ATOM 9334 N N . ARG A 1 18 ? -10.766 -3.240 -12.688 1.00 1.00 18 ARG A N 10
ATOM 9335 C CA . ARG A 1 18 ? -9.698 -2.272 -12.878 1.00 1.00 18 ARG A CA 10
ATOM 9336 C C . ARG A 1 18 ? -8.740 -2.325 -11.695 1.00 1.00 18 ARG A C 10
ATOM 9337 O O . ARG A 1 18 ? -7.531 -2.165 -11.853 1.00 1.00 18 ARG A O 10
ATOM 9358 N N . ALA A 1 19 ? -9.293 -2.547 -10.507 1.00 1.00 19 ALA A N 10
ATOM 9359 C CA . ALA A 1 19 ? -8.473 -2.613 -9.303 1.00 1.00 19 ALA A CA 10
ATOM 9360 C C . ALA A 1 19 ? -7.319 -3.578 -9.532 1.00 1.00 19 ALA A C 10
ATOM 9361 O O . ALA A 1 19 ? -6.199 -3.347 -9.078 1.00 1.00 19 ALA A O 10
ATOM 9368 N N . LEU A 1 20 ? -7.604 -4.651 -10.257 1.00 1.00 20 LEU A N 10
ATOM 9369 C CA . LEU A 1 20 ? -6.584 -5.643 -10.567 1.00 1.00 20 LEU A CA 10
ATOM 9370 C C . LEU A 1 20 ? -5.485 -4.996 -11.403 1.00 1.00 20 LEU A C 10
ATOM 9371 O O . LEU A 1 20 ? -4.299 -5.254 -11.195 1.00 1.00 20 LEU A O 10
ATOM 9387 N N . ALA A 1 21 ? -5.892 -4.149 -12.346 1.00 1.00 21 ALA A N 10
ATOM 9388 C CA . ALA A 1 21 ? -4.940 -3.462 -13.208 1.00 1.00 21 ALA A CA 10
ATOM 9389 C C . ALA A 1 21 ? -4.087 -2.484 -12.402 1.00 1.00 21 ALA A C 10
ATOM 9390 O O . ALA A 1 21 ? -2.894 -2.332 -12.662 1.00 1.00 21 ALA A O 10
ATOM 9397 N N . GLU A 1 22 ? -4.698 -1.828 -11.416 1.00 1.00 22 GLU A N 10
ATOM 9398 C CA . GLU A 1 22 ? -3.964 -0.881 -10.584 1.00 1.00 22 GLU A CA 10
ATOM 9399 C C . GLU A 1 22 ? -2.903 -1.625 -9.781 1.00 1.00 22 GLU A C 10
ATOM 9400 O O . GLU A 1 22 ? -1.760 -1.179 -9.678 1.00 1.00 22 GLU A O 10
ATOM 9412 N N . ALA A 1 23 ? -3.287 -2.771 -9.231 1.00 1.00 23 ALA A N 10
ATOM 9413 C CA . ALA A 1 23 ? -2.360 -3.587 -8.458 1.00 1.00 23 ALA A CA 10
ATOM 9414 C C . ALA A 1 23 ? -1.265 -4.132 -9.370 1.00 1.00 23 ALA A C 10
ATOM 9415 O O . ALA A 1 23 ? -0.173 -4.472 -8.915 1.00 1.00 23 ALA A O 10
ATOM 9422 N N . GLU A 1 24 ? -1.570 -4.213 -10.662 1.00 1.00 24 GLU A N 10
ATOM 9423 C CA . GLU A 1 24 ? -0.610 -4.713 -11.640 1.00 1.00 24 GLU A CA 10
ATOM 9424 C C . GLU A 1 24 ? 0.563 -3.742 -11.783 1.00 1.00 24 GLU A C 10
ATOM 9425 O O . GLU A 1 24 ? 1.723 -4.131 -11.651 1.00 1.00 24 GLU A O 10
ATOM 9437 N N . GLU A 1 25 ? 0.249 -2.474 -12.047 1.00 1.00 25 GLU A N 10
ATOM 9438 C CA . GLU A 1 25 ? 1.285 -1.453 -12.195 1.00 1.00 25 GLU A CA 10
ATOM 9439 C C . GLU A 1 25 ? 1.937 -1.160 -10.848 1.00 1.00 25 GLU A C 10
ATOM 9440 O O . GLU A 1 25 ? 3.140 -0.907 -10.765 1.00 1.00 25 GLU A O 10
ATOM 9452 N N . ARG A 1 26 ? 1.124 -1.199 -9.798 1.00 1.00 26 ARG A N 10
ATOM 9453 C CA . ARG A 1 26 ? 1.594 -0.941 -8.438 1.00 1.00 26 ARG A CA 10
ATOM 9454 C C . ARG A 1 26 ? 2.657 0.167 -8.410 1.00 1.00 26 ARG A C 10
ATOM 9455 O O . ARG A 1 26 ? 2.374 1.313 -8.757 1.00 1.00 26 ARG A O 10
ATOM 9476 N N . ARG A 1 27 ? 3.872 -0.178 -7.987 1.00 1.00 27 ARG A N 10
ATOM 9477 C CA . ARG A 1 27 ? 4.964 0.792 -7.911 1.00 1.00 27 ARG A CA 10
ATOM 9478 C C . ARG A 1 27 ? 6.256 0.109 -7.468 1.00 1.00 27 ARG A C 10
ATOM 9479 O O . ARG A 1 27 ? 7.033 0.668 -6.694 1.00 1.00 27 ARG A O 10
ATOM 9500 N N . ARG A 1 28 ? 6.476 -1.105 -7.967 1.00 1.00 28 ARG A N 10
ATOM 9501 C CA . ARG A 1 28 ? 7.674 -1.863 -7.622 1.00 1.00 28 ARG A CA 10
ATOM 9502 C C . ARG A 1 28 ? 8.928 -1.188 -8.180 1.00 1.00 28 ARG A C 10
ATOM 9503 O O . ARG A 1 28 ? 9.969 -1.157 -7.523 1.00 1.00 28 ARG A O 10
ATOM 9524 N N . ARG A 1 29 ? 8.821 -0.652 -9.392 1.00 1.00 29 ARG A N 10
ATOM 9525 C CA . ARG A 1 29 ? 9.955 0.016 -10.030 1.00 1.00 29 ARG A CA 10
ATOM 9526 C C . ARG A 1 29 ? 10.378 1.248 -9.231 1.00 1.00 29 ARG A C 10
ATOM 9527 O O . ARG A 1 29 ? 11.569 1.518 -9.071 1.00 1.00 29 ARG A O 10
ATOM 9548 N N . ALA A 1 30 ? 9.394 1.987 -8.733 1.00 1.00 30 ALA A N 10
ATOM 9549 C CA . ALA A 1 30 ? 9.660 3.191 -7.953 1.00 1.00 30 ALA A CA 10
ATOM 9550 C C . ALA A 1 30 ? 10.298 2.838 -6.613 1.00 1.00 30 ALA A C 10
ATOM 9551 O O . ALA A 1 30 ? 11.161 3.562 -6.114 1.00 1.00 30 ALA A O 10
ATOM 9558 N N . LYS A 1 31 ? 9.866 1.726 -6.035 1.00 1.00 31 LYS A N 10
ATOM 9559 C CA . LYS A 1 31 ? 10.401 1.289 -4.752 1.00 1.00 31 LYS A CA 10
ATOM 9560 C C . LYS A 1 31 ? 11.887 0.957 -4.881 1.00 1.00 31 LYS A C 10
ATOM 9561 O O . LYS A 1 31 ? 12.682 1.265 -3.991 1.00 1.00 31 LYS A O 10
ATOM 9580 N N . ALA A 1 32 ? 12.252 0.323 -5.991 1.00 1.00 32 ALA A N 10
ATOM 9581 C CA . ALA A 1 32 ? 13.642 -0.054 -6.235 1.00 1.00 32 ALA A CA 10
ATOM 9582 C C . ALA A 1 32 ? 14.375 1.054 -6.987 1.00 1.00 32 ALA A C 10
ATOM 9583 O O . ALA A 1 32 ? 15.446 0.827 -7.549 1.00 1.00 32 ALA A O 10
ATOM 9590 N N . LEU A 1 33 ? 13.793 2.255 -6.999 1.00 1.00 33 LEU A N 10
ATOM 9591 C CA . LEU A 1 33 ? 14.405 3.394 -7.691 1.00 1.00 33 LEU A CA 10
ATOM 9592 C C . LEU A 1 33 ? 15.122 4.300 -6.696 1.00 1.00 33 LEU A C 10
ATOM 9593 O O . LEU A 1 33 ? 16.161 4.881 -7.006 1.00 1.00 33 LEU A O 10
ATOM 9609 N N . ASP A 1 34 ? 14.554 4.418 -5.501 1.00 1.00 34 ASP A N 10
ATOM 9610 C CA . ASP A 1 34 ? 15.139 5.255 -4.463 1.00 1.00 34 ASP A CA 10
ATOM 9611 C C . ASP A 1 34 ? 15.604 6.596 -5.033 1.00 1.00 34 ASP A C 10
ATOM 9612 O O . ASP A 1 34 ? 16.803 6.823 -5.206 1.00 1.00 34 ASP A O 10
ATOM 9621 N N . LEU A 1 35 ? 14.651 7.481 -5.328 1.00 1.00 35 LEU A N 10
ATOM 9622 C CA . LEU A 1 35 ? 14.985 8.795 -5.881 1.00 1.00 35 LEU A CA 10
ATOM 9623 C C . LEU A 1 35 ? 13.891 9.818 -5.564 1.00 1.00 35 LEU A C 10
ATOM 9624 O O . LEU A 1 35 ? 13.311 10.414 -6.469 1.00 1.00 35 LEU A O 10
ATOM 9640 N N . PRO A 1 36 ? 13.610 10.030 -4.303 1.00 1.00 36 PRO A N 10
ATOM 9641 C CA . PRO A 1 36 ? 12.566 11.008 -3.858 1.00 1.00 36 PRO A CA 10
ATOM 9642 C C . PRO A 1 36 ? 12.958 12.454 -4.178 1.00 1.00 36 PRO A C 10
ATOM 9643 O O . PRO A 1 36 ? 14.140 12.792 -4.236 1.00 1.00 36 PRO A O 10
ATOM 9654 N N . LYS A 1 37 ? 11.951 13.297 -4.395 1.00 1.00 37 LYS A N 10
ATOM 9655 C CA . LYS A 1 37 ? 12.185 14.701 -4.722 1.00 1.00 37 LYS A CA 10
ATOM 9656 C C . LYS A 1 37 ? 12.790 15.444 -3.533 1.00 1.00 37 LYS A C 10
ATOM 9657 O O . LYS A 1 37 ? 12.326 15.299 -2.403 1.00 1.00 37 LYS A O 10
ATOM 9676 N N . GLU A 1 38 ? 13.825 16.246 -3.796 1.00 1.00 38 GLU A N 10
ATOM 9677 C CA . GLU A 1 38 ? 14.487 17.016 -2.740 1.00 1.00 38 GLU A CA 10
ATOM 9678 C C . GLU A 1 38 ? 14.970 18.367 -3.277 1.00 1.00 38 GLU A C 10
ATOM 9679 O O . GLU A 1 38 ? 14.871 19.383 -2.590 1.00 1.00 38 GLU A O 10
ATOM 9691 N N . ILE A 1 39 ? 15.481 18.377 -4.512 1.00 1.00 39 ILE A N 10
ATOM 9692 C CA . ILE A 1 39 ? 15.966 19.618 -5.138 1.00 1.00 39 ILE A CA 10
ATOM 9693 C C . ILE A 1 39 ? 15.295 19.825 -6.494 1.00 1.00 39 ILE A C 10
ATOM 9694 O O . ILE A 1 39 ? 15.222 18.904 -7.310 1.00 1.00 39 ILE A O 10
ATOM 9710 N N . GLY A 1 40 ? 14.798 21.037 -6.729 1.00 1.00 40 GLY A N 10
ATOM 9711 C CA . GLY A 1 40 ? 14.127 21.346 -7.989 1.00 1.00 40 GLY A CA 10
ATOM 9712 C C . GLY A 1 40 ? 14.011 22.856 -8.201 1.00 1.00 40 GLY A C 10
ATOM 9713 O O . GLY A 1 40 ? 14.274 23.642 -7.291 1.00 1.00 40 GLY A O 10
ATOM 9717 N N . GLY A 1 41 ? 13.605 23.253 -9.408 1.00 1.00 41 GLY A N 10
ATOM 9718 C CA . GLY A 1 41 ? 13.448 24.672 -9.730 1.00 1.00 41 GLY A CA 10
ATOM 9719 C C . GLY A 1 41 ? 14.788 25.324 -10.066 1.00 1.00 41 GLY A C 10
ATOM 9720 O O . GLY A 1 41 ? 15.032 26.476 -9.708 1.00 1.00 41 GLY A O 10
ATOM 9724 N N . ARG A 1 42 ? 15.656 24.584 -10.750 1.00 1.00 42 ARG A N 10
ATOM 9725 C CA . ARG A 1 42 ? 16.974 25.104 -11.120 1.00 1.00 42 ARG A CA 10
ATOM 9726 C C . ARG A 1 42 ? 16.851 26.314 -12.046 1.00 1.00 42 ARG A C 10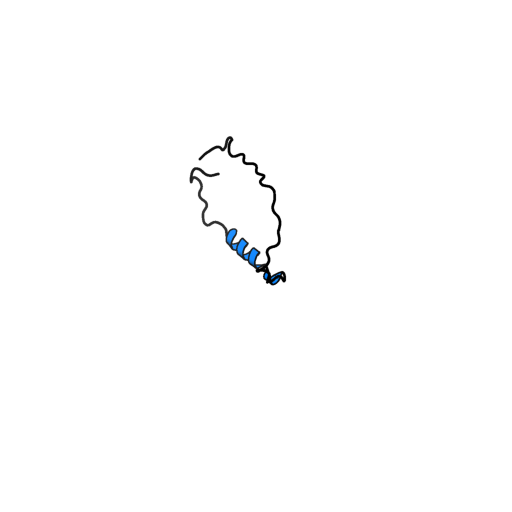
ATOM 9727 O O . ARG A 1 42 ? 16.099 26.292 -13.019 1.00 1.00 42 ARG A O 10
ATOM 9748 N N . ASN A 1 43 ? 17.610 27.368 -11.732 1.00 1.00 43 ASN A N 10
ATOM 9749 C CA . ASN A 1 43 ? 17.601 28.598 -12.532 1.00 1.00 43 ASN A CA 10
ATOM 9750 C C . ASN A 1 43 ? 18.847 28.678 -13.417 1.00 1.00 43 ASN A C 10
ATOM 9751 O O . ASN A 1 43 ? 19.751 29.473 -13.166 1.00 1.00 43 ASN A O 10
ATOM 9762 N N . GLY A 1 44 ? 18.882 27.848 -14.458 1.00 1.00 44 GLY A N 10
ATOM 9763 C CA . GLY A 1 44 ? 20.017 27.826 -15.378 1.00 1.00 44 GLY A CA 10
ATOM 9764 C C . GLY A 1 44 ? 20.326 29.226 -15.906 1.00 1.00 44 GLY A C 10
ATOM 9765 O O . GLY A 1 44 ? 19.581 30.173 -15.654 1.00 1.00 44 GLY A O 10
ATOM 9769 N N . PRO A 1 45 ? 21.410 29.371 -16.627 1.00 1.00 45 PRO A N 10
ATOM 9770 C CA . PRO A 1 45 ? 21.832 30.685 -17.201 1.00 1.00 45 PRO A CA 10
ATOM 9771 C C . PRO A 1 45 ? 21.042 31.044 -18.464 1.00 1.00 45 PRO A C 10
ATOM 9772 O O . PRO A 1 45 ? 21.150 30.371 -19.489 1.00 1.00 45 PRO A O 10
ATOM 9783 N N . GLU A 1 46 ? 20.251 32.112 -18.371 1.00 1.00 46 GLU A N 10
ATOM 9784 C CA . GLU A 1 46 ? 19.438 32.572 -19.498 1.00 1.00 46 GLU A CA 10
ATOM 9785 C C . GLU A 1 46 ? 20.193 33.605 -20.353 1.00 1.00 46 GLU A C 10
ATOM 9786 O O . GLU A 1 46 ? 20.027 33.637 -21.572 1.00 1.00 46 GLU A O 10
ATOM 9798 N N . PRO A 1 47 ? 21.008 34.447 -19.750 1.00 1.00 47 PRO A N 10
ATOM 9799 C CA . PRO A 1 47 ? 21.784 35.491 -20.498 1.00 1.00 47 PRO A CA 10
ATOM 9800 C C . PRO A 1 47 ? 22.699 34.874 -21.565 1.00 1.00 47 PRO A C 10
ATOM 9801 O O . PRO A 1 47 ? 23.206 33.766 -21.394 1.00 1.00 47 PRO A O 10
ATOM 9812 N N . VAL A 1 48 ? 22.887 35.596 -22.670 1.00 1.00 48 VAL A N 10
ATOM 9813 C CA . VAL A 1 48 ? 23.726 35.110 -23.771 1.00 1.00 48 VAL A CA 10
ATOM 9814 C C . VAL A 1 48 ? 25.180 35.549 -23.587 1.00 1.00 48 VAL A C 10
ATOM 9815 O O . VAL A 1 48 ? 25.454 36.718 -23.309 1.00 1.00 48 VAL A O 10
ATOM 9828 N N . ARG A 1 49 ? 26.101 34.599 -23.743 1.00 1.00 49 ARG A N 10
ATOM 9829 C CA . ARG A 1 49 ? 27.531 34.886 -23.594 1.00 1.00 49 ARG A CA 10
ATOM 9830 C C . ARG A 1 49 ? 28.112 35.466 -24.883 1.00 1.00 49 ARG A C 10
ATOM 9831 O O . ARG A 1 49 ? 29.170 35.042 -25.347 1.00 1.00 49 ARG A O 10
ATOM 9852 N N . PHE A 1 50 ? 27.416 36.449 -25.452 1.00 1.00 50 PHE A N 10
ATOM 9853 C CA . PHE A 1 50 ? 27.875 37.091 -26.680 1.00 1.00 50 PHE A CA 10
ATOM 9854 C C . PHE A 1 50 ? 29.240 37.742 -26.467 1.00 1.00 50 PHE A C 10
ATOM 9855 O O . PHE A 1 50 ? 30.140 37.605 -27.297 1.00 1.00 50 PHE A O 10
ATOM 9872 N N . GLY A 1 51 ? 29.390 38.451 -25.349 1.00 1.00 51 GLY A N 10
ATOM 9873 C CA . GLY A 1 51 ? 30.653 39.117 -25.040 1.00 1.00 51 GLY A CA 10
ATOM 9874 C C . GLY A 1 51 ? 31.731 38.096 -24.686 1.00 1.00 51 GLY A C 10
ATOM 9875 O O . GLY A 1 51 ? 31.515 37.220 -23.849 1.00 1.00 51 GLY A O 10
ATOM 9879 N N . ASP A 1 52 ? 32.892 38.211 -25.331 1.00 1.00 52 ASP A N 10
ATOM 9880 C CA . ASP A 1 52 ? 34.001 37.284 -25.086 1.00 1.00 52 ASP A CA 10
ATOM 9881 C C . ASP A 1 52 ? 35.337 38.027 -25.065 1.00 1.00 52 ASP A C 10
ATOM 9882 O O . ASP A 1 52 ? 35.374 39.255 -24.975 1.00 1.00 52 ASP A O 10
ATOM 9891 N N . TRP A 1 53 ? 36.436 37.272 -25.136 1.00 1.00 53 TRP A N 10
ATOM 9892 C CA . TRP A 1 53 ? 37.775 37.863 -25.115 1.00 1.00 53 TRP A CA 10
ATOM 9893 C C . TRP A 1 53 ? 38.242 38.204 -26.531 1.00 1.00 53 TRP A C 10
ATOM 9894 O O . TRP A 1 53 ? 38.015 37.439 -27.468 1.00 1.00 53 TRP A O 10
ATOM 9915 N N . GLU A 1 54 ? 38.901 39.352 -26.677 1.00 1.00 54 GLU A N 10
ATOM 9916 C CA . GLU A 1 54 ? 39.395 39.775 -27.986 1.00 1.00 54 GLU A CA 10
ATOM 9917 C C . GLU A 1 54 ? 40.475 40.850 -27.842 1.00 1.00 54 GLU A C 10
ATOM 9918 O O . GLU A 1 54 ? 41.384 40.938 -28.666 1.00 1.00 54 GLU A O 10
ATOM 9930 N N . LYS A 1 55 ? 40.367 41.657 -26.787 1.00 1.00 55 LYS A N 10
ATOM 9931 C CA . LYS A 1 55 ? 41.333 42.733 -26.522 1.00 1.00 55 LYS A CA 10
ATOM 9932 C C . LYS A 1 55 ? 41.873 43.341 -27.823 1.00 1.00 55 LYS A C 10
ATOM 9933 O O . LYS A 1 55 ? 41.131 43.518 -28.788 1.00 1.00 55 LYS A O 10
ATOM 9952 N N . LYS A 1 56 ? 43.170 43.662 -27.836 1.00 1.00 56 LYS A N 10
ATOM 9953 C CA . LYS A 1 56 ? 43.800 44.255 -29.021 1.00 1.00 56 LYS A CA 10
ATOM 9954 C C . LYS A 1 56 ? 45.269 43.842 -29.115 1.00 1.00 56 LYS A C 10
ATOM 9955 O O . LYS A 1 56 ? 45.911 43.560 -28.104 1.00 1.00 56 LYS A O 10
ATOM 9974 N N . GLY A 1 57 ? 45.794 43.813 -30.339 1.00 1.00 57 GLY A N 10
ATOM 9975 C CA . GLY A 1 57 ? 47.189 43.435 -30.558 1.00 1.00 57 GLY A CA 10
ATOM 9976 C C . GLY A 1 57 ? 47.318 41.925 -30.716 1.00 1.00 57 GLY A C 10
ATOM 9977 O O . GLY A 1 57 ? 46.969 41.168 -29.811 1.00 1.00 57 GLY A O 10
ATOM 9981 N N . ILE A 1 58 ? 47.828 41.496 -31.870 1.00 1.00 58 ILE A N 10
ATOM 9982 C CA . ILE A 1 58 ? 48.005 40.068 -32.147 1.00 1.00 58 ILE A CA 10
ATOM 9983 C C . ILE A 1 58 ? 46.846 39.253 -31.580 1.00 1.00 58 ILE A C 10
ATOM 9984 O O . ILE A 1 58 ? 46.992 38.072 -31.274 1.00 1.00 58 ILE A O 10
ATOM 10000 N N . ALA A 1 59 ? 45.692 39.896 -31.429 1.00 1.00 59 ALA A N 10
ATOM 10001 C CA . ALA A 1 59 ? 44.514 39.223 -30.884 1.00 1.00 59 ALA A CA 10
ATOM 10002 C C . ALA A 1 59 ? 43.273 39.558 -31.703 1.00 1.00 59 ALA A C 10
ATOM 10003 O O . ALA A 1 59 ? 42.166 39.135 -31.368 1.00 1.00 59 ALA A O 10
ATOM 10010 N N . ILE A 1 60 ? 43.463 40.317 -32.776 1.00 1.00 60 ILE A N 10
ATOM 10011 C CA . ILE A 1 60 ? 42.348 40.703 -33.636 1.00 1.00 60 ILE A CA 10
ATOM 10012 C C . ILE A 1 60 ? 41.732 39.479 -34.316 1.00 1.00 60 ILE A C 10
ATOM 10013 O O . ILE A 1 60 ? 40.511 39.350 -34.3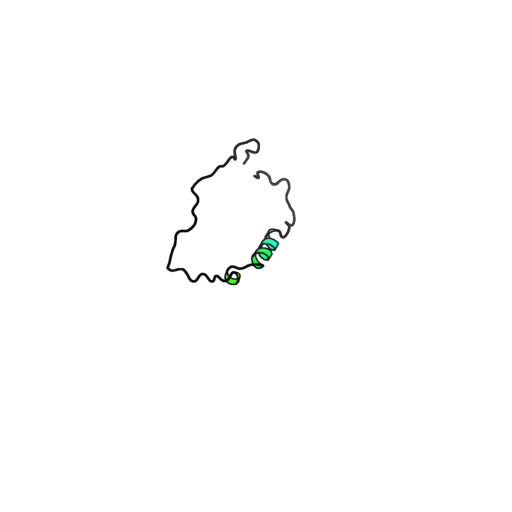91 1.00 1.00 60 ILE A O 10
ATOM 10029 N N . ASP A 1 61 ? 42.584 38.590 -34.819 1.00 1.00 61 ASP A N 10
ATOM 10030 C CA . ASP A 1 61 ? 42.118 37.384 -35.503 1.00 1.00 61 ASP A CA 10
ATOM 10031 C C . ASP A 1 61 ? 41.353 36.459 -34.554 1.00 1.00 61 ASP A C 10
ATOM 10032 O O . ASP A 1 61 ? 40.328 35.888 -34.929 1.00 1.00 61 ASP A O 10
ATOM 10041 N N . PHE A 1 62 ? 41.859 36.305 -33.331 1.00 1.00 62 PHE A N 10
ATOM 10042 C CA . PHE A 1 62 ? 41.217 35.436 -32.339 1.00 1.00 62 PHE A CA 10
ATOM 10043 C C . PHE A 1 62 ? 40.251 36.234 -31.468 1.00 1.00 62 PHE A C 10
ATOM 10044 O O . PHE A 1 62 ? 39.055 36.070 -31.639 1.00 1.00 62 PHE A O 10
#

Nearest PDB structures (foldseek):
  2k5k-assembly1_A  TM=3.084E-01  e=8.437E-08  Cereibacter sphaeroides 2.4.1
  6yxy-assembly1_EU  TM=3.172E-01  e=7.871E+00  Trypanosoma brucei brucei
  2k5k-assembly1_A  TM=1.016E+00  e=1.840E-10  Cereibacter sphaeroides 2.4.1

Foldseek 3Di:
DCPPPDDDPCVDPCVVVVVVVCVVVPQPVVVVVPDDDDDDDDDDDPDDPPDDDQDDDPRPVD

Radius of gyration: 20.92 Å; Cα contacts (8 Å, |Δi|>4): 8; chains: 1; bounding box: 50×24×36 Å

InterPro domains:
  IPR012875 Succinate dehydrogenase assembly factor 4 [PF07896] (18-62)

Secondary structure (DSSP, 8-state):
--S---S---S--THHHHHHHHHHT--TTTTT------S---------S-------STT---

Organism: Cereibacter sphaeroides (strain ATCC 17023 / DSM 158 / JCM 6121 / CCUG 31486 / LMG 2827 / NBRC 12203 / NCIMB 8253 / ATH 2.4.1.) (NCBI:txid272943)